Protein AF-A0A371CW23-F1 (afdb_monomer_lite)

Sequence (489 aa):
MLCSFIPVAEESTPECFELALSRSGDRPIEVTFDGTRAIVASLKVLNKHVSRISSFQIQRVPYGRAQDISRMILMVLPRLHTLDLWFEPAREAEVVMLSFPHDCLPRLRELSLCGAGLQPDPCAQGAAMKLTRLELRDSIDPGCNILEFLHFLQMCRDLEDLTLVRFRPSEDGFDVTVDRRDLETLPVVTLTPRLQRFVLEDLDAFTARLLSGLSVPLSTDFVVIKLISPHDPAEIRDVIPLSSDPISTSLPQNTPGIPSLKAVIGLRLVWRPFASVCLVADTGESAFSLGLKTGPGRTAVLYPKISKDFEILFGDAPVEYLCVEDDAGAFGFHTRDWEAMLGPCAFPDLRKLSLFTLRDTSYEYGSPKQLIQASALHSGCLELEELEIGVRFPSPAEDDVRLIEDLCALLRSRASHKMPLRRLLVELNDGPYPPLGEEERSVREALYVDALEPLVDVVECAHGMLAERPLQAKVCQLESLIQIPQVLP

Radius of gyration: 26.57 Å; chains: 1; bounding box: 69×40×75 Å

pLDDT: mean 77.73, std 14.22, range [23.86, 96.88]

Organism: NCBI:txid2498619

Foldseek 3Di:
DQDLEDEDDQPDDLVNLLVSVVSNPQAAHAYEYECHPCVLVNLVSCLVNLQRYQHDEYYAAEPVCLVSVLVSLVAQNPRHAYYYEAYDAPDLAQAAAHEHDCRRYVNHAEDADASAAYDDDPVCVPPQDQHQYDHYYSHHASVAALLNVLVNQLSPQNHAYEHAANHAHDDPPDAPPDDPVVDDQAAAHEGHLNHAEHHAHDALRRLQNSQSNYAYHLLHQYEYEHEQEPPNPRDPDDSVVSLAEALCSSHHLDNPSPCNLQQFQAWEWADDQQAKTKIWTDNPNYIYMGMYGYDPDDGDGHQYLVLVVLCSRDLNHQHQEYAYEYPPLAASAALVSLLSCQAQRRHVNHAEYAYEYQDQPPPRHDHPLSNLVSLLVHCRNLNHQEYHYEHADQDDPVVLVVVLVSLLSSLVSCVVVVRHHAEYEYEDEQHPPDGDDPVRLVVSLCVNCVSPVVRHVYYYYDYPPPVDDDPPPSVVVSVVVSGDPCPDD

Structure (mmCIF, N/CA/C/O backbone):
data_AF-A0A371CW23-F1
#
_entry.id   AF-A0A371CW23-F1
#
loop_
_atom_site.group_PDB
_atom_site.id
_atom_site.type_symbol
_atom_site.label_atom_id
_atom_site.label_alt_id
_atom_site.label_comp_id
_atom_site.label_asym_id
_atom_site.label_entity_id
_atom_site.label_seq_id
_atom_site.pdbx_PDB_ins_code
_atom_site.Cartn_x
_atom_site.Cartn_y
_atom_site.Cartn_z
_atom_site.occupancy
_atom_site.B_iso_or_equiv
_atom_site.auth_seq_id
_atom_site.auth_comp_id
_atom_site.auth_asym_id
_atom_site.auth_atom_id
_atom_site.pdbx_PDB_model_num
ATOM 1 N N . MET A 1 1 ? -36.968 -16.296 5.794 1.00 34.91 1 MET A N 1
ATOM 2 C CA . MET A 1 1 ? -35.575 -15.840 5.969 1.00 34.91 1 MET A CA 1
ATOM 3 C C . MET A 1 1 ? -35.556 -14.920 7.176 1.00 34.91 1 MET A C 1
ATOM 5 O O . MET A 1 1 ? -36.235 -13.907 7.139 1.00 34.91 1 MET A O 1
ATOM 9 N N . LEU A 1 2 ? -34.939 -15.331 8.283 1.00 42.88 2 LEU A N 1
ATOM 10 C CA . LEU A 1 2 ? -34.891 -14.546 9.525 1.00 42.88 2 LEU A CA 1
ATOM 11 C C . LEU A 1 2 ? -33.454 -14.050 9.690 1.00 42.88 2 LEU A C 1
ATOM 13 O O . LEU A 1 2 ? -32.562 -14.867 9.915 1.00 42.88 2 LEU A O 1
ATOM 17 N N . CYS A 1 3 ? -33.256 -12.750 9.479 1.00 48.84 3 CYS A N 1
ATOM 18 C CA . CYS A 1 3 ? -31.951 -12.098 9.411 1.00 48.84 3 CYS A CA 1
ATOM 19 C C . CYS A 1 3 ? -31.248 -12.093 10.778 1.00 48.84 3 CYS A C 1
ATOM 21 O O . CYS A 1 3 ? -31.827 -11.663 11.773 1.00 48.84 3 CYS A O 1
ATOM 23 N N . SER A 1 4 ? -30.001 -12.571 10.814 1.00 70.25 4 SER A N 1
ATOM 24 C CA . SER A 1 4 ? -29.029 -12.329 11.895 1.00 70.25 4 SER A CA 1
ATOM 25 C C . SER A 1 4 ? -28.392 -10.940 11.798 1.00 70.25 4 SER A C 1
ATOM 27 O O . SER A 1 4 ? -27.846 -10.457 12.783 1.00 70.25 4 SER A O 1
ATOM 29 N N . PHE A 1 5 ? -28.507 -10.306 10.631 1.00 82.06 5 PHE A N 1
ATOM 30 C CA . PHE A 1 5 ? -28.067 -8.948 10.348 1.00 82.06 5 PHE A CA 1
ATOM 31 C C . PHE A 1 5 ? -29.221 -7.959 10.534 1.00 82.06 5 PHE A C 1
ATOM 33 O O . PHE A 1 5 ? -30.292 -8.131 9.940 1.00 82.06 5 PHE A O 1
ATOM 40 N N . ILE A 1 6 ? -29.015 -6.943 11.369 1.00 79.25 6 ILE A N 1
ATOM 41 C CA . ILE A 1 6 ? -30.016 -5.928 11.701 1.00 79.25 6 ILE A CA 1
ATOM 42 C C . ILE A 1 6 ? -29.418 -4.544 11.403 1.00 79.25 6 ILE A C 1
ATOM 44 O O . ILE A 1 6 ? -28.744 -3.975 12.265 1.00 79.25 6 ILE A O 1
ATOM 48 N N . PRO A 1 7 ? -29.650 -3.991 10.197 1.00 79.69 7 PRO A N 1
ATOM 49 C CA . PRO A 1 7 ? -29.255 -2.625 9.893 1.00 79.69 7 PRO A CA 1
ATOM 50 C C . PRO A 1 7 ? -30.202 -1.650 10.597 1.00 79.69 7 PRO A C 1
ATOM 52 O O . PRO A 1 7 ? -31.426 -1.802 10.540 1.00 79.69 7 PRO A O 1
ATOM 55 N N . VAL A 1 8 ? -29.640 -0.634 11.243 1.00 77.44 8 VAL A N 1
ATOM 56 C CA . VAL A 1 8 ? -30.385 0.476 11.836 1.00 77.44 8 VAL A CA 1
ATOM 57 C C . VAL A 1 8 ? -30.138 1.704 10.969 1.00 77.44 8 VAL A C 1
ATOM 59 O O . VAL A 1 8 ? -29.091 2.339 11.056 1.00 77.44 8 VAL A O 1
ATOM 62 N N . ALA A 1 9 ? -31.104 2.005 10.101 1.00 72.88 9 ALA A N 1
ATOM 63 C CA . ALA A 1 9 ? -31.121 3.205 9.264 1.00 72.88 9 ALA A CA 1
ATOM 64 C C . ALA A 1 9 ? -31.671 4.422 10.032 1.00 72.88 9 ALA A C 1
ATOM 66 O O . ALA A 1 9 ? -32.324 4.250 11.065 1.00 72.88 9 ALA A O 1
ATOM 67 N N . GLU A 1 10 ? -31.483 5.638 9.507 1.00 68.06 10 GLU A N 1
ATOM 68 C CA . GLU A 1 10 ? -31.944 6.887 10.141 1.00 68.06 10 GLU A CA 1
ATOM 69 C C . GLU A 1 10 ? -33.445 6.912 10.477 1.00 68.06 10 GLU A C 1
ATOM 71 O O . GLU A 1 10 ? -33.830 7.458 11.511 1.00 68.06 10 GLU A O 1
ATOM 76 N N . GLU A 1 11 ? -34.283 6.294 9.640 1.00 69.56 11 GLU A N 1
ATOM 77 C CA . GLU A 1 11 ? -35.743 6.239 9.813 1.00 69.56 11 GLU A CA 1
ATOM 78 C C . GLU A 1 11 ? -36.206 5.152 10.801 1.00 69.56 11 GLU A C 1
ATOM 80 O O . GLU A 1 11 ? -37.398 5.021 11.086 1.00 69.56 11 GLU A O 1
ATOM 85 N N . SER A 1 12 ? -35.280 4.347 11.331 1.00 73.38 12 SER A N 1
ATOM 86 C CA . SER A 1 12 ? -35.618 3.222 12.205 1.00 73.38 12 SER A CA 1
ATOM 87 C C . SER A 1 12 ? -36.166 3.714 13.541 1.00 73.38 12 SER A C 1
ATOM 89 O O . SER A 1 12 ? -35.507 4.470 14.258 1.00 73.38 12 SER A O 1
ATOM 91 N N . THR A 1 13 ? -37.349 3.228 13.926 1.00 80.44 13 THR A N 1
ATOM 92 C CA . THR A 1 13 ? -37.893 3.484 15.264 1.00 80.44 13 THR A CA 1
ATOM 93 C C . THR A 1 13 ? -37.429 2.416 16.265 1.00 80.44 13 THR A C 1
ATOM 95 O O . THR A 1 13 ? -37.229 1.254 15.880 1.00 80.44 13 THR A O 1
ATOM 98 N N . PRO A 1 14 ? -37.282 2.756 17.560 1.00 81.31 14 PRO A N 1
ATOM 99 C CA . PRO A 1 14 ? -36.898 1.792 18.593 1.00 81.31 14 PRO A CA 1
ATOM 100 C C . PRO A 1 14 ? -37.843 0.587 18.683 1.00 81.31 14 PRO A C 1
ATOM 102 O O . PRO A 1 14 ? -37.392 -0.521 18.955 1.00 81.31 14 PRO A O 1
ATOM 105 N N . GLU A 1 15 ? -39.137 0.775 18.410 1.00 85.00 15 GLU A N 1
ATOM 106 C CA . GLU A 1 15 ? -40.146 -0.289 18.436 1.00 85.00 15 GLU A CA 1
ATOM 107 C C . GLU A 1 15 ? -39.940 -1.287 17.290 1.00 85.00 15 GLU A C 1
ATOM 109 O O . GLU A 1 15 ? -40.037 -2.499 17.490 1.00 85.00 15 GLU A O 1
ATOM 114 N N . CYS A 1 16 ? -39.614 -0.794 16.089 1.00 82.94 16 CYS A N 1
ATOM 115 C CA . CYS A 1 16 ? -39.290 -1.649 14.947 1.00 82.94 16 CYS A CA 1
ATOM 116 C C . CYS A 1 16 ? -38.012 -2.454 15.211 1.00 82.94 16 CYS A C 1
ATOM 118 O O . CYS A 1 16 ? -37.946 -3.644 14.893 1.00 82.94 16 CYS A O 1
ATOM 120 N N . PHE A 1 17 ? -37.023 -1.821 15.843 1.00 86.06 17 PHE A N 1
ATOM 121 C CA . PHE A 1 17 ? -35.776 -2.466 16.232 1.00 86.06 17 PHE A CA 1
ATOM 122 C C . PHE A 1 17 ? -35.986 -3.530 17.324 1.00 86.06 17 PHE A C 1
ATOM 124 O O . PHE A 1 17 ? -35.512 -4.658 17.183 1.00 86.06 17 PHE A O 1
ATOM 131 N N . GLU A 1 18 ? -36.772 -3.236 18.366 1.00 87.62 18 GLU A N 1
ATOM 132 C CA . GLU A 1 18 ? -37.125 -4.202 19.419 1.00 87.62 18 GLU A CA 1
ATOM 133 C C . GLU A 1 18 ? -37.918 -5.392 18.853 1.00 87.62 18 GLU A C 1
ATOM 135 O O . GLU A 1 18 ? -37.674 -6.545 19.226 1.00 87.62 18 GLU A O 1
ATOM 140 N N . LEU A 1 19 ? -38.810 -5.152 17.886 1.00 86.12 19 LEU A N 1
ATOM 141 C CA . LEU A 1 19 ? -39.531 -6.213 17.184 1.00 86.12 19 LEU A CA 1
ATOM 142 C C . LEU A 1 19 ? -38.586 -7.101 16.358 1.00 86.12 19 LEU A C 1
ATOM 144 O O . LEU A 1 19 ? -38.733 -8.327 16.373 1.00 86.12 19 LEU A O 1
ATOM 148 N N . ALA A 1 20 ? -37.613 -6.514 15.655 1.00 86.25 20 ALA A N 1
ATOM 149 C CA . ALA A 1 20 ? -36.606 -7.261 14.899 1.00 86.25 20 ALA A CA 1
ATOM 150 C C . ALA A 1 20 ? -35.745 -8.137 15.827 1.00 86.25 20 ALA A C 1
ATOM 152 O O . ALA A 1 20 ? -35.590 -9.340 15.590 1.00 86.25 20 ALA A O 1
ATOM 153 N N . LEU A 1 21 ? -35.278 -7.569 16.941 1.00 88.12 21 LEU A N 1
ATOM 154 C CA 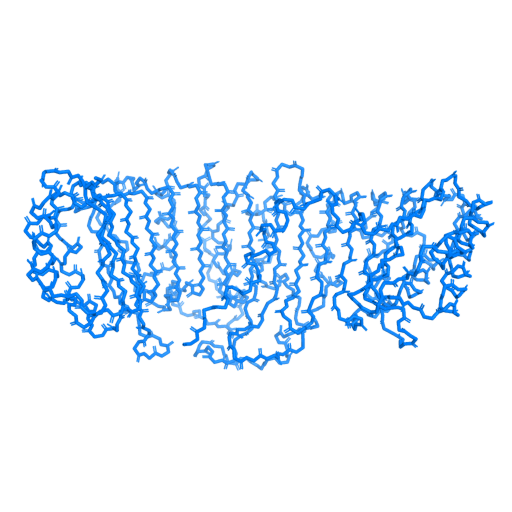. LEU A 1 21 ? -34.517 -8.284 17.966 1.00 88.12 21 LEU A CA 1
ATOM 155 C C . LEU A 1 21 ? -35.327 -9.417 18.602 1.00 88.12 21 LEU A C 1
ATOM 157 O O . LEU A 1 21 ? -34.796 -10.515 18.781 1.00 88.12 21 LEU A O 1
ATOM 161 N N . SER A 1 22 ? -36.617 -9.203 18.857 1.00 86.31 22 SER A N 1
ATOM 162 C CA . SER A 1 22 ? -37.517 -10.232 19.393 1.00 86.31 22 SER A CA 1
ATOM 163 C C . SER A 1 22 ? -37.724 -11.387 18.406 1.00 86.31 22 SER A C 1
ATOM 165 O O . SER A 1 22 ? -37.669 -12.555 18.786 1.00 86.31 22 SER A O 1
ATOM 167 N N . ARG A 1 23 ? -37.898 -11.086 17.110 1.00 86.06 23 ARG A N 1
ATOM 168 C CA . ARG A 1 23 ? -38.069 -12.102 16.052 1.00 86.06 23 ARG A CA 1
ATOM 169 C C . ARG A 1 23 ? -36.814 -12.937 15.802 1.00 86.06 23 ARG A C 1
ATOM 171 O O . ARG A 1 23 ? -36.924 -14.068 15.333 1.00 86.06 23 ARG A O 1
ATOM 178 N N . SER A 1 24 ? -35.636 -12.400 16.113 1.00 84.56 24 SER A N 1
ATOM 179 C CA . SER A 1 24 ? -34.362 -13.118 15.972 1.00 84.56 24 SER A CA 1
ATOM 180 C C . SER A 1 24 ? -34.105 -14.170 17.073 1.00 84.56 24 SER A C 1
ATOM 182 O O . SER A 1 24 ? -33.184 -14.981 16.937 1.00 84.56 24 SER A O 1
ATOM 184 N N . GLY A 1 25 ? -34.941 -14.230 18.119 1.00 84.56 25 GLY A N 1
ATOM 185 C CA . GLY A 1 25 ? -34.873 -15.257 19.170 1.00 84.56 25 GLY A CA 1
ATOM 186 C C . GLY A 1 25 ? -33.595 -15.164 20.008 1.00 84.56 25 GLY A C 1
ATOM 187 O O . GLY A 1 25 ? -33.218 -14.074 20.400 1.00 84.56 25 GLY A O 1
ATOM 188 N N . ASP A 1 26 ? -32.910 -16.286 20.259 1.00 85.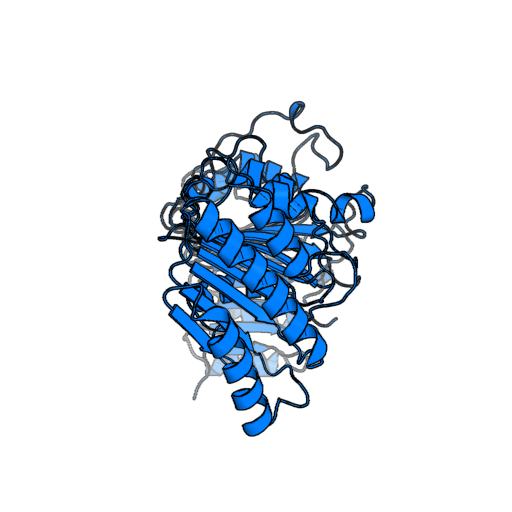81 26 ASP A N 1
ATOM 189 C CA . ASP A 1 26 ? -31.635 -16.340 21.015 1.00 85.81 26 ASP A CA 1
ATOM 190 C C . ASP A 1 26 ? -30.384 -16.391 20.119 1.00 85.81 26 ASP A C 1
ATOM 192 O O . ASP A 1 26 ? -29.261 -16.657 20.571 1.00 85.81 26 ASP A O 1
ATOM 196 N N . ARG A 1 27 ? -30.561 -16.168 18.814 1.00 87.00 27 ARG A N 1
ATOM 197 C CA . ARG A 1 27 ? -29.468 -16.257 17.841 1.00 87.00 27 ARG A CA 1
ATOM 198 C C . ARG A 1 27 ? -28.456 -15.127 18.049 1.00 87.00 27 ARG A C 1
ATOM 200 O O . ARG A 1 27 ? -28.857 -14.055 18.523 1.00 87.00 27 ARG A O 1
ATOM 207 N N . PRO A 1 28 ? -27.175 -15.349 17.695 1.00 90.50 28 PRO A N 1
ATOM 208 C CA . PRO A 1 28 ? -26.212 -14.265 17.565 1.00 90.50 28 PRO A CA 1
ATOM 209 C C . PRO A 1 28 ? -26.731 -13.179 16.618 1.00 90.50 28 PRO A C 1
ATOM 211 O O . PRO A 1 28 ? -27.413 -13.501 15.640 1.00 90.50 28 PRO A O 1
ATOM 214 N N . ILE A 1 29 ? -26.445 -11.920 16.942 1.00 93.06 29 ILE A N 1
ATOM 215 C CA . ILE A 1 29 ? -26.891 -10.757 16.168 1.00 93.06 29 ILE A CA 1
ATOM 216 C C . ILE A 1 29 ? -25.711 -9.908 15.719 1.00 93.06 29 ILE A C 1
ATOM 218 O O . ILE A 1 29 ? -24.767 -9.669 16.474 1.00 93.06 29 ILE A O 1
ATOM 222 N N . GLU A 1 30 ? -25.815 -9.426 14.493 1.00 93.12 30 GLU A N 1
ATOM 223 C CA . GLU A 1 30 ? -24.907 -8.479 13.868 1.00 93.12 30 GLU A CA 1
ATOM 224 C C . GLU A 1 30 ? -25.679 -7.181 13.677 1.00 93.12 30 GLU A C 1
ATOM 226 O O . GLU A 1 30 ? -26.758 -7.177 13.076 1.00 93.12 30 GLU A O 1
ATOM 231 N N . VAL A 1 31 ? -25.172 -6.099 14.258 1.00 90.56 31 VAL A N 1
ATOM 232 C CA . VAL A 1 31 ? -25.881 -4.821 14.285 1.00 90.56 31 VAL A CA 1
ATOM 233 C C . VAL A 1 31 ? -24.999 -3.746 13.685 1.00 90.56 31 VAL A C 1
ATOM 235 O O . VAL A 1 31 ? -23.871 -3.557 14.139 1.00 90.56 31 VAL A O 1
ATOM 238 N N . THR A 1 32 ? -25.549 -3.025 12.710 1.00 89.12 32 THR A N 1
ATOM 239 C CA . THR A 1 32 ? -24.875 -1.910 12.043 1.00 89.12 32 THR A CA 1
ATOM 240 C C . THR A 1 32 ? -25.699 -0.641 12.211 1.00 89.12 32 THR A C 1
ATOM 242 O O . THR A 1 32 ? -26.886 -0.623 11.883 1.00 89.12 32 THR A O 1
ATOM 245 N N . PHE A 1 33 ? -25.071 0.414 12.722 1.00 86.62 33 PHE A N 1
ATOM 246 C CA . PHE A 1 33 ? -25.628 1.760 12.824 1.00 86.62 33 PHE A CA 1
ATOM 247 C C . PHE A 1 33 ? -24.967 2.669 11.805 1.00 86.62 33 PHE A C 1
ATOM 249 O O . PHE A 1 33 ? -23.746 2.676 11.698 1.00 86.62 33 PHE A O 1
ATOM 256 N N . ASP A 1 34 ? -25.764 3.479 11.121 1.00 81.62 34 ASP A N 1
ATOM 257 C CA . ASP A 1 34 ? -25.255 4.403 10.116 1.00 81.62 34 ASP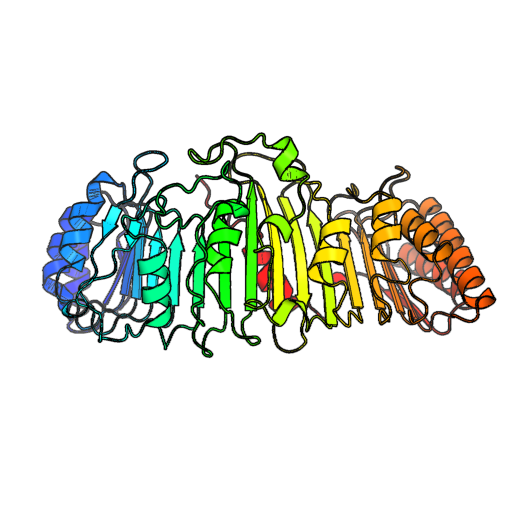 A CA 1
ATOM 258 C C . ASP A 1 34 ? -25.885 5.794 10.283 1.00 81.62 34 ASP A C 1
ATOM 260 O O . ASP A 1 34 ? -27.079 5.970 10.041 1.00 81.62 34 ASP A O 1
ATOM 264 N N . GLY A 1 35 ? -25.121 6.762 10.808 1.00 68.38 35 GLY A N 1
ATOM 265 C CA . GLY A 1 35 ? -25.539 8.170 10.949 1.00 68.38 35 GLY A CA 1
ATOM 266 C C . GLY A 1 35 ? -26.743 8.444 11.868 1.00 68.38 35 GLY A C 1
ATOM 267 O O . GLY A 1 35 ? -27.252 9.561 11.937 1.00 68.38 35 GLY A O 1
ATOM 268 N N . THR A 1 36 ? -27.259 7.439 12.585 1.00 67.00 36 THR A N 1
ATOM 269 C CA . THR A 1 36 ? -28.641 7.510 13.096 1.00 67.00 36 THR A CA 1
ATOM 270 C C . THR A 1 36 ? -28.862 8.488 14.260 1.00 67.00 36 THR A C 1
ATOM 272 O O . THR A 1 36 ? -28.232 8.409 15.318 1.00 67.00 36 THR A O 1
ATOM 275 N N . ARG A 1 37 ? -29.905 9.329 14.157 1.00 66.75 37 ARG A N 1
ATOM 276 C CA . ARG A 1 37 ? -30.437 10.115 15.296 1.00 66.75 37 ARG A CA 1
ATOM 277 C C . ARG A 1 37 ? -31.020 9.234 16.407 1.00 66.75 37 ARG A C 1
ATOM 279 O O . ARG A 1 37 ? -31.056 9.641 17.569 1.00 66.75 37 ARG A O 1
ATOM 286 N N . ALA A 1 38 ? -31.466 8.029 16.055 1.00 70.81 38 ALA A N 1
ATOM 287 C CA . ALA A 1 38 ? -32.076 7.062 16.962 1.00 70.81 38 ALA A CA 1
ATOM 288 C C . ALA A 1 38 ? -31.059 6.262 17.797 1.00 70.81 38 ALA A C 1
ATOM 290 O O . ALA A 1 38 ? -31.476 5.387 18.563 1.00 70.81 38 ALA A O 1
ATOM 291 N N . ILE A 1 39 ? -29.752 6.545 17.686 1.00 79.75 39 ILE A N 1
ATOM 292 C CA . ILE A 1 39 ? -28.701 5.727 18.300 1.00 79.75 39 ILE A CA 1
ATOM 293 C C . ILE A 1 39 ? -28.911 5.532 19.803 1.00 79.75 39 ILE A C 1
ATOM 295 O O . ILE A 1 39 ? -28.958 4.404 20.270 1.00 79.75 39 ILE A O 1
ATOM 299 N N . VAL A 1 40 ? -29.186 6.594 20.566 1.00 81.50 40 VAL A N 1
ATOM 300 C CA . VAL A 1 40 ? -29.346 6.500 22.030 1.00 81.50 40 VAL A CA 1
ATOM 301 C C . VAL A 1 40 ? -30.531 5.617 22.424 1.00 81.50 40 VAL A C 1
ATOM 303 O O . VAL A 1 40 ? -30.442 4.822 23.359 1.00 81.50 40 VAL A O 1
ATOM 306 N N . ALA A 1 41 ? -31.660 5.755 21.728 1.00 84.00 41 ALA A N 1
ATOM 307 C CA . ALA A 1 41 ? -32.848 4.958 22.014 1.00 84.00 41 ALA A CA 1
ATOM 308 C C . ALA A 1 41 ? -32.637 3.489 21.618 1.00 84.00 41 ALA A C 1
ATOM 310 O O . ALA A 1 41 ? -32.989 2.589 22.378 1.00 84.00 41 ALA A O 1
ATOM 311 N N . SER A 1 42 ? -31.986 3.253 20.481 1.00 86.69 42 SER A N 1
ATOM 312 C CA . SER A 1 42 ? -31.680 1.914 19.980 1.00 86.69 42 SER A CA 1
ATOM 313 C C . SER A 1 42 ? -30.631 1.202 20.838 1.00 86.69 42 SER A C 1
ATOM 315 O O . SER A 1 42 ? -30.802 0.026 21.143 1.00 86.69 42 SER A O 1
ATOM 317 N N . LEU A 1 43 ? -29.609 1.913 21.331 1.00 88.06 43 LEU A N 1
ATOM 318 C CA . LEU A 1 43 ? -28.618 1.384 22.276 1.00 88.06 43 LEU A CA 1
ATOM 319 C C . LEU A 1 43 ? -29.284 0.908 23.574 1.00 88.06 43 LEU A C 1
ATOM 321 O O . LEU A 1 43 ? -28.946 -0.153 24.084 1.00 88.06 43 LEU A O 1
ATOM 325 N N . LYS A 1 44 ? -30.299 1.621 24.087 1.00 88.25 44 LYS A N 1
ATOM 326 C CA . LYS A 1 44 ? -31.059 1.162 25.268 1.00 88.25 44 LYS A CA 1
ATOM 327 C C . LYS A 1 44 ? -31.780 -0.165 25.026 1.00 88.25 44 LYS A C 1
ATOM 329 O O . LYS A 1 44 ? -31.842 -0.990 25.936 1.00 88.25 44 LYS A O 1
ATOM 334 N N . VAL A 1 45 ? -32.333 -0.365 23.830 1.00 89.00 45 VAL A N 1
ATOM 335 C CA . VAL A 1 45 ? -32.952 -1.642 23.442 1.00 89.00 45 VAL A CA 1
ATOM 336 C C . VAL A 1 45 ? -31.872 -2.717 23.303 1.00 89.00 45 VAL A C 1
ATOM 338 O O . VAL A 1 45 ? -32.001 -3.798 23.876 1.00 89.00 45 VAL A O 1
ATOM 341 N N . LEU A 1 46 ? -30.773 -2.397 22.618 1.00 89.31 46 LEU A N 1
ATOM 342 C CA . LEU A 1 46 ? -29.665 -3.312 22.360 1.00 89.31 46 LEU A CA 1
ATOM 343 C C . LEU A 1 46 ? -28.965 -3.778 23.645 1.00 89.31 46 LEU A C 1
ATOM 345 O O . LEU A 1 46 ? -28.585 -4.944 23.741 1.00 89.31 46 LEU A O 1
ATOM 349 N N . ASN A 1 47 ? -28.893 -2.920 24.668 1.00 89.56 47 ASN A N 1
ATOM 350 C CA . ASN A 1 47 ? -28.341 -3.243 25.985 1.00 89.56 47 ASN A CA 1
ATOM 351 C C . ASN A 1 47 ? -29.027 -4.455 26.642 1.00 89.56 47 ASN A C 1
ATOM 353 O O . ASN A 1 47 ? -28.392 -5.196 27.391 1.00 89.56 47 ASN A O 1
ATOM 357 N N . LYS A 1 48 ? -30.307 -4.710 26.333 1.00 89.12 48 LYS A N 1
ATOM 358 C CA . LYS A 1 48 ? -31.037 -5.898 26.816 1.00 89.12 48 LYS A CA 1
ATOM 359 C C . LYS A 1 48 ? -30.578 -7.201 26.142 1.00 89.12 48 LYS A C 1
ATOM 361 O O . LYS A 1 48 ? -30.900 -8.284 26.621 1.00 89.12 48 LYS A O 1
ATOM 366 N N . HIS A 1 49 ? -29.840 -7.107 25.037 1.00 90.00 49 HIS A N 1
ATOM 367 C CA . HIS A 1 49 ? -29.441 -8.223 24.178 1.00 90.00 49 HIS A CA 1
ATOM 368 C C . HIS A 1 49 ? -27.917 -8.357 24.009 1.00 90.00 49 HIS A C 1
ATOM 370 O O . HIS A 1 49 ? -27.470 -9.124 23.158 1.00 90.00 49 HIS A O 1
ATOM 376 N N . VAL A 1 50 ? -27.110 -7.677 24.834 1.00 90.06 50 VAL A N 1
ATOM 377 C CA . VAL A 1 50 ? -25.631 -7.647 24.741 1.00 90.06 50 VAL A CA 1
ATOM 378 C C . VAL A 1 50 ? -24.972 -9.022 24.685 1.00 90.06 50 VAL A C 1
ATOM 380 O O . VAL A 1 50 ? -24.014 -9.228 23.947 1.00 90.06 50 VAL A O 1
ATOM 383 N N . SER A 1 51 ? -25.527 -10.012 25.388 1.00 91.00 51 SER A N 1
ATOM 384 C CA . SER A 1 51 ? -25.006 -11.383 25.407 1.00 91.00 51 SER A CA 1
ATOM 385 C C . SER A 1 51 ? -25.078 -12.094 24.052 1.00 91.00 51 SER A C 1
ATOM 387 O O . SER A 1 51 ? -24.440 -13.133 23.867 1.00 91.00 51 SER A O 1
ATOM 389 N N . ARG A 1 52 ? -25.859 -11.556 23.110 1.00 92.19 52 ARG A N 1
ATOM 390 C CA . ARG A 1 52 ? -26.100 -12.119 21.780 1.00 92.19 52 ARG A CA 1
ATOM 391 C C . ARG A 1 52 ? -25.290 -11.432 20.685 1.00 92.19 52 ARG A C 1
ATOM 393 O O . ARG A 1 52 ? -25.209 -11.983 19.594 1.00 92.19 52 ARG A O 1
ATOM 400 N N . ILE A 1 53 ? -24.718 -10.262 20.946 1.00 93.25 53 ILE A N 1
ATOM 401 C CA . ILE A 1 53 ? -24.055 -9.458 19.918 1.00 93.25 53 ILE A CA 1
ATOM 402 C C . ILE A 1 53 ? -22.763 -10.153 19.491 1.00 93.25 53 ILE A C 1
ATOM 404 O O . ILE A 1 53 ? -21.891 -10.400 20.322 1.00 93.25 53 ILE A O 1
ATOM 408 N N . SER A 1 54 ? -22.672 -10.500 18.208 1.00 94.00 54 SER A N 1
ATOM 409 C CA . SER A 1 54 ? -21.487 -11.101 17.590 1.00 94.00 54 SER A CA 1
ATOM 410 C C . SER A 1 54 ? -20.693 -10.124 16.736 1.00 94.00 54 SER A C 1
ATOM 412 O O . SER A 1 54 ? -19.472 -10.258 16.675 1.00 94.00 54 SER A O 1
ATOM 414 N N . SER A 1 55 ? -21.364 -9.135 16.147 1.00 94.50 55 SER A N 1
ATOM 415 C CA . SER A 1 55 ? -20.744 -8.019 15.433 1.00 94.50 55 SER A CA 1
ATOM 416 C C . SER A 1 55 ? -21.459 -6.722 15.796 1.00 94.50 55 SER A C 1
ATOM 418 O O . SER A 1 55 ? -22.694 -6.690 15.857 1.00 94.50 55 SER A O 1
ATOM 420 N N . PHE A 1 56 ? -20.686 -5.674 16.063 1.00 92.88 56 PHE A N 1
ATOM 421 C CA . PHE A 1 56 ? -21.199 -4.351 16.384 1.00 92.88 56 PHE A CA 1
ATOM 422 C C . PHE A 1 56 ? -20.459 -3.307 15.562 1.00 92.88 56 PHE A C 1
ATOM 424 O O . PHE A 1 56 ? -19.264 -3.093 15.758 1.00 92.88 56 PHE A O 1
ATOM 431 N N . GLN A 1 57 ? -21.184 -2.694 14.634 1.00 92.12 57 GLN A N 1
ATOM 432 C CA . GLN A 1 57 ? -20.638 -1.758 13.668 1.00 92.12 57 GLN A CA 1
ATOM 433 C C . GLN A 1 57 ? -21.365 -0.426 13.763 1.00 92.12 57 GLN A C 1
ATOM 435 O O . GLN A 1 57 ? -22.594 -0.371 13.845 1.00 92.12 57 GLN A O 1
ATOM 440 N N . ILE A 1 58 ? -20.604 0.654 13.746 1.00 88.25 58 ILE A N 1
ATOM 441 C CA . ILE A 1 58 ? -21.118 2.009 13.808 1.00 88.25 58 ILE A CA 1
ATOM 442 C C . ILE A 1 58 ? -20.354 2.862 12.810 1.00 88.25 58 ILE A C 1
ATOM 444 O O . ILE A 1 58 ? -19.130 2.930 12.862 1.00 88.25 58 ILE A O 1
ATOM 448 N N . GLN A 1 59 ? -21.094 3.557 11.954 1.00 87.06 59 GLN A N 1
ATOM 449 C CA . GLN A 1 59 ? -20.559 4.472 10.962 1.00 87.06 59 GLN A CA 1
ATOM 450 C C . GLN A 1 59 ? -21.164 5.866 11.110 1.00 87.06 59 GLN A C 1
ATOM 452 O O . GLN A 1 59 ? -22.339 6.013 11.463 1.00 87.06 59 GLN A O 1
ATOM 457 N N . ARG A 1 60 ? -20.343 6.885 10.823 1.00 80.19 60 ARG A N 1
ATOM 458 C CA . ARG A 1 60 ? -20.745 8.299 10.737 1.00 80.19 60 ARG A CA 1
ATOM 459 C C . ARG A 1 60 ? -21.448 8.808 11.997 1.00 80.19 60 ARG A C 1
ATOM 461 O O . ARG A 1 60 ? -22.461 9.498 11.928 1.00 80.19 60 ARG A O 1
ATOM 468 N N . VAL A 1 61 ? -20.960 8.417 13.176 1.00 80.44 61 VAL A N 1
ATOM 469 C CA . VAL A 1 61 ? -21.558 8.888 14.430 1.00 80.44 61 VAL A CA 1
ATOM 470 C C . VAL A 1 61 ? -20.908 10.184 14.894 1.00 80.44 61 VAL A C 1
ATOM 472 O O . VAL A 1 61 ? -19.698 10.198 15.112 1.00 80.44 61 VAL A O 1
ATOM 475 N N . PRO A 1 62 ? -21.695 11.245 15.155 1.00 80.12 62 PRO A N 1
ATOM 476 C CA . PRO A 1 62 ? -21.158 12.490 15.680 1.00 80.12 62 PRO A CA 1
ATOM 477 C C . PRO A 1 62 ? -20.409 12.275 16.996 1.00 80.12 62 PRO A C 1
ATOM 479 O O . PRO A 1 62 ? -20.926 11.613 17.903 1.00 80.12 62 PRO A O 1
ATOM 482 N N . TYR A 1 63 ? -19.253 12.925 17.148 1.00 78.69 63 TYR A N 1
ATOM 483 C CA . TYR A 1 63 ? -18.420 12.878 18.357 1.00 78.69 63 TYR A CA 1
ATOM 484 C C . TYR A 1 63 ? -19.212 13.025 19.670 1.00 78.69 63 TYR A C 1
ATOM 486 O O . TYR A 1 63 ? -18.997 12.291 20.631 1.00 78.69 63 TYR A O 1
ATOM 494 N N . GLY A 1 64 ? -20.213 13.913 19.714 1.00 79.75 64 GLY A N 1
ATOM 495 C CA . GLY A 1 64 ? -21.047 14.133 20.905 1.00 79.75 64 GLY A CA 1
ATOM 496 C C . GLY A 1 64 ? -21.855 12.913 21.383 1.00 79.75 64 GLY A C 1
ATOM 497 O O . GLY A 1 64 ? -22.413 12.948 22.479 1.00 79.75 64 GLY A O 1
ATOM 498 N N . ARG A 1 65 ? -21.940 11.838 20.589 1.00 81.94 65 ARG A N 1
ATOM 499 C CA . ARG A 1 65 ? -22.605 10.566 20.936 1.00 81.94 65 ARG A CA 1
ATOM 500 C C . ARG A 1 65 ? -21.640 9.462 21.349 1.00 81.94 65 ARG A C 1
ATOM 502 O O . ARG A 1 65 ? -22.081 8.392 21.763 1.00 81.94 65 ARG A O 1
ATOM 509 N N . ALA A 1 66 ? -20.342 9.724 21.290 1.00 81.88 66 ALA A N 1
ATOM 510 C CA . ALA A 1 66 ? -19.305 8.764 21.611 1.00 81.88 66 ALA A CA 1
ATOM 511 C C . ALA A 1 66 ? -19.459 8.133 23.000 1.00 81.88 66 ALA A C 1
ATOM 513 O O . ALA A 1 66 ? -19.409 6.914 23.132 1.00 81.88 66 ALA A O 1
ATOM 514 N N . GLN A 1 67 ? -19.752 8.941 24.024 1.00 81.81 67 GLN A N 1
ATOM 515 C CA . GLN A 1 67 ? -19.909 8.455 25.399 1.00 81.81 67 GLN A CA 1
ATOM 516 C C . GLN A 1 67 ? -21.045 7.435 25.561 1.00 81.81 67 GLN A C 1
ATOM 518 O O . GLN A 1 67 ? -20.952 6.539 26.401 1.00 81.81 67 GLN A O 1
ATOM 523 N N . ASP A 1 68 ? -22.123 7.561 24.781 1.00 83.62 68 ASP A N 1
ATOM 524 C CA . ASP A 1 68 ? -23.236 6.610 24.824 1.00 83.62 68 ASP A CA 1
ATOM 525 C C . ASP A 1 68 ? -22.790 5.228 24.317 1.00 83.62 68 ASP A C 1
ATOM 527 O O . ASP A 1 68 ? -23.179 4.204 24.882 1.00 83.62 68 ASP A O 1
ATOM 531 N N . ILE A 1 69 ? -21.916 5.209 23.308 1.00 85.75 69 ILE A N 1
ATOM 532 C CA . ILE A 1 69 ? -21.316 4.000 22.732 1.00 85.75 69 ILE A CA 1
ATOM 533 C C . ILE A 1 69 ? -20.256 3.417 23.671 1.00 85.75 69 ILE A C 1
ATOM 535 O O . ILE A 1 69 ? -20.284 2.217 23.948 1.00 85.75 69 ILE A O 1
ATOM 539 N N . SER A 1 70 ? -19.377 4.253 24.236 1.00 82.44 70 SER A N 1
ATOM 540 C CA . SER A 1 70 ? -18.348 3.817 25.191 1.00 82.44 70 SER A CA 1
ATOM 541 C C . SER A 1 70 ? -18.959 3.049 26.364 1.00 82.44 70 SER A C 1
ATOM 543 O O . SER A 1 70 ? -18.458 1.996 26.748 1.00 82.44 70 SER A O 1
ATOM 545 N N . ARG A 1 71 ? -20.095 3.518 26.903 1.00 83.81 71 ARG A N 1
ATOM 546 C CA . ARG A 1 71 ? -20.804 2.831 27.997 1.00 83.81 71 ARG A CA 1
ATOM 547 C C . ARG A 1 71 ? -21.263 1.424 27.628 1.00 83.81 71 ARG A C 1
ATOM 549 O O . ARG A 1 71 ? -21.242 0.551 28.489 1.00 83.81 71 ARG A O 1
ATOM 556 N N . MET A 1 72 ? -21.695 1.209 26.387 1.00 85.44 72 MET A N 1
ATOM 557 C CA . MET A 1 72 ? -22.122 -0.111 25.927 1.00 85.44 72 MET A CA 1
ATOM 558 C C . MET A 1 72 ? -20.929 -1.063 25.784 1.00 85.44 72 MET A C 1
ATOM 560 O O . MET A 1 72 ? -21.030 -2.218 26.181 1.00 85.44 72 MET A O 1
ATOM 564 N N . ILE A 1 73 ? -19.794 -0.586 25.267 1.00 83.94 73 ILE A N 1
ATOM 565 C CA . ILE A 1 73 ? -18.582 -1.405 25.068 1.00 83.94 73 ILE A CA 1
ATOM 566 C C . ILE A 1 73 ? -17.962 -1.836 26.403 1.00 83.94 73 ILE A C 1
ATOM 568 O O . ILE A 1 73 ? -17.384 -2.914 26.502 1.00 83.94 73 ILE A O 1
ATOM 572 N N . LEU A 1 74 ? -18.132 -1.025 27.450 1.00 82.62 74 LEU A N 1
ATOM 573 C CA . LEU A 1 74 ? -17.735 -1.384 28.812 1.00 82.62 74 LEU A CA 1
ATOM 574 C C . LEU A 1 74 ? -18.630 -2.471 29.437 1.00 82.62 74 LEU A C 1
ATOM 576 O O . LEU A 1 74 ? -18.293 -2.992 30.500 1.00 82.62 74 LEU A O 1
ATOM 580 N N . MET A 1 75 ? -19.752 -2.840 28.809 1.00 84.81 75 MET A N 1
ATOM 581 C CA . MET A 1 75 ? -20.529 -4.012 29.216 1.00 84.81 75 MET A CA 1
ATOM 582 C C . MET A 1 75 ? -19.822 -5.300 28.777 1.00 84.81 75 MET A C 1
ATOM 584 O O . MET A 1 75 ? -19.131 -5.340 27.763 1.00 84.81 75 MET A O 1
ATOM 588 N N . VAL A 1 76 ? -20.046 -6.395 29.508 1.00 86.31 76 VAL A N 1
ATOM 589 C CA . VAL A 1 76 ? -19.538 -7.709 29.095 1.00 86.31 76 VAL A CA 1
ATOM 590 C C . VAL A 1 76 ? -20.295 -8.171 27.847 1.00 86.31 76 VAL A C 1
ATOM 592 O O . VAL A 1 76 ? -21.494 -8.459 27.904 1.00 86.31 76 VAL A O 1
ATOM 595 N N . LEU A 1 77 ? -19.580 -8.264 26.727 1.00 89.38 77 LEU A N 1
ATOM 596 C CA . LEU A 1 77 ? -20.067 -8.671 25.409 1.00 89.38 77 LEU A CA 1
ATOM 597 C C . LEU A 1 77 ? -19.436 -10.032 25.048 1.00 89.38 77 LEU A C 1
ATOM 599 O O . LEU A 1 77 ? -18.513 -10.124 24.237 1.00 89.38 77 LEU A O 1
ATOM 603 N N . PRO A 1 78 ? -19.918 -11.138 25.648 1.00 89.31 78 PRO A N 1
ATOM 604 C CA . PRO A 1 78 ? -19.222 -12.428 25.661 1.00 89.31 78 PRO A CA 1
ATOM 605 C C . PRO A 1 78 ? -19.160 -13.132 24.299 1.00 89.31 78 PRO A C 1
ATOM 607 O O . PRO A 1 78 ? -18.453 -14.131 24.158 1.00 89.31 78 PRO A O 1
ATOM 610 N N . ARG A 1 79 ? -19.944 -12.673 23.317 1.00 91.81 79 ARG A N 1
ATOM 611 C CA . ARG A 1 79 ? -20.023 -13.244 21.967 1.00 91.81 79 ARG A CA 1
ATOM 612 C C . ARG A 1 79 ? -19.473 -12.318 20.885 1.00 91.81 79 ARG A C 1
ATOM 614 O O . ARG A 1 79 ? -19.500 -12.735 19.733 1.00 91.81 79 ARG A O 1
ATOM 621 N N . LEU A 1 80 ? -18.988 -11.123 21.227 1.00 92.69 80 LEU A N 1
ATOM 622 C CA . LEU A 1 80 ? -18.525 -10.151 20.242 1.00 92.69 80 LEU A CA 1
ATOM 623 C C . LEU A 1 80 ? -17.195 -10.604 19.634 1.00 92.69 80 LEU A C 1
ATOM 625 O O . LEU A 1 80 ? -16.230 -10.821 20.365 1.00 92.69 80 LEU A O 1
ATOM 629 N N . HIS A 1 81 ? -17.165 -10.745 18.310 1.00 93.25 81 HIS A N 1
ATOM 630 C CA . HIS A 1 81 ? -15.962 -11.077 17.541 1.00 93.25 81 HIS A CA 1
ATOM 631 C C . HIS A 1 81 ? -15.462 -9.873 16.740 1.00 93.25 81 HIS A C 1
ATOM 633 O O . HIS A 1 81 ? -14.250 -9.702 16.632 1.00 93.25 81 HIS A O 1
ATOM 639 N N . THR A 1 82 ? -16.378 -9.030 16.258 1.00 94.44 82 THR A N 1
ATOM 640 C CA . THR A 1 82 ? -16.065 -7.857 15.433 1.00 94.44 82 THR A CA 1
ATOM 641 C C . THR A 1 82 ? -16.616 -6.593 16.079 1.00 94.44 82 THR A C 1
ATOM 643 O O . THR A 1 82 ? -17.804 -6.526 16.412 1.00 94.44 82 THR A O 1
ATOM 646 N N . LEU A 1 83 ? -15.751 -5.595 16.245 1.00 93.25 83 LEU A N 1
ATOM 647 C CA . LEU A 1 83 ? -16.096 -4.260 16.715 1.00 93.25 83 LEU A CA 1
ATOM 648 C C . LEU A 1 83 ? -15.570 -3.224 15.723 1.00 93.25 83 LEU A C 1
ATOM 650 O O . LEU A 1 83 ? -14.364 -3.141 15.508 1.00 93.25 83 LEU A O 1
ATOM 654 N N . ASP A 1 84 ? -16.476 -2.442 15.147 1.00 92.88 84 ASP A N 1
ATOM 655 C CA . ASP A 1 84 ? -16.163 -1.432 14.138 1.00 92.88 84 ASP A CA 1
ATOM 656 C C . ASP A 1 84 ? -16.810 -0.095 14.518 1.00 92.88 84 ASP A C 1
ATOM 658 O O . ASP A 1 84 ? -18.035 -0.005 14.602 1.00 92.88 84 ASP A O 1
ATOM 662 N N . LEU A 1 85 ? -16.013 0.929 14.820 1.00 90.94 85 LEU A N 1
ATOM 663 C CA . LEU A 1 85 ? -16.498 2.198 15.369 1.00 90.94 85 LEU A CA 1
ATOM 664 C C . LEU A 1 85 ? -15.890 3.383 14.627 1.00 90.94 85 LEU A C 1
ATOM 666 O O . LEU A 1 85 ? -14.709 3.680 14.793 1.00 90.94 85 LEU A O 1
ATOM 670 N N . TRP A 1 86 ? -16.710 4.075 13.839 1.00 89.25 86 TRP A N 1
ATOM 671 C CA . TRP A 1 86 ? -16.292 5.227 13.045 1.00 89.25 86 TRP A CA 1
ATOM 672 C C . TRP A 1 86 ? -17.028 6.475 13.509 1.00 89.25 86 TRP A C 1
ATOM 674 O O . TRP A 1 86 ? -18.223 6.665 13.244 1.00 89.25 86 TRP A O 1
ATOM 684 N N . PHE A 1 87 ? -16.289 7.319 14.219 1.00 85.50 87 PHE A N 1
ATOM 685 C CA . PHE A 1 87 ? -16.770 8.599 14.706 1.00 85.50 87 PHE A CA 1
ATOM 686 C C . PHE A 1 87 ? -16.448 9.704 13.708 1.00 85.50 87 PHE A C 1
ATOM 688 O O . PHE A 1 87 ? -15.369 9.745 13.122 1.00 85.50 87 PHE A O 1
ATOM 695 N N . GLU A 1 88 ? -17.385 10.629 13.544 1.00 79.12 88 GLU A N 1
ATOM 696 C CA . GLU A 1 88 ? -17.110 11.880 12.854 1.00 79.12 88 GLU A CA 1
ATOM 697 C C . GLU A 1 88 ? -16.210 12.758 13.737 1.00 79.12 88 GLU A C 1
ATOM 699 O O . GLU A 1 88 ? -16.447 12.857 14.950 1.00 79.12 88 GLU A O 1
ATOM 704 N N . PRO A 1 89 ? -15.208 13.433 13.156 1.00 66.06 89 PRO A N 1
ATOM 705 C CA . PRO A 1 89 ? -14.322 14.311 13.906 1.00 66.06 89 PRO A CA 1
ATOM 706 C C . PRO A 1 89 ? -15.102 15.499 14.498 1.00 66.06 89 PRO A C 1
ATOM 708 O O . PRO A 1 89 ? -15.829 16.192 13.788 1.00 66.06 89 PRO A O 1
ATOM 711 N N . ALA A 1 90 ? -14.946 15.770 15.801 1.00 58.44 90 ALA A N 1
ATOM 712 C CA . ALA A 1 90 ? -15.535 16.956 16.444 1.00 58.44 90 ALA A CA 1
ATOM 713 C C . ALA A 1 90 ? -14.874 18.260 15.967 1.00 58.44 90 ALA A C 1
ATOM 715 O O . ALA A 1 90 ? -15.562 19.265 15.763 1.00 58.44 90 ALA A O 1
ATOM 716 N N . ARG A 1 91 ? -13.536 18.225 15.842 1.00 60.50 91 ARG A N 1
ATOM 717 C CA . ARG A 1 91 ? -12.567 19.253 15.406 1.00 60.50 91 ARG A CA 1
ATOM 718 C C . ARG A 1 91 ? -11.274 18.534 14.981 1.00 60.50 91 ARG A C 1
ATOM 720 O O . ARG A 1 91 ? -11.120 17.369 15.329 1.00 60.50 91 ARG A O 1
ATOM 727 N N . GLU A 1 92 ? -10.347 19.206 14.292 1.00 56.56 92 GLU A N 1
ATOM 728 C CA . GLU A 1 92 ? -9.156 18.615 13.626 1.00 56.56 92 GLU A CA 1
ATOM 729 C C . GLU A 1 92 ? -8.201 17.759 14.503 1.00 56.56 92 GLU A C 1
ATOM 731 O O . GLU A 1 92 ? -7.270 17.177 13.960 1.00 56.56 92 GLU A O 1
ATOM 736 N N . ALA A 1 93 ? -8.418 17.611 15.818 1.00 56.62 93 ALA A N 1
ATOM 737 C CA . ALA A 1 93 ? -7.553 16.807 16.693 1.00 56.62 93 ALA A CA 1
ATOM 738 C C . ALA A 1 93 ? -8.253 16.108 17.884 1.00 56.62 93 ALA A C 1
ATOM 740 O O . ALA A 1 93 ? -7.575 15.521 18.719 1.00 56.62 93 ALA A O 1
ATOM 741 N N . GLU A 1 94 ? -9.584 16.169 18.022 1.00 65.44 94 GLU A N 1
ATOM 742 C CA . GLU A 1 94 ? -10.262 15.543 19.174 1.00 65.44 94 GLU A CA 1
ATOM 743 C C . GLU A 1 94 ? -10.669 14.098 18.860 1.00 65.44 94 GLU A C 1
ATOM 745 O O . GLU A 1 94 ? -11.580 13.855 18.067 1.00 65.44 94 GLU A O 1
ATOM 750 N N . VAL A 1 95 ? -10.023 13.139 19.527 1.00 74.44 95 VAL A N 1
ATOM 751 C CA . VAL A 1 95 ? -10.348 11.709 19.443 1.00 74.44 95 VAL A CA 1
ATOM 752 C C . VAL A 1 95 ? -11.243 11.259 20.592 1.00 74.44 95 VAL A C 1
ATOM 754 O O . VAL A 1 95 ? -11.215 11.789 21.707 1.00 74.44 95 VAL A O 1
ATOM 757 N N . VAL A 1 96 ? -12.074 10.257 20.321 1.00 77.06 96 VAL A N 1
ATOM 758 C CA . VAL A 1 96 ? -12.879 9.595 21.349 1.00 77.06 96 VAL A CA 1
ATOM 759 C C . VAL A 1 96 ? -12.012 8.594 22.095 1.00 77.06 96 VAL A C 1
ATOM 761 O O . VAL A 1 96 ? -11.625 7.574 21.536 1.00 77.06 96 VAL A O 1
ATOM 764 N N . MET A 1 97 ? -11.764 8.824 23.378 1.00 78.56 97 MET A N 1
ATOM 765 C CA . MET A 1 97 ? -11.041 7.854 24.198 1.00 78.56 97 MET A CA 1
ATOM 766 C C . MET A 1 97 ? -11.916 6.641 24.519 1.00 78.56 97 MET A C 1
ATOM 768 O O . MET A 1 97 ? -12.943 6.766 25.194 1.00 78.56 97 MET A O 1
ATOM 772 N N . LEU A 1 98 ? -11.500 5.462 24.048 1.00 75.38 98 LEU A N 1
ATOM 773 C CA . LEU A 1 98 ? -12.140 4.189 24.361 1.00 75.38 98 LEU A CA 1
ATOM 774 C C . LEU A 1 98 ? -11.187 3.299 25.159 1.00 75.38 98 LEU A C 1
ATOM 776 O O . LEU A 1 98 ? -10.078 2.985 24.727 1.00 75.38 98 LEU A O 1
ATOM 780 N N . SER A 1 99 ? -11.651 2.861 26.327 1.00 72.06 99 SER A N 1
ATOM 781 C CA . SER A 1 99 ? -10.974 1.839 27.121 1.00 72.06 99 SER A CA 1
ATOM 782 C C . SER A 1 99 ? -11.568 0.471 26.795 1.00 72.06 99 SER A C 1
ATOM 784 O O . SER A 1 99 ? -12.792 0.315 26.770 1.00 72.06 99 SER A O 1
ATOM 786 N N . PHE A 1 100 ? -10.708 -0.529 26.595 1.00 72.69 100 PHE A N 1
ATOM 787 C CA . PHE A 1 100 ? -11.112 -1.899 26.263 1.00 72.69 100 PHE A CA 1
ATOM 788 C C . PHE A 1 100 ? -10.624 -2.890 27.326 1.00 72.69 100 PHE A C 1
ATOM 790 O O . PHE A 1 100 ? -9.607 -3.558 27.121 1.00 72.69 100 PHE A O 1
ATOM 797 N N . PRO A 1 101 ? -11.337 -3.024 28.461 1.00 70.81 101 PRO A N 1
ATOM 798 C CA . PRO A 1 101 ? -10.999 -4.029 29.457 1.00 70.81 101 PRO A CA 1
ATOM 799 C C . PRO A 1 101 ? -11.070 -5.424 28.832 1.00 70.81 101 PRO A C 1
ATOM 801 O O . PRO A 1 101 ? -12.067 -5.780 28.195 1.00 70.81 101 PRO A O 1
ATOM 804 N N . HIS A 1 102 ? -10.031 -6.235 29.028 1.00 67.69 102 HIS A N 1
ATOM 805 C CA . HIS A 1 102 ? -9.959 -7.579 28.442 1.00 67.69 102 HIS A CA 1
ATOM 806 C C . HIS A 1 102 ? -11.119 -8.494 28.841 1.00 67.69 102 HIS A C 1
ATOM 808 O O . HIS A 1 102 ? -11.576 -9.298 28.027 1.00 67.69 102 HIS A O 1
ATOM 814 N N . ASP A 1 103 ? -11.642 -8.331 30.054 1.00 76.50 103 ASP A N 1
ATOM 815 C CA . ASP A 1 103 ? -12.750 -9.141 30.562 1.00 76.50 103 ASP A CA 1
ATOM 816 C C . ASP A 1 103 ? -14.090 -8.819 29.882 1.00 76.50 103 ASP A C 1
ATOM 818 O O . ASP A 1 103 ? -14.996 -9.658 29.860 1.00 76.50 103 ASP A O 1
ATOM 822 N N . CYS A 1 104 ? -14.231 -7.626 29.295 1.00 80.38 104 CYS A N 1
ATOM 823 C CA . CYS A 1 104 ? -15.477 -7.211 28.655 1.00 80.38 104 CYS A CA 1
ATOM 824 C C . CYS A 1 104 ? -15.633 -7.807 27.253 1.00 80.38 104 CYS A C 1
ATOM 826 O O . CYS A 1 104 ? -16.754 -8.133 26.857 1.00 80.38 104 CYS A O 1
ATOM 828 N N . LEU A 1 105 ? -14.529 -7.999 26.521 1.00 86.50 105 LEU A N 1
ATOM 829 C CA . LEU A 1 105 ? -14.526 -8.413 25.112 1.00 86.50 105 LEU A CA 1
ATOM 830 C C . LEU A 1 105 ? -13.707 -9.704 24.872 1.00 86.50 105 LEU A C 1
ATOM 832 O O . LEU A 1 105 ? -12.813 -9.730 24.023 1.00 86.50 105 LEU A O 1
ATOM 836 N N . PRO A 1 106 ? -14.001 -10.819 25.570 1.00 85.00 106 PRO A N 1
ATOM 837 C CA . PRO A 1 106 ? -13.117 -11.991 25.632 1.00 85.00 106 PRO A CA 1
ATOM 838 C C . PRO A 1 106 ? -12.979 -12.774 24.314 1.00 85.00 106 PRO A C 1
ATOM 840 O O . PRO A 1 106 ? -12.135 -13.668 24.206 1.00 85.00 106 PRO A O 1
ATOM 843 N N . ARG A 1 107 ? -13.841 -12.507 23.325 1.00 89.62 107 ARG A N 1
ATOM 844 C CA . ARG A 1 107 ? -13.853 -13.179 22.014 1.00 89.62 107 ARG A CA 1
ATOM 845 C C . ARG A 1 107 ? -13.507 -12.259 20.848 1.00 89.62 107 ARG A C 1
ATOM 847 O O . ARG A 1 107 ? -13.579 -12.719 19.710 1.00 89.62 107 ARG A O 1
ATOM 854 N N . LEU A 1 108 ? -13.121 -11.014 21.124 1.00 90.81 108 LEU A N 1
ATOM 855 C CA . LEU A 1 108 ? -12.815 -10.041 20.087 1.00 90.81 108 LEU A CA 1
ATOM 856 C C . LEU A 1 108 ? -11.646 -10.529 19.222 1.00 90.81 108 LEU A C 1
ATOM 858 O O . LEU A 1 108 ? -10.607 -10.952 19.735 1.00 90.81 108 LEU A O 1
ATOM 862 N N . ARG A 1 109 ? -11.854 -10.490 17.907 1.00 92.81 109 ARG A N 1
ATOM 863 C CA . ARG A 1 109 ? -10.894 -10.876 16.868 1.00 92.81 109 ARG A CA 1
ATOM 864 C C . ARG A 1 109 ? -10.597 -9.715 15.930 1.00 92.81 109 ARG A C 1
ATOM 866 O O . ARG A 1 109 ? -9.457 -9.552 15.516 1.00 92.81 109 ARG A O 1
ATOM 873 N N . GLU A 1 110 ? -11.596 -8.897 15.642 1.00 95.00 110 GLU A N 1
ATOM 874 C CA . GLU A 1 110 ? -11.486 -7.795 14.696 1.00 95.00 110 GLU A CA 1
ATOM 875 C C . GLU A 1 110 ? -11.855 -6.493 15.398 1.00 95.00 110 GLU A C 1
ATOM 877 O O . GLU A 1 110 ? -12.957 -6.362 15.940 1.00 95.00 110 GLU A O 1
ATOM 882 N N . LEU A 1 111 ? -10.923 -5.543 15.397 1.00 93.00 111 LEU A N 1
ATOM 883 C CA . LEU A 1 111 ? -11.111 -4.211 15.956 1.00 93.00 111 LEU A CA 1
ATOM 884 C C . LEU A 1 111 ? -10.793 -3.168 14.889 1.00 93.00 111 LEU A C 1
ATOM 886 O O . LEU A 1 111 ? -9.661 -3.105 14.416 1.00 93.00 111 LEU A O 1
ATOM 890 N N . SER A 1 112 ? -11.782 -2.350 14.540 1.00 92.56 112 SER A N 1
ATOM 891 C CA . SER A 1 112 ? -11.622 -1.202 13.654 1.00 92.56 112 SER A CA 1
ATOM 892 C C . SER A 1 112 ? -12.123 0.060 14.344 1.00 92.56 112 SER A C 1
ATOM 894 O O . SER A 1 112 ? -13.253 0.107 14.832 1.00 92.56 112 SER A O 1
ATOM 896 N N . LEU A 1 113 ? -11.257 1.063 14.446 1.00 89.62 113 LEU A N 1
ATOM 897 C CA . LEU A 1 113 ? -11.523 2.328 15.120 1.00 89.62 113 LEU A CA 1
ATOM 898 C C . LEU A 1 113 ? -11.152 3.479 14.191 1.00 89.62 113 LEU A C 1
ATOM 900 O O . LEU A 1 113 ? -10.014 3.559 13.738 1.00 89.62 113 LEU A O 1
ATOM 904 N N . CYS A 1 114 ? -12.089 4.392 13.953 1.00 87.88 114 CYS A N 1
ATOM 905 C CA . CYS A 1 114 ? -11.855 5.640 13.240 1.00 87.88 114 CYS A CA 1
ATOM 906 C C . CYS A 1 114 ? -12.286 6.832 14.106 1.00 87.88 114 CYS A C 1
ATOM 908 O O . CYS A 1 114 ? -13.402 6.842 14.636 1.00 87.88 114 CYS A O 1
ATOM 910 N N . GLY A 1 115 ? -11.393 7.809 14.297 1.00 82.06 115 GLY A N 1
ATOM 911 C CA . GLY A 1 115 ? -11.650 8.970 15.161 1.00 82.06 115 GLY A CA 1
ATOM 912 C C . GLY A 1 115 ? -11.700 8.632 16.659 1.00 82.06 115 GLY A C 1
ATOM 913 O O . GLY A 1 115 ? -12.255 9.388 17.460 1.00 82.06 115 GLY A O 1
ATOM 914 N N . ALA A 1 116 ? -11.147 7.482 17.055 1.00 82.62 116 ALA A N 1
ATOM 915 C CA . ALA A 1 116 ? -11.114 7.012 18.437 1.00 82.62 116 ALA A CA 1
ATOM 916 C C . ALA A 1 116 ? -9.703 6.602 18.870 1.00 82.62 116 ALA A C 1
ATOM 918 O O . ALA A 1 116 ? -8.965 5.964 18.120 1.00 82.62 116 ALA A O 1
ATOM 919 N N . GLY A 1 117 ? -9.344 6.957 20.101 1.00 77.25 117 GLY A N 1
ATOM 920 C CA . GLY A 1 117 ? -8.114 6.537 20.749 1.00 77.25 117 GLY A CA 1
ATOM 921 C C . GLY A 1 117 ? -8.221 5.111 21.278 1.00 77.25 117 GLY A C 1
ATOM 922 O O . GLY A 1 117 ? -9.240 4.719 21.855 1.00 77.25 117 GLY A O 1
ATOM 923 N N . LEU A 1 118 ? -7.150 4.345 21.087 1.00 75.81 118 LEU A N 1
ATOM 924 C CA . LEU A 1 118 ? -6.955 3.047 21.715 1.00 75.81 118 LEU A CA 1
ATOM 925 C C . LEU A 1 118 ? -6.152 3.273 22.994 1.00 75.81 118 LEU A C 1
ATOM 927 O O . LEU A 1 118 ? -4.975 3.595 22.900 1.00 75.81 118 LEU A O 1
ATOM 931 N N . GLN A 1 119 ? -6.760 3.081 24.164 1.00 73.44 119 GLN A N 1
ATOM 932 C CA . GLN A 1 119 ? -6.029 3.087 25.431 1.00 73.44 119 GLN A CA 1
ATOM 933 C C . GLN A 1 119 ? -5.721 1.637 25.841 1.00 73.44 119 GLN A C 1
ATOM 935 O O . GLN A 1 119 ? -6.649 0.923 26.247 1.00 73.44 119 GLN A O 1
ATOM 940 N N . PRO A 1 120 ? -4.464 1.163 25.722 1.00 64.25 120 PRO A N 1
ATOM 941 C CA . PRO A 1 120 ? -4.093 -0.169 26.181 1.00 64.25 120 PRO A CA 1
ATOM 942 C C . PRO A 1 120 ? -4.328 -0.265 27.689 1.00 64.25 120 PRO A C 1
ATOM 944 O O . PRO A 1 120 ? -3.969 0.644 28.434 1.00 64.25 120 PRO A O 1
ATOM 947 N N . ASP A 1 121 ? -4.939 -1.355 28.153 1.00 63.56 121 ASP A N 1
ATOM 948 C CA . ASP A 1 121 ? -5.130 -1.571 29.587 1.00 63.56 121 ASP A CA 1
ATOM 949 C C . ASP A 1 121 ? -3.761 -1.863 30.241 1.00 63.56 121 ASP A C 1
ATOM 951 O O . ASP A 1 121 ? -3.140 -2.878 29.924 1.00 63.56 121 ASP A O 1
ATOM 955 N N . PRO A 1 122 ? -3.253 -1.022 31.159 1.00 50.62 122 PRO A N 1
ATOM 956 C CA . PRO A 1 122 ? -1.967 -1.259 31.813 1.00 50.62 122 PRO A CA 1
ATOM 957 C C . PRO A 1 122 ? -1.959 -2.533 32.676 1.00 50.62 122 PRO A C 1
ATOM 959 O O . PRO A 1 122 ? -0.890 -3.068 32.968 1.00 50.62 122 PRO A O 1
ATOM 962 N N . CYS A 1 123 ? -3.127 -3.063 33.062 1.00 46.59 123 CYS A N 1
ATOM 963 C CA . CYS A 1 123 ? -3.261 -4.324 33.795 1.00 46.59 123 CYS A CA 1
ATOM 964 C C . CYS A 1 123 ? -3.284 -5.565 32.882 1.00 46.59 123 CYS A C 1
ATOM 966 O O . CYS A 1 123 ? -3.192 -6.691 33.373 1.00 46.59 123 CYS A O 1
ATOM 968 N N . ALA A 1 124 ? -3.330 -5.384 31.559 1.00 53.59 124 ALA A N 1
ATOM 969 C CA . ALA A 1 124 ? -3.318 -6.449 30.558 1.00 53.59 124 ALA A CA 1
ATOM 970 C C . ALA A 1 124 ? -1.982 -7.189 30.395 1.00 53.59 124 ALA A C 1
ATOM 972 O O . ALA A 1 124 ? -1.888 -8.074 29.544 1.00 53.59 124 ALA A O 1
ATOM 973 N N . GLN A 1 125 ? -0.952 -6.863 31.185 1.00 47.09 125 GLN A N 1
ATOM 974 C CA . GLN A 1 125 ? 0.446 -7.307 31.030 1.00 47.09 125 GLN A CA 1
ATOM 975 C C . GLN A 1 125 ? 0.697 -8.840 31.028 1.00 47.09 125 GLN A C 1
ATOM 977 O O . GLN A 1 125 ? 1.843 -9.278 31.013 1.00 47.09 125 GLN A O 1
ATOM 982 N N . GLY A 1 126 ? -0.335 -9.686 30.978 1.00 46.62 126 GLY A N 1
ATOM 983 C CA . GLY A 1 126 ? -0.212 -11.128 30.740 1.00 46.62 126 GLY A CA 1
ATOM 984 C C . GLY A 1 126 ? -1.305 -11.763 29.870 1.00 46.62 126 GLY A C 1
ATOM 985 O O . GLY A 1 126 ? -1.215 -12.957 29.583 1.00 46.62 126 GLY A O 1
ATOM 986 N N . ALA A 1 127 ? -2.325 -11.020 29.434 1.00 54.94 127 ALA A N 1
ATOM 987 C CA . ALA A 1 127 ? -3.406 -11.565 28.619 1.00 54.94 127 ALA A CA 1
ATOM 988 C C . ALA A 1 127 ? -3.162 -11.222 27.147 1.00 54.94 127 ALA A C 1
ATOM 990 O O . ALA A 1 127 ? -3.222 -10.069 26.734 1.00 54.94 127 ALA A O 1
ATOM 991 N N . ALA A 1 128 ? -2.859 -12.238 26.340 1.00 60.75 128 ALA A N 1
ATOM 992 C CA . ALA A 1 128 ? -2.735 -12.055 24.901 1.00 60.75 128 ALA A CA 1
ATOM 993 C C . ALA A 1 128 ? -4.111 -11.704 24.317 1.00 60.75 128 ALA A C 1
ATOM 995 O O . ALA A 1 128 ? -5.029 -12.533 24.347 1.00 60.75 128 ALA A O 1
ATOM 996 N N . MET A 1 129 ? -4.248 -10.491 23.773 1.00 72.38 129 MET A N 1
ATOM 997 C CA . MET A 1 129 ? -5.376 -10.180 22.907 1.00 72.38 129 MET A CA 1
ATOM 998 C C . MET A 1 129 ? -5.343 -11.113 21.700 1.00 72.38 129 MET A C 1
ATOM 1000 O O . MET A 1 129 ? -4.317 -11.322 21.056 1.00 72.38 129 MET A O 1
ATOM 1004 N N . LYS A 1 130 ? -6.507 -11.678 21.404 1.00 85.50 130 LYS A N 1
ATOM 1005 C CA . LYS A 1 130 ? -6.719 -12.674 20.355 1.00 85.50 130 LYS A CA 1
ATOM 1006 C C . LYS A 1 130 ? -7.058 -12.043 19.004 1.00 85.50 130 LYS A C 1
ATOM 1008 O O . LYS A 1 130 ? -7.682 -12.699 18.170 1.00 85.50 130 LYS A O 1
ATOM 1013 N N . LEU A 1 131 ? -6.674 -10.782 18.815 1.00 91.38 131 LEU A N 1
ATOM 1014 C CA . LEU A 1 131 ? -6.960 -10.019 17.610 1.00 91.38 131 LEU A CA 1
ATOM 1015 C C . LEU A 1 131 ? -6.263 -10.652 16.406 1.00 91.38 131 LEU A C 1
ATOM 1017 O O . LEU A 1 131 ? -5.064 -10.906 16.452 1.00 91.38 131 LEU A O 1
ATOM 1021 N N . THR A 1 132 ? -7.040 -10.889 15.356 1.00 95.69 132 THR A N 1
ATOM 1022 C CA . THR A 1 132 ? -6.587 -11.267 14.016 1.00 95.69 132 THR A CA 1
ATOM 1023 C C . THR A 1 132 ? -6.548 -10.053 13.094 1.00 95.69 132 THR A C 1
ATOM 1025 O O . THR A 1 132 ? -5.704 -10.000 12.209 1.00 95.69 132 THR A O 1
ATOM 1028 N N . ARG A 1 133 ? -7.386 -9.034 13.333 1.00 95.81 133 ARG A N 1
ATOM 1029 C CA . ARG A 1 133 ? -7.373 -7.775 12.581 1.00 95.81 133 ARG A CA 1
ATOM 1030 C C . ARG A 1 133 ? -7.422 -6.567 13.505 1.00 95.81 133 ARG A C 1
ATOM 1032 O O . ARG A 1 133 ? -8.273 -6.496 14.395 1.00 95.81 133 ARG A O 1
ATOM 1039 N N . LEU A 1 134 ? -6.544 -5.606 13.240 1.00 94.56 134 LEU A N 1
ATOM 1040 C CA . LEU A 1 134 ? -6.516 -4.304 13.890 1.00 94.56 134 LEU A CA 1
ATOM 1041 C C . LEU A 1 134 ? -6.449 -3.198 12.837 1.00 94.56 134 LEU A C 1
ATOM 1043 O O . LEU A 1 134 ? -5.517 -3.141 12.038 1.00 94.56 134 LEU A O 1
ATOM 1047 N N . GLU A 1 135 ? -7.421 -2.299 12.874 1.00 93.75 135 GLU A N 1
ATOM 1048 C CA . GLU A 1 135 ? -7.493 -1.130 12.011 1.00 93.75 135 GLU A CA 1
ATOM 1049 C C . GLU A 1 135 ? -7.698 0.122 12.862 1.00 93.75 135 GLU A C 1
ATOM 1051 O O . GLU A 1 135 ? -8.674 0.233 13.599 1.00 93.75 135 GLU A O 1
ATOM 1056 N N . LEU A 1 136 ? -6.750 1.053 12.794 1.00 91.19 136 LEU A N 1
ATOM 1057 C CA . LEU A 1 136 ? -6.790 2.315 13.524 1.00 91.19 136 LEU A CA 1
ATOM 1058 C C . LEU A 1 136 ? -6.650 3.454 12.521 1.00 91.19 136 LEU A C 1
ATOM 1060 O O . LEU A 1 136 ? -5.661 3.527 11.787 1.00 91.19 136 LEU A O 1
ATOM 1064 N N . ARG A 1 137 ? -7.657 4.323 12.473 1.00 88.69 137 ARG A N 1
ATOM 1065 C CA . ARG A 1 137 ? -7.740 5.439 11.537 1.00 88.69 137 ARG A CA 1
ATOM 1066 C C . ARG A 1 137 ? -7.997 6.749 12.258 1.00 88.69 137 ARG A C 1
ATOM 1068 O O . ARG A 1 137 ? -8.854 6.825 13.131 1.00 88.69 137 ARG A O 1
ATOM 1075 N N . ASP A 1 138 ? -7.332 7.802 11.811 1.00 83.56 138 ASP A N 1
ATOM 1076 C CA . ASP A 1 138 ? -7.636 9.183 12.192 1.00 83.56 138 ASP A CA 1
ATOM 1077 C C . ASP A 1 138 ? -7.628 9.394 13.712 1.00 83.56 138 ASP A C 1
ATOM 1079 O O . ASP A 1 138 ? -8.461 10.112 14.266 1.00 83.56 138 ASP A O 1
ATOM 1083 N N . SER A 1 139 ? -6.683 8.739 14.389 1.00 80.62 139 SER A N 1
ATOM 1084 C CA . SER A 1 139 ? -6.494 8.851 15.833 1.00 80.62 139 SER A CA 1
ATOM 1085 C C . SER A 1 139 ? -5.214 9.630 16.117 1.00 80.62 139 SER A C 1
ATOM 1087 O O . SER A 1 139 ? -4.134 9.056 16.286 1.00 80.62 139 SER A O 1
ATOM 1089 N N . ILE A 1 140 ? -5.344 10.954 16.135 1.00 76.50 140 ILE A N 1
ATOM 1090 C CA . ILE A 1 140 ? -4.265 11.881 16.484 1.00 76.50 140 ILE A CA 1
ATOM 1091 C C . ILE A 1 140 ? -4.281 12.065 18.004 1.00 76.50 140 ILE A C 1
ATOM 1093 O O . ILE A 1 140 ? -5.318 12.422 18.552 1.00 76.50 140 ILE A O 1
ATOM 1097 N N . ASP A 1 141 ? -3.157 11.795 18.670 1.00 68.81 141 ASP A N 1
ATOM 1098 C CA . ASP A 1 141 ? -3.039 11.798 20.137 1.00 68.81 141 ASP A CA 1
ATOM 1099 C C . ASP A 1 141 ? -4.083 10.896 20.840 1.00 68.81 141 ASP A C 1
ATOM 1101 O O . ASP A 1 141 ? -4.946 11.356 21.591 1.00 68.81 141 ASP A O 1
ATOM 1105 N N . PRO A 1 142 ? -4.042 9.570 20.606 1.00 64.31 142 PRO A N 1
ATOM 1106 C CA . PRO A 1 142 ? -5.019 8.607 21.109 1.00 64.31 142 PRO A CA 1
ATOM 1107 C C . PRO A 1 142 ? -4.948 8.373 22.625 1.00 64.31 142 PRO A C 1
ATOM 1109 O O . PRO A 1 142 ? -5.469 7.357 23.078 1.00 64.31 142 PRO A O 1
ATOM 1112 N N . GLY A 1 143 ? -4.269 9.230 23.401 1.00 71.38 143 GLY A N 1
ATOM 1113 C CA . GLY A 1 143 ? -4.003 9.026 24.830 1.00 71.38 143 GLY A CA 1
ATOM 1114 C C . GLY A 1 143 ? -3.188 7.761 25.136 1.00 71.38 143 GLY A C 1
ATOM 1115 O O . GLY A 1 143 ? -3.235 7.256 26.255 1.00 71.38 143 GLY A O 1
ATOM 1116 N N . CYS A 1 144 ? -2.474 7.247 24.132 1.00 79.81 144 CYS A N 1
ATOM 1117 C CA . CYS A 1 144 ? -1.550 6.122 24.200 1.00 79.81 144 CYS A CA 1
ATOM 1118 C C . CYS A 1 144 ? -0.205 6.603 23.682 1.00 79.81 144 CYS A C 1
ATOM 1120 O O . CYS A 1 144 ? -0.134 7.117 22.559 1.00 79.81 144 CYS A O 1
ATOM 1122 N N . ASN A 1 145 ? 0.849 6.405 24.470 1.00 86.94 145 ASN A N 1
ATOM 1123 C CA . ASN A 1 145 ? 2.185 6.753 24.007 1.00 86.94 145 ASN A CA 1
ATOM 1124 C C . ASN A 1 145 ? 2.746 5.682 23.056 1.00 86.94 145 ASN A C 1
ATOM 1126 O O . ASN A 1 145 ? 2.249 4.552 22.979 1.00 86.94 145 ASN A O 1
ATOM 1130 N N . ILE A 1 146 ? 3.790 6.036 22.308 1.00 89.69 146 ILE A N 1
ATOM 1131 C CA . ILE A 1 146 ? 4.386 5.151 21.302 1.00 89.69 146 ILE A CA 1
ATOM 1132 C C . ILE A 1 146 ? 4.934 3.850 21.903 1.00 89.69 146 ILE A C 1
ATOM 1134 O O . ILE A 1 146 ? 4.786 2.789 21.299 1.00 89.69 146 ILE A O 1
ATOM 1138 N N . LEU A 1 147 ? 5.502 3.887 23.111 1.00 89.69 147 LEU A N 1
ATOM 1139 C CA . LEU A 1 147 ? 6.062 2.704 23.771 1.00 89.69 147 LEU A CA 1
ATOM 1140 C C . LEU A 1 147 ? 4.969 1.721 24.206 1.00 89.69 147 LEU A C 1
ATOM 1142 O O . LEU A 1 147 ? 5.103 0.512 24.008 1.00 89.69 147 LEU A O 1
ATOM 1146 N N . GLU A 1 148 ? 3.872 2.235 24.758 1.00 87.12 148 GLU A N 1
ATOM 1147 C CA . GLU A 1 148 ? 2.682 1.459 25.113 1.00 87.12 148 GLU A CA 1
ATOM 1148 C C . GLU A 1 148 ? 2.077 0.790 23.882 1.00 87.12 148 GLU A C 1
ATOM 1150 O O . GLU A 1 148 ? 1.722 -0.391 23.930 1.00 87.12 148 GLU A O 1
ATOM 1155 N N . PHE A 1 149 ? 2.014 1.515 22.764 1.00 89.69 149 PHE A N 1
ATOM 1156 C CA . PHE A 1 149 ? 1.499 0.979 21.512 1.00 89.69 149 PHE A CA 1
ATOM 1157 C C . PHE A 1 149 ? 2.390 -0.134 20.944 1.00 89.69 149 PHE A C 1
ATOM 1159 O O . PHE A 1 149 ? 1.889 -1.197 20.572 1.00 89.69 149 PHE A O 1
ATOM 1166 N N . LEU A 1 150 ? 3.713 0.058 20.930 1.00 91.00 150 LEU A N 1
ATOM 1167 C CA . LEU A 1 150 ? 4.662 -0.975 20.499 1.00 91.00 150 LEU A CA 1
ATOM 1168 C C . LEU A 1 150 ? 4.545 -2.238 21.363 1.00 91.00 150 LEU A C 1
ATOM 1170 O O . LEU A 1 150 ? 4.474 -3.352 20.837 1.00 91.00 150 LEU A O 1
ATOM 1174 N N . HIS A 1 151 ? 4.452 -2.077 22.685 1.00 87.50 151 HIS A N 1
ATOM 1175 C CA . HIS A 1 151 ? 4.229 -3.195 23.599 1.00 87.50 151 HIS A CA 1
ATOM 1176 C C . HIS A 1 151 ? 2.884 -3.891 23.333 1.00 87.50 151 HIS A C 1
ATOM 1178 O O . HIS A 1 151 ? 2.802 -5.119 23.320 1.00 87.50 151 HIS A O 1
ATOM 1184 N N . PHE A 1 152 ? 1.820 -3.132 23.071 1.00 87.56 152 PHE A N 1
ATOM 1185 C CA . PHE A 1 152 ? 0.518 -3.683 22.706 1.00 87.56 152 PHE A CA 1
ATOM 1186 C C . PHE A 1 152 ? 0.577 -4.532 21.422 1.00 87.56 152 PHE A C 1
ATOM 1188 O O . PHE A 1 152 ? 0.051 -5.650 21.402 1.00 87.56 152 PHE A O 1
ATOM 1195 N N . LEU A 1 153 ? 1.274 -4.068 20.379 1.00 90.56 153 LEU A N 1
ATOM 1196 C CA . LEU A 1 153 ? 1.471 -4.845 19.149 1.00 90.56 153 LEU A CA 1
ATOM 1197 C C . LEU A 1 153 ? 2.226 -6.156 19.410 1.00 90.56 153 LEU A C 1
ATOM 1199 O O . LEU A 1 153 ? 1.857 -7.194 18.859 1.00 90.56 153 LEU A O 1
ATOM 1203 N N . GLN A 1 154 ? 3.214 -6.148 20.311 1.00 88.25 154 GLN A N 1
ATOM 1204 C CA . GLN A 1 154 ? 3.937 -7.357 20.725 1.00 88.25 154 GLN A CA 1
ATOM 1205 C C . GLN A 1 154 ? 3.016 -8.423 21.348 1.00 88.25 154 GLN A C 1
ATOM 1207 O O . GLN A 1 154 ? 3.264 -9.630 21.239 1.00 88.25 154 GLN A O 1
ATOM 1212 N N . MET A 1 155 ? 1.944 -7.988 22.014 1.00 85.88 155 MET A N 1
ATOM 1213 C CA . MET A 1 155 ? 0.975 -8.870 22.669 1.00 85.88 155 MET A CA 1
ATOM 1214 C C . MET A 1 155 ? -0.054 -9.463 21.695 1.00 85.88 155 MET A C 1
ATOM 1216 O O . MET A 1 155 ? -0.644 -10.506 21.993 1.00 85.88 155 MET A O 1
ATOM 1220 N N . CYS A 1 156 ? -0.234 -8.861 20.517 1.00 89.44 156 CYS A N 1
ATOM 1221 C CA . CYS A 1 156 ? -1.169 -9.301 19.480 1.00 89.44 156 CYS A CA 1
ATOM 1222 C C . CYS A 1 156 ? -0.579 -10.440 18.626 1.00 89.44 156 CYS A C 1
ATOM 1224 O O . CYS A 1 156 ? -0.283 -10.290 17.443 1.00 89.44 156 CYS A O 1
ATOM 1226 N N . ARG A 1 157 ? -0.392 -11.617 19.233 1.00 90.50 157 ARG A N 1
ATOM 1227 C CA . ARG A 1 157 ? 0.299 -12.759 18.594 1.00 90.50 157 ARG A CA 1
ATOM 1228 C C . ARG A 1 157 ? -0.485 -13.431 17.465 1.00 90.50 157 ARG A C 1
ATOM 1230 O O . ARG A 1 157 ? 0.120 -14.096 16.628 1.00 90.50 157 ARG A O 1
ATOM 1237 N N . ASP A 1 158 ? -1.805 -13.282 17.456 1.00 93.19 158 ASP A N 1
ATOM 1238 C CA . ASP A 1 158 ? -2.690 -13.861 16.440 1.00 93.19 158 ASP A CA 1
ATOM 1239 C C . ASP A 1 158 ? -2.962 -12.898 15.268 1.00 93.19 158 ASP A C 1
ATOM 1241 O O . ASP A 1 158 ? -3.756 -13.243 14.400 1.00 93.19 158 ASP A O 1
ATOM 1245 N N . LEU A 1 159 ? -2.328 -11.718 15.237 1.00 95.12 159 LEU A N 1
ATOM 1246 C CA . LEU A 1 159 ? -2.611 -10.678 14.248 1.00 95.12 159 LEU A CA 1
ATOM 1247 C C . LEU A 1 159 ? -2.204 -11.114 12.831 1.00 95.12 159 LEU A C 1
ATOM 1249 O O . LEU A 1 159 ? -1.075 -11.539 12.601 1.00 95.12 159 LEU A O 1
ATOM 1253 N N . GLU A 1 160 ? -3.132 -10.988 11.890 1.00 96.88 160 GLU A N 1
ATOM 1254 C CA . GLU A 1 160 ? -2.979 -11.316 10.468 1.00 96.88 160 GLU A CA 1
ATOM 1255 C C . GLU A 1 160 ? -3.032 -10.040 9.612 1.00 96.88 160 GLU A C 1
ATOM 1257 O O . GLU A 1 160 ? -2.254 -9.912 8.667 1.00 96.88 160 GLU A O 1
ATOM 1262 N N . ASP A 1 161 ? -3.854 -9.061 10.008 1.00 96.25 161 ASP A N 1
ATOM 1263 C CA . ASP A 1 161 ? -4.013 -7.769 9.335 1.00 96.25 161 ASP A CA 1
ATOM 1264 C C . ASP A 1 161 ? -3.799 -6.591 10.299 1.00 96.25 161 ASP A C 1
ATOM 1266 O O . ASP A 1 161 ? -4.514 -6.444 11.296 1.00 96.25 161 ASP A O 1
ATOM 1270 N N . LEU A 1 162 ? -2.863 -5.700 9.961 1.00 96.50 162 LEU A N 1
ATOM 1271 C CA . LEU A 1 162 ? -2.635 -4.430 10.655 1.00 96.50 162 LEU A CA 1
ATOM 1272 C C . LEU A 1 162 ? -2.803 -3.261 9.684 1.00 96.50 162 LEU A C 1
ATOM 1274 O O . LEU A 1 162 ? -2.132 -3.201 8.659 1.00 96.50 162 LEU A O 1
ATOM 1278 N N . THR A 1 163 ? -3.682 -2.313 9.997 1.00 94.75 163 THR A N 1
ATOM 1279 C CA . THR A 1 163 ? -3.866 -1.083 9.212 1.00 94.75 163 THR A CA 1
ATOM 1280 C C . THR A 1 163 ? -3.828 0.130 10.127 1.00 94.75 163 THR A C 1
ATOM 1282 O O . THR A 1 163 ? -4.646 0.250 11.032 1.00 94.75 163 THR A O 1
ATOM 1285 N N . LEU A 1 164 ? -2.887 1.033 9.879 1.00 93.81 164 LEU A N 1
ATOM 1286 C CA . LEU A 1 164 ? -2.683 2.261 10.638 1.00 93.81 164 LEU A CA 1
ATOM 1287 C C . LEU A 1 164 ? -2.726 3.438 9.665 1.00 93.81 164 LEU A C 1
ATOM 1289 O O . LEU A 1 164 ? -1.853 3.560 8.810 1.00 93.81 164 LEU A O 1
ATOM 1293 N N . VAL A 1 165 ? -3.745 4.287 9.770 1.00 89.25 165 VAL A N 1
ATOM 1294 C CA . VAL A 1 165 ? -3.919 5.449 8.887 1.00 89.25 165 VAL A CA 1
ATOM 1295 C C . VAL A 1 165 ? -4.090 6.700 9.725 1.00 89.25 165 VAL A C 1
ATOM 1297 O O . VAL A 1 165 ? -5.056 6.804 10.469 1.00 89.25 165 VAL A O 1
ATOM 1300 N N . ARG A 1 166 ? -3.162 7.654 9.631 1.00 86.69 166 ARG A N 1
ATOM 1301 C CA . ARG A 1 166 ? -3.131 8.853 10.486 1.00 86.69 166 ARG A CA 1
ATOM 1302 C C . ARG A 1 166 ? -3.285 8.499 11.973 1.00 86.69 166 ARG A C 1
ATOM 1304 O O . ARG A 1 166 ? -3.993 9.173 12.720 1.00 86.69 166 ARG A O 1
ATOM 1311 N N . PHE A 1 167 ? -2.671 7.385 12.379 1.00 88.19 167 PHE A N 1
ATOM 1312 C CA . PHE A 1 167 ? -2.637 6.917 13.759 1.00 88.19 167 PHE A CA 1
ATOM 1313 C C . PHE A 1 167 ? -1.321 7.364 14.391 1.00 88.19 167 PHE A C 1
ATOM 1315 O O . PHE A 1 167 ? -0.256 6.860 14.030 1.00 88.19 167 PHE A O 1
ATOM 1322 N N . ARG A 1 168 ? -1.396 8.309 15.330 1.00 87.69 168 ARG A N 1
ATOM 1323 C CA . ARG A 1 168 ? -0.220 8.987 15.891 1.00 87.69 168 ARG A CA 1
ATOM 1324 C C . ARG A 1 168 ? -0.185 8.819 17.401 1.00 87.69 168 ARG A C 1
ATOM 1326 O O . ARG A 1 168 ? -0.752 9.664 18.095 1.00 87.69 168 ARG A O 1
ATOM 1333 N N . PRO A 1 169 ? 0.426 7.738 17.917 1.00 87.94 169 PRO A N 1
ATOM 1334 C CA . PRO A 1 169 ? 0.619 7.601 19.351 1.00 87.94 169 PRO A CA 1
ATOM 1335 C C . PRO A 1 169 ? 1.484 8.757 19.864 1.00 87.94 169 PRO A C 1
ATOM 1337 O O . PRO A 1 169 ? 2.355 9.251 19.146 1.00 87.94 169 PRO A O 1
ATOM 1340 N N . SER A 1 170 ? 1.228 9.202 21.090 1.00 86.31 170 SER A N 1
ATOM 1341 C CA . SER A 1 170 ? 1.927 10.351 21.655 1.00 86.31 170 SER A CA 1
ATOM 1342 C C . SER A 1 170 ? 3.391 10.029 21.962 1.00 86.31 170 SER A C 1
ATOM 1344 O O . SER A 1 170 ? 3.755 8.909 22.333 1.00 86.31 170 SER A O 1
ATOM 1346 N N . GLU A 1 171 ? 4.252 11.025 21.797 1.00 87.69 171 GLU A N 1
AT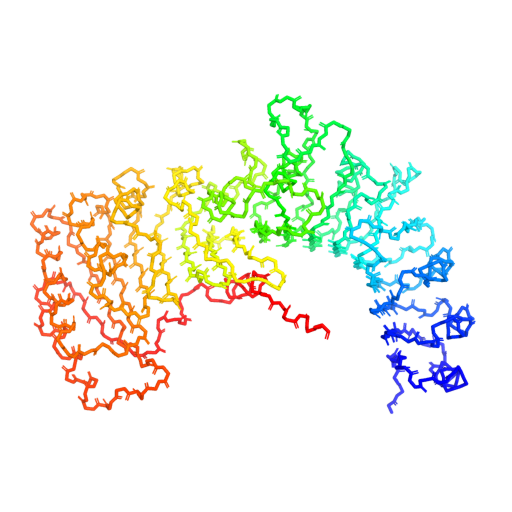OM 1347 C CA . GLU A 1 171 ? 5.664 10.941 22.141 1.00 87.69 171 GLU A CA 1
ATOM 1348 C C . GLU A 1 171 ? 6.140 12.314 22.619 1.00 87.69 171 GLU A C 1
ATOM 1350 O O . GLU A 1 171 ? 6.030 13.311 21.902 1.00 87.69 171 GLU A O 1
ATOM 1355 N N . ASP A 1 172 ? 6.656 12.366 23.845 1.00 82.94 172 ASP A N 1
ATOM 1356 C CA . ASP A 1 172 ? 7.141 13.609 24.431 1.00 82.94 172 ASP A CA 1
ATOM 1357 C C . ASP A 1 172 ? 8.350 14.138 23.648 1.00 82.94 172 ASP A C 1
ATOM 1359 O O . ASP A 1 172 ? 9.348 13.445 23.461 1.00 82.94 172 ASP A O 1
ATOM 1363 N N . GLY A 1 173 ? 8.272 15.398 23.212 1.00 79.12 173 GLY A N 1
ATOM 1364 C CA . GLY A 1 173 ? 9.367 16.070 22.508 1.00 79.12 173 GLY A CA 1
ATOM 1365 C C . GLY A 1 173 ? 9.504 15.717 21.025 1.00 79.12 173 GLY A C 1
ATOM 1366 O O . GLY A 1 173 ? 10.461 16.170 20.402 1.00 79.12 173 GLY A O 1
ATOM 1367 N N . PHE A 1 174 ? 8.565 14.962 20.450 1.00 83.69 174 PHE A N 1
ATOM 1368 C CA . PHE A 1 174 ? 8.533 14.678 19.018 1.00 83.69 174 PHE A CA 1
ATOM 1369 C C . PHE A 1 174 ? 7.497 15.539 18.285 1.00 83.69 174 PHE A C 1
ATOM 1371 O O . PHE A 1 174 ? 6.326 15.583 18.656 1.00 83.69 174 PHE A O 1
ATOM 1378 N N . ASP A 1 175 ? 7.924 16.171 17.191 1.00 77.00 175 ASP A N 1
ATOM 1379 C CA . ASP A 1 175 ? 7.053 16.742 16.164 1.00 77.00 175 ASP A CA 1
ATOM 1380 C C . ASP A 1 175 ? 7.698 16.591 14.770 1.00 77.00 175 ASP A C 1
ATOM 1382 O O . ASP A 1 175 ? 8.808 16.070 14.632 1.00 77.00 175 ASP A O 1
ATOM 1386 N N . VAL A 1 176 ? 7.010 17.040 13.712 1.00 75.50 176 VAL A N 1
ATOM 1387 C CA . VAL A 1 176 ? 7.491 16.920 12.318 1.00 75.50 176 VAL A CA 1
ATOM 1388 C C . VAL A 1 176 ? 8.732 17.768 11.991 1.00 75.50 176 VAL A C 1
ATOM 1390 O O . VAL A 1 176 ? 9.312 17.608 10.917 1.00 75.50 176 VAL A O 1
ATOM 1393 N N . THR A 1 177 ? 9.123 18.687 12.873 1.00 77.31 177 THR A N 1
ATOM 1394 C CA . THR A 1 177 ? 10.244 19.624 12.702 1.00 77.31 177 THR A CA 1
ATOM 1395 C C . THR A 1 177 ? 11.510 19.190 13.441 1.00 77.31 177 THR A C 1
ATOM 1397 O O . THR A 1 177 ? 12.598 19.661 13.102 1.00 77.31 177 THR A O 1
ATOM 1400 N N . VAL A 1 178 ? 11.392 18.280 14.412 1.00 77.19 178 VAL A N 1
ATOM 1401 C CA . VAL A 1 178 ? 12.524 17.748 15.182 1.00 77.19 178 VAL A CA 1
ATOM 1402 C C . VAL A 1 178 ? 13.413 16.860 14.304 1.00 77.19 178 VAL A C 1
ATOM 1404 O O . VAL A 1 178 ? 12.934 15.989 13.571 1.00 77.19 178 VAL A O 1
ATOM 1407 N N . ASP A 1 179 ? 14.735 17.052 14.388 1.00 73.94 179 ASP A N 1
ATOM 1408 C CA . ASP A 1 179 ? 15.691 16.155 13.733 1.00 73.94 179 ASP A CA 1
ATOM 1409 C C . ASP A 1 179 ? 15.630 14.777 14.404 1.00 73.94 179 ASP A C 1
ATOM 1411 O O . ASP A 1 179 ? 15.813 14.633 15.611 1.00 73.94 179 ASP A O 1
ATOM 1415 N N . ARG A 1 180 ? 15.407 13.729 13.606 1.00 70.25 180 ARG A N 1
ATOM 1416 C CA . ARG A 1 180 ? 15.285 12.345 14.092 1.00 70.25 180 ARG A CA 1
ATOM 1417 C C . ARG A 1 180 ? 16.515 11.866 14.869 1.00 70.25 180 ARG A C 1
ATOM 1419 O O . ARG A 1 180 ? 16.400 10.913 15.633 1.00 70.25 180 ARG A O 1
ATOM 1426 N N . ARG A 1 181 ? 17.683 12.482 14.655 1.00 72.19 181 ARG A N 1
ATOM 1427 C CA . ARG A 1 181 ? 18.931 12.161 15.371 1.00 72.19 181 ARG A CA 1
ATOM 1428 C C . ARG A 1 181 ? 18.928 12.623 16.827 1.00 72.19 181 ARG A C 1
ATOM 1430 O O . ARG A 1 181 ? 19.710 12.093 17.610 1.00 72.19 181 ARG A O 1
ATOM 1437 N N . ASP A 1 182 ? 18.056 13.566 17.168 1.00 79.75 182 ASP A N 1
ATOM 1438 C CA . ASP A 1 182 ? 17.935 14.122 18.515 1.00 79.75 182 ASP A CA 1
ATOM 1439 C C . ASP A 1 182 ? 16.923 13.342 19.378 1.00 79.75 182 ASP A C 1
ATOM 1441 O O . ASP A 1 182 ? 16.811 13.589 20.577 1.00 79.75 182 ASP A O 1
ATOM 1445 N N . LEU A 1 183 ? 16.204 12.380 18.785 1.00 82.56 183 LEU A N 1
ATOM 1446 C CA . LEU A 1 183 ? 15.217 11.544 19.467 1.00 82.56 183 LEU A CA 1
ATOM 1447 C C . LEU A 1 183 ? 15.855 10.301 20.092 1.00 82.56 183 LEU A C 1
ATOM 1449 O O . LEU A 1 183 ? 16.766 9.685 19.532 1.00 82.56 183 LEU A O 1
ATOM 1453 N N . GLU A 1 184 ? 15.306 9.863 21.225 1.00 84.31 184 GLU A N 1
ATOM 1454 C CA . GLU A 1 184 ? 15.694 8.591 21.835 1.00 84.31 184 GLU A CA 1
ATOM 1455 C C . GLU A 1 184 ? 15.380 7.410 20.901 1.00 84.31 184 GLU A C 1
ATOM 1457 O O . GLU A 1 184 ? 14.409 7.412 20.141 1.00 84.31 184 GLU A O 1
ATOM 1462 N N . THR A 1 185 ? 16.205 6.365 20.931 1.00 87.12 185 THR A N 1
ATOM 1463 C CA . THR A 1 185 ? 15.967 5.168 20.111 1.00 87.12 185 THR A CA 1
ATOM 1464 C C . THR A 1 185 ? 14.807 4.355 20.686 1.00 87.12 185 THR A C 1
ATOM 1466 O O . THR A 1 185 ? 14.818 4.029 21.872 1.00 87.12 185 THR A O 1
ATOM 1469 N N . LEU A 1 186 ? 13.829 3.989 19.851 1.00 90.38 186 LEU A N 1
ATOM 1470 C CA . LEU A 1 186 ? 12.727 3.124 20.279 1.00 90.38 186 LEU A CA 1
ATOM 1471 C C . LEU A 1 186 ? 13.204 1.679 20.481 1.00 90.38 186 LEU A C 1
ATOM 1473 O O . LEU A 1 186 ? 14.066 1.201 19.735 1.00 90.38 186 LEU A O 1
ATOM 1477 N N . PRO A 1 187 ? 12.622 0.941 21.443 1.00 90.56 187 PRO A N 1
ATOM 1478 C CA . PRO A 1 187 ? 12.797 -0.500 21.501 1.00 90.56 187 PRO A CA 1
ATOM 1479 C C . PRO A 1 187 ? 12.205 -1.139 20.241 1.00 90.56 187 PRO A C 1
ATOM 1481 O O . PRO A 1 187 ? 11.079 -0.837 19.848 1.00 90.56 187 PRO A O 1
ATOM 1484 N N . VAL A 1 188 ? 12.959 -2.046 19.621 1.00 91.50 188 VAL A N 1
ATOM 1485 C CA . VAL A 1 188 ? 12.489 -2.767 18.434 1.00 91.50 188 VAL A CA 1
ATOM 1486 C C . VAL A 1 188 ? 11.591 -3.925 18.860 1.00 91.50 188 VAL A C 1
ATOM 1488 O O . VAL A 1 188 ? 12.028 -4.839 19.562 1.00 91.50 188 VAL A O 1
ATOM 1491 N N . VAL A 1 189 ? 10.345 -3.902 18.395 1.00 91.75 189 VAL A N 1
ATOM 1492 C CA . VAL A 1 189 ? 9.351 -4.957 18.584 1.00 91.75 189 VAL A CA 1
ATOM 1493 C C . VAL A 1 189 ? 9.174 -5.734 17.285 1.00 91.75 189 VAL A C 1
ATOM 1495 O O . VAL A 1 189 ? 8.826 -5.180 16.243 1.00 91.75 189 VAL A O 1
ATOM 1498 N N . THR A 1 190 ? 9.382 -7.047 17.346 1.00 92.69 190 THR A N 1
ATOM 1499 C CA . THR A 1 190 ? 9.072 -7.947 16.232 1.00 92.69 190 THR A CA 1
ATOM 1500 C C . THR A 1 190 ? 7.573 -8.209 16.174 1.00 92.69 190 THR A C 1
ATOM 1502 O O . THR A 1 190 ? 6.987 -8.707 17.139 1.00 92.69 190 THR A O 1
ATOM 1505 N N . LEU A 1 191 ? 6.961 -7.887 15.035 1.00 93.81 191 LEU A N 1
ATOM 1506 C CA . LEU A 1 191 ? 5.564 -8.207 14.763 1.00 93.81 191 LEU A CA 1
ATOM 1507 C C . LEU A 1 191 ? 5.381 -9.725 14.620 1.00 93.81 191 LEU A C 1
ATOM 1509 O O . LEU A 1 191 ? 6.321 -10.468 14.333 1.00 93.81 191 LEU A O 1
ATOM 1513 N N . THR A 1 192 ? 4.158 -10.204 14.844 1.00 93.19 192 THR A N 1
ATOM 1514 C CA . THR A 1 192 ? 3.866 -11.642 14.781 1.00 93.19 192 THR A CA 1
ATOM 1515 C C . THR A 1 192 ? 4.167 -12.223 13.392 1.00 93.19 192 THR A C 1
ATOM 1517 O O . THR A 1 192 ? 3.801 -11.615 12.391 1.00 93.19 192 THR A O 1
ATOM 1520 N N . PRO A 1 193 ? 4.764 -13.428 13.289 1.00 93.06 193 PRO A N 1
ATOM 1521 C CA . PRO A 1 193 ? 5.011 -14.084 12.001 1.00 93.06 193 PRO A CA 1
ATOM 1522 C C . PRO A 1 193 ? 3.728 -14.503 11.267 1.00 93.06 193 PRO A C 1
ATOM 1524 O O . PRO A 1 193 ? 3.799 -14.957 10.132 1.00 93.06 193 PRO A O 1
ATOM 1527 N N . ARG A 1 194 ? 2.559 -14.400 11.917 1.00 94.81 194 ARG A N 1
ATOM 1528 C CA . ARG A 1 194 ? 1.253 -14.609 11.277 1.00 94.81 194 ARG A CA 1
ATOM 1529 C C . ARG A 1 194 ? 0.768 -13.405 10.482 1.00 94.81 194 ARG A C 1
ATOM 1531 O O . ARG A 1 194 ? -0.208 -13.553 9.754 1.00 94.81 194 ARG A O 1
ATOM 1538 N N . LEU A 1 195 ? 1.420 -12.253 10.631 1.00 95.62 195 LEU A N 1
ATOM 1539 C CA . LEU A 1 195 ? 1.034 -11.035 9.943 1.00 95.62 195 LEU A CA 1
ATOM 1540 C C . LEU A 1 195 ? 1.176 -11.256 8.436 1.00 95.62 195 LEU A C 1
ATOM 1542 O O . LEU A 1 195 ? 2.269 -11.498 7.929 1.00 95.62 195 LEU A O 1
ATOM 1546 N N . GLN A 1 196 ? 0.047 -11.215 7.742 1.00 93.31 196 GLN A N 1
ATOM 1547 C CA . GLN A 1 196 ? -0.026 -11.359 6.293 1.00 93.31 196 GLN A CA 1
ATOM 1548 C C . GLN A 1 196 ? 0.008 -9.993 5.630 1.00 93.31 196 GLN A C 1
ATOM 1550 O O . GLN A 1 196 ? 0.561 -9.861 4.544 1.00 93.31 196 GLN A O 1
ATOM 1555 N N . ARG A 1 197 ? -0.550 -8.974 6.291 1.00 93.31 197 ARG A N 1
ATOM 1556 C CA . ARG A 1 197 ? -0.669 -7.638 5.726 1.00 93.31 197 ARG A CA 1
ATOM 1557 C C . ARG A 1 197 ? -0.438 -6.549 6.760 1.00 93.31 197 ARG A C 1
ATOM 1559 O O . ARG A 1 197 ? -1.024 -6.556 7.843 1.00 93.31 197 ARG A O 1
ATOM 1566 N N . PHE A 1 198 ? 0.362 -5.561 6.376 1.00 95.06 198 PHE A N 1
ATOM 1567 C CA . PHE A 1 198 ? 0.603 -4.361 7.165 1.00 95.06 198 PHE A CA 1
ATOM 1568 C C . PHE A 1 198 ? 0.476 -3.119 6.286 1.00 95.06 198 PHE A C 1
ATOM 1570 O O . PHE A 1 198 ? 1.210 -2.966 5.318 1.00 95.06 198 PHE A O 1
ATOM 1577 N N . VAL A 1 199 ? -0.456 -2.228 6.613 1.00 93.56 199 VAL A N 1
ATOM 1578 C CA . VAL A 1 199 ? -0.642 -0.940 5.939 1.00 93.56 199 VAL A CA 1
ATOM 1579 C C . VAL A 1 199 ? -0.352 0.180 6.924 1.00 93.56 199 VAL A C 1
ATOM 1581 O O . VAL A 1 199 ? -0.930 0.213 8.011 1.00 93.56 199 VAL A O 1
ATOM 1584 N N . LEU A 1 200 ? 0.510 1.107 6.526 1.00 94.12 200 LEU A N 1
ATOM 1585 C CA . LEU A 1 200 ? 0.840 2.309 7.272 1.00 94.12 200 LEU A CA 1
ATOM 1586 C C . LEU A 1 200 ? 0.695 3.526 6.359 1.00 94.12 200 LEU A C 1
ATOM 1588 O O . LEU A 1 200 ? 1.330 3.606 5.313 1.00 94.12 200 LEU A O 1
ATOM 1592 N N . GLU A 1 201 ? -0.139 4.477 6.744 1.00 90.81 201 GLU A N 1
ATOM 1593 C CA . GLU A 1 201 ? -0.394 5.689 5.976 1.00 90.81 201 GLU A CA 1
ATOM 1594 C C . GLU A 1 201 ? -0.368 6.899 6.898 1.00 90.81 201 GLU A C 1
ATOM 1596 O O . GLU A 1 201 ? -1.255 7.059 7.731 1.00 90.81 201 GLU A O 1
ATOM 1601 N N . ASP A 1 202 ? 0.622 7.770 6.745 1.00 89.12 202 ASP A N 1
ATOM 1602 C CA . ASP A 1 202 ? 0.697 9.022 7.494 1.00 89.12 202 ASP A CA 1
ATOM 1603 C C . ASP A 1 202 ? 1.703 9.988 6.839 1.00 89.12 202 ASP A C 1
ATOM 1605 O O . ASP A 1 202 ? 2.229 9.738 5.751 1.00 89.12 202 ASP A O 1
ATOM 1609 N N . LEU A 1 203 ? 1.997 11.102 7.504 1.00 87.38 203 LEU A N 1
ATOM 1610 C CA . LEU A 1 203 ? 3.147 11.942 7.201 1.00 87.38 203 LEU A CA 1
ATOM 1611 C C . LEU A 1 203 ? 4.439 11.136 7.406 1.00 87.38 203 LEU A C 1
ATOM 1613 O O . LEU A 1 203 ? 4.532 10.226 8.240 1.00 87.38 203 LEU A O 1
ATOM 1617 N N . ASP A 1 204 ? 5.468 11.495 6.650 1.00 88.19 204 ASP A N 1
ATOM 1618 C CA . ASP A 1 204 ? 6.725 10.752 6.588 1.00 88.19 204 ASP A CA 1
ATOM 1619 C C . ASP A 1 204 ? 7.467 10.671 7.933 1.00 88.19 204 ASP A C 1
ATOM 1621 O O . ASP A 1 204 ? 8.016 9.622 8.269 1.00 88.19 204 ASP A O 1
ATOM 1625 N N . ALA A 1 205 ? 7.461 11.746 8.726 1.00 87.25 205 ALA A N 1
ATOM 1626 C CA . ALA A 1 205 ? 8.068 11.788 10.057 1.00 87.25 205 ALA A CA 1
ATOM 1627 C C . ALA A 1 205 ? 7.446 10.768 11.023 1.00 87.25 205 ALA A C 1
ATOM 1629 O O . ALA A 1 205 ? 8.181 9.973 11.609 1.00 87.25 205 ALA A O 1
ATOM 1630 N N . PHE A 1 206 ? 6.114 10.746 11.142 1.00 89.44 206 PHE A N 1
ATOM 1631 C CA . PHE A 1 206 ? 5.396 9.805 12.010 1.00 89.44 206 PHE A CA 1
ATOM 1632 C C . PHE A 1 206 ? 5.566 8.360 11.537 1.00 89.44 206 PHE A C 1
ATOM 1634 O O . PHE A 1 206 ? 5.874 7.475 12.335 1.00 89.44 206 PHE A O 1
ATOM 1641 N N . THR A 1 207 ? 5.450 8.139 10.225 1.00 91.81 207 THR A N 1
ATOM 1642 C CA . THR A 1 207 ? 5.628 6.822 9.601 1.00 91.81 207 THR A CA 1
ATOM 1643 C C . THR A 1 207 ? 7.010 6.249 9.914 1.00 91.81 207 THR A C 1
ATOM 1645 O O . THR A 1 207 ? 7.128 5.150 10.458 1.00 91.81 207 THR A O 1
ATOM 1648 N N . ALA A 1 208 ? 8.070 7.013 9.642 1.00 91.50 208 ALA A N 1
ATOM 1649 C CA . ALA A 1 208 ? 9.436 6.563 9.873 1.00 91.50 208 ALA A CA 1
ATOM 1650 C C . ALA A 1 208 ? 9.739 6.363 11.361 1.00 91.50 208 ALA A C 1
ATOM 1652 O O . ALA A 1 208 ? 10.468 5.434 11.717 1.00 91.50 208 ALA A O 1
ATOM 1653 N N . ARG A 1 209 ? 9.187 7.223 12.230 1.00 91.69 209 ARG A N 1
ATOM 1654 C CA . ARG A 1 209 ? 9.353 7.101 13.680 1.00 91.69 209 ARG A CA 1
ATOM 1655 C C . ARG A 1 209 ? 8.747 5.797 14.183 1.00 91.69 209 ARG A C 1
ATOM 1657 O O . ARG A 1 209 ? 9.463 5.029 14.821 1.00 91.69 209 ARG A O 1
ATOM 1664 N N . LEU A 1 210 ? 7.502 5.489 13.823 1.00 92.62 210 LEU A N 1
ATOM 1665 C CA . LEU A 1 210 ? 6.855 4.236 14.214 1.00 92.62 210 LEU A CA 1
ATOM 1666 C C . LEU A 1 210 ? 7.603 3.012 13.669 1.00 92.62 210 LEU A C 1
ATOM 1668 O O . LEU A 1 210 ? 7.885 2.077 14.417 1.00 92.62 210 LEU A O 1
ATOM 1672 N N . LEU A 1 211 ? 7.990 3.038 12.390 1.00 93.88 211 LEU A N 1
ATOM 1673 C CA . LEU A 1 211 ? 8.739 1.943 11.769 1.00 93.88 211 LEU A CA 1
ATOM 1674 C C . LEU A 1 211 ? 10.123 1.725 12.391 1.00 93.88 211 LEU A C 1
ATOM 1676 O O . LEU A 1 211 ? 10.621 0.604 12.351 1.00 93.88 211 LEU A O 1
ATOM 1680 N N . SER A 1 212 ? 10.735 2.742 13.010 1.00 92.50 212 SER A N 1
ATOM 1681 C CA . SER A 1 212 ? 12.014 2.567 13.712 1.00 92.50 212 SER A CA 1
ATOM 1682 C C . SER A 1 212 ? 11.918 1.639 14.934 1.00 92.50 212 SER A C 1
ATOM 1684 O O . SER A 1 212 ? 12.919 1.043 15.326 1.00 92.50 212 SER A O 1
ATOM 1686 N N . GLY A 1 213 ? 10.717 1.482 15.504 1.00 92.88 213 GLY A N 1
ATOM 1687 C CA . GLY A 1 213 ? 10.427 0.573 16.614 1.00 92.88 213 GLY A CA 1
ATOM 1688 C C . GLY A 1 213 ? 9.864 -0.785 16.188 1.00 92.88 213 GLY A C 1
ATOM 1689 O O . GLY A 1 213 ? 9.492 -1.575 17.051 1.00 92.88 213 GLY A O 1
ATOM 1690 N N . LEU A 1 214 ? 9.770 -1.080 14.887 1.00 94.75 214 LEU A N 1
ATOM 1691 C CA . LEU A 1 214 ? 9.118 -2.287 14.375 1.00 94.75 214 LEU A CA 1
ATOM 1692 C C . LEU A 1 214 ? 10.069 -3.160 13.553 1.00 94.75 214 LEU A C 1
ATOM 1694 O O . LEU A 1 214 ? 10.896 -2.681 12.781 1.00 94.75 214 LEU A O 1
ATOM 1698 N N . SER A 1 215 ? 9.904 -4.474 13.690 1.00 94.50 215 SER A N 1
ATOM 1699 C CA . SER A 1 215 ? 10.482 -5.470 12.792 1.00 94.50 215 SER A CA 1
ATOM 1700 C C . SER A 1 215 ? 9.359 -6.265 12.124 1.00 94.50 215 SER A C 1
ATOM 1702 O O . SER A 1 215 ? 8.575 -6.941 12.794 1.00 94.50 215 SER A O 1
ATOM 1704 N N . VAL A 1 216 ? 9.274 -6.138 10.800 1.00 92.94 216 VAL A N 1
ATOM 1705 C CA . VAL A 1 216 ? 8.242 -6.709 9.931 1.00 92.94 216 VAL A CA 1
ATOM 1706 C C . VAL A 1 216 ? 8.717 -8.070 9.394 1.00 92.94 216 VAL A C 1
ATOM 1708 O O . VAL A 1 216 ? 9.821 -8.154 8.848 1.00 92.94 216 VAL A O 1
ATOM 1711 N N . PRO A 1 217 ? 7.925 -9.150 9.526 1.00 91.69 217 PRO A N 1
ATOM 1712 C CA . PRO A 1 217 ? 8.249 -10.445 8.932 1.00 91.69 217 PRO A CA 1
ATOM 1713 C C . PRO A 1 217 ? 8.346 -10.373 7.403 1.00 91.69 217 PRO A C 1
ATOM 1715 O O . PRO A 1 217 ? 7.526 -9.715 6.766 1.00 91.69 217 PRO A O 1
ATOM 1718 N N . LEU A 1 218 ? 9.288 -11.118 6.811 1.00 87.44 218 LEU A N 1
ATOM 1719 C CA . LEU A 1 218 ? 9.517 -11.154 5.357 1.00 87.44 218 LEU A CA 1
ATOM 1720 C C . LEU A 1 218 ? 8.274 -11.585 4.558 1.00 87.44 218 LEU A C 1
ATOM 1722 O O . LEU A 1 218 ? 8.052 -11.096 3.458 1.00 87.44 218 LEU A O 1
ATOM 1726 N N . SER A 1 219 ? 7.440 -12.453 5.133 1.00 88.19 219 SER A N 1
ATOM 1727 C CA . SER A 1 219 ? 6.209 -12.964 4.520 1.00 88.19 219 SER A CA 1
ATOM 1728 C C . SER A 1 219 ? 5.042 -11.969 4.499 1.00 88.19 219 SER A C 1
ATOM 1730 O O . SER A 1 219 ? 3.962 -12.326 4.036 1.00 88.19 219 SER A O 1
ATOM 1732 N N . THR A 1 220 ? 5.217 -10.761 5.043 1.00 91.00 220 THR A N 1
ATOM 1733 C CA . THR A 1 220 ? 4.145 -9.762 5.162 1.00 91.00 220 THR A CA 1
ATOM 1734 C C . THR A 1 220 ? 4.047 -8.926 3.890 1.00 91.00 220 THR A C 1
ATOM 1736 O O . THR A 1 220 ? 5.035 -8.312 3.490 1.00 91.00 220 THR A O 1
ATOM 1739 N N . ASP A 1 221 ? 2.848 -8.812 3.317 1.00 89.75 221 ASP A N 1
ATOM 1740 C CA . ASP A 1 221 ? 2.544 -7.804 2.303 1.00 89.75 221 ASP A CA 1
ATOM 1741 C C . ASP A 1 221 ? 2.491 -6.421 2.993 1.00 89.75 221 ASP A C 1
ATOM 1743 O O . ASP A 1 221 ? 1.583 -6.126 3.780 1.00 89.75 221 ASP A O 1
ATOM 1747 N N . PHE A 1 222 ? 3.506 -5.585 2.759 1.00 90.88 222 PHE A N 1
ATOM 1748 C CA . PHE A 1 222 ? 3.750 -4.356 3.524 1.00 90.88 222 PHE A CA 1
ATOM 1749 C C . PHE A 1 222 ? 3.578 -3.101 2.664 1.00 90.88 222 PHE A C 1
ATOM 1751 O O . PHE A 1 222 ? 4.261 -2.924 1.660 1.00 90.88 222 PHE A O 1
ATOM 1758 N N . VAL A 1 223 ? 2.687 -2.200 3.075 1.00 91.12 223 VAL A N 1
ATOM 1759 C CA . VAL A 1 223 ? 2.347 -0.968 2.358 1.00 91.12 223 VAL A CA 1
ATOM 1760 C C . VAL A 1 223 ? 2.628 0.238 3.236 1.00 91.12 223 VAL A C 1
ATOM 1762 O O . VAL A 1 223 ? 2.103 0.341 4.341 1.00 91.12 223 VAL A O 1
ATOM 1765 N N . VAL A 1 224 ? 3.399 1.182 2.712 1.00 92.12 224 VAL A N 1
ATOM 1766 C CA . VAL A 1 224 ? 3.660 2.479 3.329 1.00 92.12 224 VAL A CA 1
ATOM 1767 C C . VAL A 1 224 ? 3.191 3.575 2.390 1.00 92.12 224 VAL A C 1
ATOM 1769 O O . VAL A 1 224 ? 3.590 3.610 1.231 1.00 92.12 224 VAL A O 1
ATOM 1772 N N . ILE A 1 225 ? 2.368 4.493 2.877 1.00 89.81 225 ILE A N 1
ATOM 1773 C CA . ILE A 1 225 ? 1.825 5.593 2.086 1.00 89.81 225 ILE A CA 1
ATOM 1774 C C . ILE A 1 225 ? 2.175 6.911 2.765 1.00 89.81 225 ILE A C 1
ATOM 1776 O O . ILE A 1 225 ? 1.658 7.233 3.832 1.00 89.81 225 ILE A O 1
ATOM 1780 N N . LYS A 1 226 ? 3.015 7.702 2.101 1.00 89.88 226 LYS A N 1
ATOM 1781 C CA . LYS A 1 226 ? 3.286 9.089 2.455 1.00 89.88 226 LYS A CA 1
ATOM 1782 C C . LYS A 1 226 ? 2.082 9.944 2.086 1.00 89.88 226 LYS A C 1
ATOM 1784 O O . LYS A 1 226 ? 1.748 10.102 0.907 1.00 89.88 226 LYS A O 1
ATOM 1789 N N . LEU A 1 227 ? 1.441 10.510 3.096 1.00 85.44 227 LEU A N 1
ATOM 1790 C CA . LEU A 1 227 ? 0.350 11.453 2.923 1.00 85.44 227 LEU A CA 1
ATOM 1791 C C . LEU A 1 227 ? 0.901 12.877 2.803 1.00 85.44 227 LEU A C 1
ATOM 1793 O O . LEU A 1 227 ? 1.696 13.319 3.626 1.00 85.44 227 LEU A O 1
ATOM 1797 N N . ILE A 1 228 ? 0.437 13.622 1.802 1.00 79.50 228 ILE A N 1
ATOM 1798 C CA . ILE A 1 228 ? 0.634 15.072 1.715 1.00 79.50 228 ILE A CA 1
ATOM 1799 C C . ILE A 1 228 ? -0.689 15.739 2.088 1.00 79.50 228 ILE A C 1
ATOM 1801 O O . ILE A 1 228 ? -1.629 15.759 1.287 1.00 79.50 228 ILE A O 1
ATOM 1805 N N . SER A 1 229 ? -0.768 16.281 3.306 1.00 72.00 229 SER A N 1
ATOM 1806 C CA . SER A 1 229 ? -1.971 16.935 3.831 1.00 72.00 229 SER A CA 1
ATOM 1807 C C . SER A 1 229 ? -1.653 18.331 4.393 1.00 72.00 229 SER A C 1
ATOM 1809 O O . SER A 1 229 ? -1.155 18.429 5.508 1.00 72.00 229 SER A O 1
ATOM 1811 N N . PRO A 1 230 ? -1.963 19.429 3.671 1.00 59.12 230 PRO A N 1
ATOM 1812 C CA . PRO A 1 230 ? -1.731 20.800 4.154 1.00 59.12 230 PRO A CA 1
ATOM 1813 C C . PRO A 1 230 ? -2.671 21.263 5.270 1.00 59.12 230 PRO A C 1
ATOM 1815 O O . PRO A 1 230 ? -2.506 22.362 5.788 1.00 59.12 230 PRO A O 1
ATOM 1818 N N . HIS A 1 231 ? -3.714 20.487 5.554 1.00 58.81 231 HIS A N 1
ATOM 1819 C CA . HIS A 1 231 ? -4.707 20.781 6.590 1.00 58.81 231 HIS A CA 1
ATOM 1820 C C . HIS A 1 231 ? -4.507 19.907 7.822 1.00 58.81 231 HIS A C 1
ATOM 1822 O O . HIS A 1 231 ? -5.382 19.816 8.674 1.00 58.81 231 HIS A O 1
ATOM 1828 N N . ASP A 1 232 ? -3.373 19.218 7.890 1.00 66.62 232 ASP A N 1
ATOM 1829 C CA . ASP A 1 232 ? -3.030 18.493 9.086 1.00 66.62 232 ASP A CA 1
ATOM 1830 C C . ASP A 1 232 ? -2.530 19.481 10.149 1.00 66.62 232 ASP A C 1
ATOM 1832 O O . ASP A 1 232 ? -1.552 20.187 9.893 1.00 66.62 232 ASP A O 1
ATOM 1836 N N . PRO A 1 233 ? -3.159 19.555 11.333 1.00 64.50 233 PRO A N 1
ATOM 1837 C CA . PRO A 1 233 ? -2.738 20.487 12.375 1.00 64.50 233 PRO A CA 1
ATOM 1838 C C . PRO A 1 233 ? -1.312 20.212 12.881 1.00 64.50 233 PRO A C 1
ATOM 1840 O O . PRO A 1 233 ? -0.704 21.099 13.477 1.00 64.50 233 PRO A O 1
ATOM 1843 N N . ALA A 1 234 ? -0.771 19.011 12.640 1.00 64.19 234 ALA A N 1
ATOM 1844 C CA . ALA A 1 234 ? 0.604 18.647 12.972 1.00 64.19 234 ALA A CA 1
ATOM 1845 C C . ALA A 1 234 ? 1.615 18.931 11.841 1.00 64.19 234 ALA A C 1
ATOM 1847 O O . ALA A 1 234 ? 2.812 18.757 12.055 1.00 64.19 234 ALA A O 1
ATOM 1848 N N . GLU A 1 235 ? 1.176 19.347 10.647 1.00 68.75 235 GLU A N 1
ATOM 1849 C CA . GLU A 1 235 ? 2.040 19.575 9.480 1.00 68.75 235 GLU A CA 1
ATOM 1850 C C . GLU A 1 235 ? 2.263 21.077 9.254 1.00 68.75 235 GLU A C 1
ATOM 1852 O O . GLU A 1 235 ? 1.404 21.791 8.743 1.00 68.75 235 GLU A O 1
ATOM 1857 N N . ILE A 1 236 ? 3.445 21.567 9.640 1.00 63.56 236 ILE A N 1
ATOM 1858 C CA . ILE A 1 236 ? 3.832 22.985 9.499 1.00 63.56 236 ILE A CA 1
ATOM 1859 C C . ILE A 1 236 ? 4.573 23.229 8.164 1.00 63.56 236 ILE A C 1
ATOM 1861 O O . ILE A 1 236 ? 4.876 24.370 7.815 1.00 63.56 236 ILE A O 1
ATOM 1865 N N . ARG A 1 237 ? 4.893 22.176 7.392 1.00 66.31 237 ARG A N 1
ATOM 1866 C CA . ARG A 1 237 ? 5.717 22.284 6.176 1.00 66.31 237 ARG A CA 1
ATOM 1867 C C . ARG A 1 237 ? 4.881 22.624 4.936 1.00 66.31 237 ARG A C 1
ATOM 1869 O O . ARG A 1 237 ? 3.732 22.215 4.785 1.00 66.31 237 ARG A O 1
ATOM 1876 N N . ASP A 1 238 ? 5.502 23.341 4.000 1.00 62.69 238 ASP A N 1
ATOM 1877 C CA . ASP A 1 238 ? 4.890 23.680 2.714 1.00 62.69 238 ASP A CA 1
ATOM 1878 C C . ASP A 1 238 ? 4.636 22.427 1.848 1.00 62.69 238 ASP A C 1
ATOM 1880 O O . ASP A 1 238 ? 5.467 21.524 1.749 1.00 62.69 238 ASP A O 1
ATOM 1884 N N . VAL A 1 239 ? 3.510 22.412 1.123 1.00 62.28 239 VAL A N 1
ATOM 1885 C CA . VAL A 1 239 ? 3.103 21.302 0.229 1.00 62.28 239 VAL A CA 1
ATOM 1886 C C . VAL A 1 239 ? 4.115 21.038 -0.886 1.00 62.28 239 VAL A C 1
ATOM 1888 O O . VAL A 1 239 ? 4.321 19.893 -1.285 1.00 62.28 239 VAL A O 1
ATOM 1891 N N . ILE A 1 240 ? 4.731 22.100 -1.413 1.00 66.25 240 ILE A N 1
ATOM 1892 C CA . ILE A 1 240 ? 5.623 22.020 -2.575 1.00 66.25 240 ILE A CA 1
ATOM 1893 C C . ILE A 1 240 ? 6.871 21.175 -2.247 1.00 66.25 240 ILE A C 1
ATOM 1895 O O . ILE A 1 240 ? 7.085 20.186 -2.951 1.00 66.25 240 ILE A O 1
ATOM 1899 N N . PRO A 1 241 ? 7.643 21.459 -1.174 1.00 66.38 241 PRO A N 1
ATOM 1900 C CA . PRO A 1 241 ? 8.713 20.574 -0.712 1.00 66.38 241 PRO A CA 1
ATOM 1901 C C . PRO A 1 241 ? 8.269 19.117 -0.549 1.00 66.38 241 PRO A C 1
ATOM 1903 O O . PRO A 1 241 ? 8.880 18.231 -1.145 1.00 66.38 241 PRO A O 1
ATOM 1906 N N . LEU A 1 242 ? 7.148 18.881 0.144 1.00 71.00 242 LEU A N 1
ATOM 1907 C CA . LEU A 1 242 ? 6.653 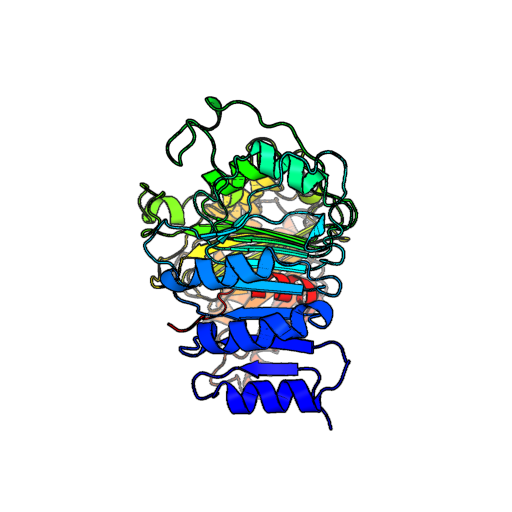17.536 0.462 1.00 71.00 242 LEU A CA 1
ATOM 1908 C C . LEU A 1 242 ? 6.329 16.701 -0.782 1.00 71.00 242 LEU A C 1
ATOM 1910 O O . LEU A 1 242 ? 6.585 15.497 -0.797 1.00 71.00 242 LEU A O 1
ATOM 1914 N N . SER A 1 243 ? 5.800 17.344 -1.827 1.00 73.75 243 SER A N 1
ATOM 1915 C CA . SER A 1 243 ? 5.503 16.709 -3.120 1.00 73.75 243 SER A CA 1
ATOM 1916 C C . SER A 1 243 ? 6.738 16.343 -3.942 1.00 73.75 243 SER A C 1
ATOM 1918 O O . SER A 1 243 ? 6.629 15.534 -4.862 1.00 73.75 243 SER A O 1
ATOM 1920 N N . SER A 1 244 ? 7.892 16.931 -3.609 1.00 77.75 244 SER A N 1
ATOM 1921 C CA . SER A 1 244 ? 9.171 16.728 -4.298 1.00 77.75 244 SER A CA 1
ATOM 1922 C C . SER A 1 244 ? 10.160 15.850 -3.529 1.00 77.75 244 SER A C 1
ATOM 1924 O O . SER A 1 244 ? 11.177 15.412 -4.074 1.00 77.75 244 SER A O 1
ATOM 1926 N N . ASP A 1 245 ? 9.894 15.610 -2.248 1.00 82.75 245 ASP A N 1
ATOM 1927 C CA . ASP A 1 245 ? 10.754 14.794 -1.407 1.00 82.75 245 ASP A CA 1
ATOM 1928 C C . ASP A 1 245 ? 10.657 13.309 -1.789 1.00 82.75 245 ASP A C 1
ATOM 1930 O O . ASP A 1 245 ? 9.581 12.850 -2.185 1.00 82.75 245 ASP A O 1
ATOM 1934 N N . PRO A 1 246 ? 11.756 12.544 -1.649 1.00 85.44 246 PRO A N 1
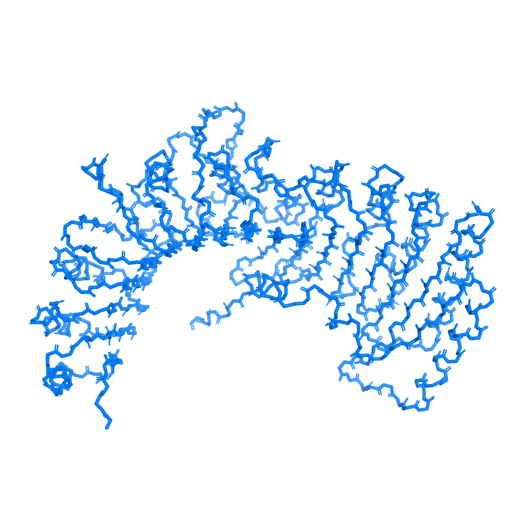ATOM 1935 C CA . PRO A 1 246 ? 11.744 11.101 -1.879 1.00 85.44 246 PRO A CA 1
ATOM 1936 C C . PRO A 1 246 ? 10.659 10.399 -1.042 1.00 85.44 246 PRO A C 1
ATOM 1938 O O . PRO A 1 246 ? 10.354 10.820 0.080 1.00 85.44 246 PRO A O 1
ATOM 1941 N N . ILE A 1 247 ? 10.074 9.320 -1.561 1.00 86.38 247 ILE A N 1
ATOM 1942 C CA . ILE A 1 247 ? 9.069 8.526 -0.834 1.00 86.38 247 ILE A CA 1
ATOM 1943 C C . ILE A 1 247 ? 9.729 7.789 0.346 1.00 86.38 247 ILE A C 1
ATOM 1945 O O . ILE A 1 247 ? 9.117 7.629 1.409 1.00 86.38 247 ILE A O 1
ATOM 1949 N N . SER A 1 248 ? 11.012 7.438 0.200 1.00 87.44 248 SER A N 1
ATOM 1950 C CA . SER A 1 248 ? 11.865 6.810 1.216 1.00 87.44 248 SER A CA 1
ATOM 1951 C C . SER A 1 248 ? 12.028 7.637 2.489 1.00 87.44 248 SER A C 1
ATOM 1953 O O . SER A 1 248 ? 12.399 7.070 3.514 1.00 87.44 248 SER A O 1
ATOM 1955 N N . THR A 1 249 ? 11.688 8.936 2.505 1.00 88.31 249 THR A N 1
ATOM 1956 C CA . THR A 1 249 ? 11.703 9.720 3.757 1.00 88.31 249 THR A CA 1
ATOM 1957 C C . THR A 1 249 ? 10.733 9.166 4.802 1.00 88.31 249 THR A C 1
ATOM 1959 O O . THR A 1 249 ? 10.926 9.392 6.000 1.00 88.31 249 THR A O 1
ATOM 1962 N N . SER A 1 250 ? 9.729 8.400 4.367 1.00 89.19 250 SER A N 1
ATOM 1963 C CA . SER A 1 250 ? 8.757 7.707 5.224 1.00 89.19 250 SER A CA 1
ATOM 1964 C C . SER A 1 250 ? 9.323 6.457 5.897 1.00 89.19 250 SER A C 1
ATOM 1966 O O . SER A 1 250 ? 8.662 5.858 6.739 1.00 89.19 250 SER A O 1
ATOM 1968 N N . LEU A 1 251 ? 10.544 6.056 5.541 1.00 90.12 251 LEU A N 1
ATOM 1969 C CA . LEU A 1 251 ? 11.246 4.930 6.136 1.00 90.12 251 LEU A CA 1
ATOM 1970 C C . LEU A 1 251 ? 12.285 5.420 7.161 1.00 90.12 251 LEU A C 1
ATOM 1972 O O . LEU A 1 251 ? 12.783 6.552 7.075 1.00 90.12 251 LEU A O 1
ATOM 1976 N N . PRO A 1 252 ? 12.610 4.595 8.171 1.00 86.88 252 PRO A N 1
ATOM 1977 C CA . PRO A 1 252 ? 13.693 4.897 9.098 1.00 86.88 252 PRO A CA 1
ATOM 1978 C C . PRO A 1 252 ? 15.045 4.895 8.365 1.00 86.88 252 PRO A C 1
ATOM 1980 O O . PRO A 1 252 ? 15.235 4.149 7.410 1.00 86.88 252 PRO A O 1
ATOM 1983 N N . GLN A 1 253 ? 16.007 5.702 8.836 1.00 78.88 253 GLN A N 1
ATOM 1984 C CA . GLN A 1 253 ? 17.352 5.790 8.230 1.00 78.88 253 GLN A CA 1
ATOM 1985 C C . GLN A 1 253 ? 18.067 4.431 8.188 1.00 78.88 253 GLN A C 1
ATOM 1987 O O . GLN A 1 253 ? 18.795 4.139 7.246 1.00 78.88 253 GLN A O 1
ATOM 1992 N N . ASN A 1 254 ? 17.829 3.602 9.206 1.00 73.69 254 ASN A N 1
ATOM 1993 C CA . ASN A 1 254 ? 18.227 2.204 9.228 1.00 73.69 254 ASN A CA 1
ATOM 1994 C C . ASN A 1 254 ? 16.979 1.351 9.013 1.00 73.69 254 ASN A C 1
ATOM 1996 O O . ASN A 1 254 ? 16.047 1.414 9.813 1.00 73.69 254 ASN A O 1
ATOM 2000 N N . THR A 1 255 ? 16.992 0.500 7.990 1.00 75.12 255 THR A N 1
ATOM 2001 C CA . THR A 1 255 ? 15.869 -0.379 7.636 1.00 75.12 255 THR A CA 1
ATOM 2002 C C . THR A 1 255 ? 16.049 -1.868 7.998 1.00 75.12 255 THR A C 1
ATOM 2004 O O . THR A 1 255 ? 15.381 -2.699 7.385 1.00 75.12 255 THR A O 1
ATOM 2007 N N . PRO A 1 256 ? 16.876 -2.298 8.987 1.00 70.62 256 PRO A N 1
ATOM 2008 C CA . PRO A 1 256 ? 17.048 -3.730 9.264 1.00 70.62 256 PRO A CA 1
ATOM 2009 C C . PRO A 1 256 ? 15.749 -4.399 9.742 1.00 70.62 256 PRO A C 1
ATOM 2011 O O . PRO A 1 256 ? 15.605 -5.610 9.617 1.00 70.62 256 PRO A O 1
ATOM 2014 N N . GLY A 1 257 ? 14.796 -3.615 10.260 1.00 79.69 257 GLY A N 1
ATOM 2015 C CA . GLY A 1 257 ? 13.455 -4.078 10.610 1.00 79.69 257 GLY A CA 1
ATOM 2016 C C . GLY A 1 257 ? 12.556 -4.389 9.408 1.00 79.69 257 GLY A C 1
ATOM 2017 O O . GLY A 1 257 ? 11.482 -4.940 9.612 1.00 79.69 257 GLY A O 1
ATOM 2018 N N . ILE A 1 258 ? 12.967 -4.075 8.176 1.00 85.62 258 ILE A N 1
ATOM 2019 C CA . ILE A 1 258 ? 12.186 -4.289 6.948 1.00 85.62 258 ILE A CA 1
ATOM 2020 C C . ILE A 1 258 ? 13.030 -5.147 5.987 1.00 85.62 258 ILE A C 1
ATOM 2022 O O . ILE A 1 258 ? 13.612 -4.636 5.028 1.00 85.62 258 ILE A O 1
ATOM 2026 N N . PRO A 1 259 ? 13.159 -6.460 6.251 1.00 81.69 259 PRO A N 1
ATOM 2027 C CA . PRO A 1 259 ? 14.043 -7.340 5.486 1.00 81.69 259 PRO A CA 1
ATOM 2028 C C . PRO A 1 259 ? 13.629 -7.487 4.014 1.00 81.69 259 PRO A C 1
ATOM 2030 O O . PRO A 1 259 ? 14.486 -7.763 3.177 1.00 81.69 259 PRO A O 1
ATOM 2033 N N . SER A 1 260 ? 12.352 -7.258 3.687 1.00 82.38 260 SER A N 1
ATOM 2034 C CA . SER A 1 260 ? 11.823 -7.339 2.319 1.00 82.38 260 SER A CA 1
ATOM 2035 C C . SER A 1 260 ? 12.489 -6.365 1.347 1.00 82.38 260 SER A C 1
ATOM 2037 O O . SER A 1 260 ? 12.618 -6.702 0.176 1.00 82.38 260 SER A O 1
ATOM 2039 N N . LEU A 1 261 ? 13.007 -5.221 1.814 1.00 83.00 261 LEU A N 1
ATOM 2040 C CA . LEU A 1 261 ? 13.723 -4.254 0.967 1.00 83.00 261 LEU A CA 1
ATOM 2041 C C . LEU A 1 261 ? 14.968 -4.845 0.289 1.00 83.00 261 LEU A C 1
ATOM 2043 O O . LEU A 1 261 ? 15.324 -4.435 -0.809 1.00 83.00 261 LEU A O 1
ATOM 2047 N N . LYS A 1 262 ? 15.618 -5.825 0.926 1.00 83.06 262 LYS A N 1
ATOM 2048 C CA . LYS A 1 262 ? 16.838 -6.463 0.404 1.00 83.06 262 LYS A CA 1
ATOM 2049 C C . LYS A 1 262 ? 16.564 -7.701 -0.449 1.00 83.06 262 LYS A C 1
ATOM 2051 O O . LYS A 1 262 ? 17.484 -8.227 -1.060 1.00 83.06 262 LYS A O 1
ATOM 2056 N N . ALA A 1 263 ? 15.325 -8.188 -0.451 1.00 86.00 263 ALA A N 1
ATOM 2057 C CA . ALA A 1 263 ? 14.917 -9.406 -1.147 1.00 86.00 263 ALA A CA 1
ATOM 2058 C C . ALA A 1 263 ? 14.183 -9.113 -2.465 1.00 86.00 263 ALA A C 1
ATOM 2060 O O . ALA A 1 263 ? 13.571 -10.009 -3.037 1.00 86.00 263 ALA A O 1
ATOM 2061 N N . VAL A 1 264 ? 14.189 -7.858 -2.917 1.00 88.62 264 VAL A N 1
ATOM 2062 C CA . VAL A 1 264 ? 13.418 -7.423 -4.081 1.00 88.62 264 VAL A CA 1
ATOM 2063 C C . VAL A 1 264 ? 14.022 -7.983 -5.362 1.00 88.62 264 VAL A C 1
ATOM 2065 O O . VAL A 1 264 ? 15.177 -7.710 -5.675 1.00 88.62 264 VAL A O 1
ATOM 2068 N N . ILE A 1 265 ? 13.205 -8.727 -6.104 1.00 88.94 265 ILE A N 1
ATOM 2069 C CA . ILE A 1 265 ? 13.533 -9.291 -7.418 1.00 88.94 265 ILE A CA 1
ATOM 2070 C C . ILE A 1 265 ? 12.922 -8.482 -8.556 1.00 88.94 265 ILE A C 1
ATOM 2072 O O . ILE A 1 265 ? 13.386 -8.559 -9.691 1.00 88.94 265 ILE A O 1
ATOM 2076 N N . GLY A 1 266 ? 11.915 -7.657 -8.272 1.00 88.56 266 GLY A N 1
ATOM 2077 C CA . GLY A 1 266 ? 11.505 -6.679 -9.255 1.00 88.56 266 GLY A CA 1
ATOM 2078 C C . GLY A 1 266 ? 10.578 -5.591 -8.770 1.00 88.56 266 GLY A C 1
ATOM 2079 O O . GLY A 1 266 ? 10.058 -5.607 -7.655 1.00 88.56 266 GLY A O 1
ATOM 2080 N N . LEU A 1 267 ? 10.468 -4.581 -9.621 1.00 87.50 267 LEU A N 1
ATOM 2081 C CA . LEU A 1 267 ? 9.955 -3.266 -9.278 1.00 87.50 267 LEU A CA 1
ATOM 2082 C C . LEU A 1 267 ? 8.920 -2.824 -10.306 1.00 87.50 267 LEU A C 1
ATOM 2084 O O . LEU A 1 267 ? 9.124 -2.967 -11.508 1.00 87.50 267 LEU A O 1
ATOM 2088 N N . ARG A 1 268 ? 7.821 -2.239 -9.840 1.00 86.19 268 ARG A N 1
ATOM 2089 C CA . ARG A 1 268 ? 6.812 -1.566 -10.656 1.00 86.19 268 ARG A CA 1
ATOM 2090 C C . ARG A 1 268 ? 6.588 -0.166 -10.114 1.00 86.19 268 ARG A C 1
ATOM 2092 O O . ARG A 1 268 ? 6.143 0.003 -8.985 1.00 86.19 268 ARG A O 1
ATOM 2099 N N . LEU A 1 269 ? 6.880 0.839 -10.919 1.00 84.31 269 LEU A N 1
ATOM 2100 C CA . LEU A 1 269 ? 6.573 2.228 -10.629 1.00 84.31 269 LEU A CA 1
ATOM 2101 C C . LEU A 1 269 ? 5.304 2.620 -11.385 1.00 84.31 269 LEU A C 1
ATOM 2103 O O . LEU A 1 269 ? 5.286 2.572 -12.608 1.00 84.31 269 LEU A O 1
ATOM 2107 N N . VAL A 1 270 ? 4.270 3.045 -10.669 1.00 80.38 270 VAL A N 1
ATOM 2108 C CA . VAL A 1 270 ? 3.038 3.600 -11.232 1.00 80.38 270 VAL A CA 1
ATOM 2109 C C . VAL A 1 270 ? 2.954 5.078 -10.886 1.00 80.38 270 VAL A C 1
ATOM 2111 O O . VAL A 1 270 ? 2.853 5.470 -9.721 1.00 80.38 270 VAL A O 1
ATOM 2114 N N . TRP A 1 271 ? 2.987 5.911 -11.915 1.00 78.25 271 TRP A N 1
ATOM 2115 C CA . TRP A 1 271 ? 3.039 7.355 -11.807 1.00 78.25 271 TRP A CA 1
ATOM 2116 C C . TRP A 1 271 ? 1.717 7.982 -12.248 1.00 78.25 271 TRP A C 1
ATOM 2118 O O . TRP A 1 271 ? 1.352 7.980 -13.424 1.00 78.25 271 TRP A O 1
ATOM 2128 N N . ARG A 1 272 ? 0.984 8.548 -11.283 1.00 76.31 272 ARG A N 1
ATOM 2129 C CA . ARG A 1 272 ? -0.239 9.324 -11.518 1.00 76.31 272 ARG A CA 1
ATOM 2130 C C . ARG A 1 272 ? -0.085 10.683 -10.837 1.00 76.31 272 ARG A C 1
ATOM 2132 O O . ARG A 1 272 ? -0.498 10.837 -9.688 1.00 76.31 272 ARG A O 1
ATOM 2139 N N . PRO A 1 273 ? 0.485 11.697 -11.505 1.00 70.25 273 PRO A N 1
ATOM 2140 C CA . PRO A 1 273 ? 0.945 12.927 -10.861 1.00 70.25 273 PRO A CA 1
ATOM 2141 C C . PRO A 1 273 ? -0.183 13.727 -10.201 1.00 70.25 273 PRO A C 1
ATOM 2143 O O . PRO A 1 273 ? 0.074 14.498 -9.286 1.00 70.25 273 PRO A O 1
ATOM 2146 N N . PHE A 1 274 ? -1.432 13.533 -10.628 1.00 70.44 274 PHE A N 1
ATOM 2147 C CA . PHE A 1 274 ? -2.609 14.193 -10.052 1.00 70.44 274 PHE A CA 1
ATOM 2148 C C . PHE A 1 274 ? -3.360 13.347 -9.011 1.00 70.44 274 PHE A C 1
ATOM 2150 O O . PHE A 1 274 ? -4.380 13.800 -8.498 1.00 70.44 274 PHE A O 1
ATOM 2157 N N . ALA A 1 275 ? -2.901 12.124 -8.727 1.00 71.56 275 ALA A N 1
ATOM 2158 C CA . ALA A 1 275 ? -3.572 11.197 -7.816 1.00 71.56 275 ALA A CA 1
ATOM 2159 C C . ALA A 1 275 ? -2.598 10.549 -6.822 1.00 71.56 275 ALA A C 1
ATOM 2161 O O . ALA A 1 275 ? -2.740 10.716 -5.612 1.00 71.56 275 ALA A O 1
ATOM 2162 N N . SER A 1 276 ? -1.610 9.809 -7.325 1.00 78.31 276 SER A N 1
ATOM 2163 C CA . SER A 1 276 ? -0.664 9.048 -6.514 1.00 78.31 276 SER A CA 1
ATOM 2164 C C . SER A 1 276 ? 0.580 8.656 -7.306 1.00 78.31 276 SER A C 1
ATOM 2166 O O . SER A 1 276 ? 0.482 8.294 -8.477 1.00 78.31 276 SER A O 1
ATOM 2168 N N . VAL A 1 277 ? 1.731 8.601 -6.647 1.00 80.19 277 VAL A N 1
ATOM 2169 C CA . VAL A 1 277 ? 2.921 7.913 -7.169 1.00 80.19 277 VAL A CA 1
ATOM 2170 C C . VAL A 1 277 ? 3.160 6.680 -6.315 1.00 80.19 277 VAL A C 1
ATOM 2172 O O . VAL A 1 277 ? 3.154 6.781 -5.093 1.00 80.19 277 VAL A O 1
ATOM 2175 N N . CYS A 1 278 ? 3.329 5.516 -6.930 1.00 84.38 278 CYS A N 1
ATOM 2176 C CA . CYS A 1 278 ? 3.467 4.251 -6.225 1.00 84.38 278 CYS A CA 1
ATOM 2177 C C . CYS A 1 278 ? 4.643 3.447 -6.768 1.00 84.38 278 CYS A C 1
ATOM 2179 O O . CYS A 1 278 ? 4.766 3.260 -7.969 1.00 84.38 278 CYS A O 1
ATOM 2181 N N . LEU A 1 279 ? 5.478 2.951 -5.870 1.00 87.06 279 LEU A N 1
ATOM 2182 C CA . LEU A 1 279 ? 6.564 2.027 -6.127 1.00 87.06 279 LEU A CA 1
ATOM 2183 C C . LEU A 1 279 ? 6.221 0.701 -5.455 1.00 87.06 279 LEU A C 1
ATOM 2185 O O . LEU A 1 279 ? 6.098 0.633 -4.235 1.00 87.06 279 LEU A O 1
ATOM 2189 N N . VAL A 1 280 ? 6.061 -0.342 -6.251 1.00 85.94 280 VAL A N 1
ATOM 2190 C CA . VAL A 1 280 ? 5.725 -1.685 -5.798 1.00 85.94 280 VAL A CA 1
ATOM 2191 C C . VAL A 1 280 ? 6.918 -2.583 -6.045 1.00 85.94 280 VAL A C 1
ATOM 2193 O O . VAL A 1 280 ? 7.424 -2.662 -7.156 1.00 85.94 280 VAL A O 1
ATOM 2196 N N . ALA A 1 281 ? 7.374 -3.241 -4.997 1.00 87.19 281 ALA A N 1
ATOM 2197 C CA . ALA A 1 281 ? 8.475 -4.173 -5.008 1.00 87.19 281 ALA A CA 1
ATOM 2198 C C . ALA A 1 281 ? 7.956 -5.583 -4.741 1.00 87.19 281 ALA A C 1
ATOM 2200 O O . ALA A 1 281 ? 7.180 -5.807 -3.814 1.00 87.19 281 ALA A O 1
ATOM 2201 N N . ASP A 1 282 ? 8.401 -6.532 -5.544 1.00 86.00 282 ASP A N 1
ATOM 2202 C CA . ASP A 1 282 ? 8.116 -7.950 -5.387 1.00 86.00 282 ASP A CA 1
ATOM 2203 C C . ASP A 1 282 ? 9.370 -8.669 -4.903 1.00 86.00 282 ASP A C 1
ATOM 2205 O O . ASP A 1 282 ? 10.471 -8.441 -5.409 1.00 86.00 282 ASP A O 1
ATOM 2209 N N . THR A 1 283 ? 9.194 -9.550 -3.928 1.00 84.19 283 THR A N 1
ATOM 2210 C CA . THR A 1 283 ? 10.258 -10.398 -3.378 1.00 84.19 283 THR A CA 1
ATOM 2211 C C . THR A 1 283 ? 10.127 -11.858 -3.821 1.00 84.19 283 THR A C 1
ATOM 2213 O O . THR A 1 283 ? 10.916 -12.704 -3.411 1.00 84.19 283 THR A O 1
ATOM 2216 N N . GLY A 1 284 ? 9.106 -12.184 -4.622 1.00 79.81 284 GLY A N 1
ATOM 2217 C CA . GLY A 1 284 ? 8.734 -13.542 -5.018 1.00 79.81 284 GLY A CA 1
ATOM 2218 C C . GLY A 1 284 ? 7.833 -14.257 -4.003 1.00 79.81 284 GLY A C 1
ATOM 2219 O O . GLY A 1 284 ? 7.015 -15.089 -4.395 1.00 79.81 284 GLY A O 1
ATOM 2220 N N . GLU A 1 285 ? 7.931 -13.920 -2.713 1.00 77.94 285 GLU A N 1
ATOM 2221 C CA . GLU A 1 285 ? 7.078 -14.473 -1.646 1.00 77.94 285 GLU A CA 1
ATOM 2222 C C . GLU A 1 285 ? 6.023 -13.469 -1.157 1.00 77.94 285 GLU A C 1
ATOM 2224 O O . GLU A 1 285 ? 4.863 -13.825 -0.920 1.00 77.94 285 GLU A O 1
ATOM 2229 N N . SER A 1 286 ? 6.415 -12.203 -1.033 1.00 81.62 286 SER A N 1
ATOM 2230 C CA . SER A 1 286 ? 5.581 -11.089 -0.579 1.00 81.62 286 SER A CA 1
ATOM 2231 C C . SER A 1 286 ? 5.809 -9.844 -1.429 1.00 81.62 286 SER A C 1
ATOM 2233 O O . SER A 1 286 ? 6.781 -9.747 -2.185 1.00 81.62 286 SER A O 1
ATOM 2235 N N . ALA A 1 287 ? 4.912 -8.874 -1.285 1.00 83.56 287 ALA A N 1
ATOM 2236 C CA . ALA A 1 287 ? 5.041 -7.580 -1.929 1.00 83.56 287 ALA A CA 1
ATOM 2237 C C . ALA A 1 287 ? 5.229 -6.456 -0.905 1.00 83.56 287 ALA A C 1
ATOM 2239 O O . ALA A 1 287 ? 4.594 -6.408 0.149 1.00 83.56 287 ALA A O 1
ATOM 2240 N N . PHE A 1 288 ? 6.089 -5.509 -1.251 1.00 86.75 288 PHE A N 1
ATOM 2241 C CA . PHE A 1 288 ? 6.277 -4.259 -0.537 1.00 86.75 288 PHE A CA 1
ATOM 2242 C C . PHE A 1 288 ? 5.811 -3.101 -1.419 1.00 86.75 288 PHE A C 1
ATOM 2244 O O . PHE A 1 288 ? 5.999 -3.121 -2.629 1.00 86.75 288 PHE A O 1
ATOM 2251 N N . SER A 1 289 ? 5.163 -2.087 -0.861 1.00 87.38 289 SER A N 1
ATOM 2252 C CA . SER A 1 289 ? 4.702 -0.933 -1.633 1.00 87.38 289 SER A CA 1
ATOM 2253 C C . SER A 1 289 ? 4.956 0.365 -0.891 1.00 87.38 289 SER A C 1
ATOM 2255 O O . SER A 1 289 ? 4.616 0.500 0.281 1.00 87.38 289 SER A O 1
ATOM 2257 N N . LEU A 1 290 ? 5.513 1.336 -1.602 1.00 87.81 290 LEU A N 1
ATOM 2258 C CA . LEU A 1 290 ? 5.698 2.709 -1.163 1.00 87.81 290 LEU A CA 1
ATOM 2259 C C . LEU A 1 290 ? 4.835 3.618 -2.025 1.00 87.81 290 LEU A C 1
ATOM 2261 O O . LEU A 1 290 ? 4.967 3.642 -3.244 1.00 87.81 290 LEU A O 1
ATOM 2265 N N . GLY A 1 291 ? 3.942 4.369 -1.402 1.00 87.38 291 GLY A N 1
ATOM 2266 C CA . GLY A 1 291 ? 3.051 5.306 -2.065 1.00 87.38 291 GLY A CA 1
ATOM 2267 C C . GLY A 1 291 ? 3.300 6.736 -1.617 1.00 87.38 291 GLY A C 1
ATOM 2268 O O . GLY A 1 291 ? 3.681 6.991 -0.480 1.00 87.38 291 GLY A O 1
ATOM 2269 N N . LEU A 1 292 ? 3.010 7.676 -2.501 1.00 85.56 292 LEU A N 1
ATOM 2270 C CA . LEU A 1 292 ? 2.819 9.088 -2.221 1.00 85.56 292 LEU A CA 1
ATOM 2271 C C . LEU A 1 292 ? 1.425 9.466 -2.697 1.00 85.56 292 LEU A C 1
ATOM 2273 O O . LEU A 1 292 ? 1.086 9.198 -3.851 1.00 85.56 292 LEU A O 1
ATOM 2277 N N . LYS A 1 293 ? 0.629 10.110 -1.845 1.00 82.50 293 LYS A N 1
ATOM 2278 C CA . LYS A 1 293 ? -0.698 10.595 -2.235 1.00 82.50 293 LYS A CA 1
ATOM 2279 C C . LYS A 1 293 ? -1.043 11.933 -1.604 1.00 82.50 293 LYS A C 1
ATOM 2281 O O . LYS A 1 293 ? -0.570 12.272 -0.519 1.00 82.50 293 LYS A O 1
ATOM 2286 N N . THR A 1 294 ? -1.917 12.678 -2.269 1.00 74.25 294 THR A N 1
ATOM 2287 C CA . THR A 1 294 ? -2.517 13.891 -1.709 1.00 74.25 294 THR A CA 1
ATOM 2288 C C . THR A 1 294 ? -3.734 13.540 -0.861 1.00 74.25 294 THR A C 1
ATOM 2290 O O . THR A 1 294 ? -4.513 12.656 -1.217 1.00 74.25 294 THR A O 1
ATOM 2293 N N . GLY A 1 295 ? -3.914 14.243 0.258 1.00 65.06 295 GLY A N 1
ATOM 2294 C CA . GLY A 1 295 ? -5.122 14.120 1.070 1.00 65.06 295 GLY A CA 1
ATOM 2295 C C . GLY A 1 295 ? -6.399 14.576 0.339 1.00 65.06 295 GLY A C 1
ATOM 2296 O O . GLY A 1 295 ? -6.328 15.189 -0.733 1.00 65.06 295 GLY A O 1
ATOM 2297 N N . PRO A 1 296 ? -7.583 14.306 0.915 1.00 59.00 296 PRO A N 1
ATOM 2298 C CA . PRO A 1 296 ? -8.865 14.710 0.342 1.00 59.00 296 PRO A CA 1
ATOM 2299 C C . PRO A 1 296 ? -8.939 16.228 0.101 1.00 59.00 296 PRO A C 1
ATOM 2301 O O . PRO A 1 296 ? -8.514 17.020 0.940 1.00 59.00 296 PRO A O 1
ATOM 2304 N N . GLY A 1 297 ? -9.519 16.645 -1.030 1.00 54.97 297 GLY A N 1
ATOM 2305 C CA . GLY A 1 297 ? -9.862 18.050 -1.291 1.00 54.97 297 GLY A CA 1
ATOM 2306 C C . GLY A 1 297 ? -8.809 18.905 -2.009 1.00 54.97 297 GLY A C 1
ATOM 2307 O O . GLY A 1 297 ? -9.077 20.083 -2.249 1.00 54.97 297 GLY A O 1
ATOM 2308 N N . ARG A 1 298 ? -7.648 18.360 -2.411 1.00 60.50 298 ARG A N 1
ATOM 2309 C CA . ARG A 1 298 ? -6.695 19.061 -3.297 1.00 60.50 298 ARG A CA 1
ATOM 2310 C C . ARG A 1 298 ? -6.017 18.139 -4.307 1.00 60.50 298 ARG A C 1
ATOM 2312 O O . ARG A 1 298 ? -5.622 17.031 -3.975 1.00 60.50 298 ARG A O 1
ATOM 2319 N N . THR A 1 299 ? -5.782 18.674 -5.503 1.00 61.25 299 THR A N 1
ATOM 2320 C CA . THR A 1 299 ? -4.861 18.135 -6.511 1.00 61.25 299 THR A CA 1
ATOM 2321 C C . THR A 1 299 ? -3.549 18.917 -6.443 1.00 61.25 299 THR A C 1
ATOM 2323 O O . THR A 1 299 ? -3.458 20.023 -6.979 1.00 61.25 299 THR A O 1
ATOM 2326 N N . ALA A 1 300 ? -2.545 18.385 -5.746 1.00 67.12 300 ALA A N 1
ATOM 2327 C CA . ALA A 1 300 ? -1.161 18.816 -5.943 1.00 67.12 300 ALA A CA 1
ATOM 2328 C C . ALA A 1 300 ? -0.542 17.944 -7.035 1.00 67.12 300 ALA A C 1
ATOM 2330 O O . ALA A 1 300 ? -0.890 16.771 -7.151 1.00 67.12 300 ALA A O 1
ATOM 2331 N N . VAL A 1 301 ? 0.360 18.516 -7.830 1.00 74.19 301 VAL A N 1
ATOM 2332 C CA . VAL A 1 301 ? 1.105 17.723 -8.805 1.00 74.19 301 VAL A CA 1
ATOM 2333 C C . VAL A 1 301 ? 2.283 17.074 -8.086 1.00 74.19 301 VAL A C 1
ATOM 2335 O O . VAL A 1 301 ? 3.107 17.771 -7.495 1.00 74.19 301 VAL A O 1
ATOM 2338 N N . LEU A 1 302 ? 2.315 15.747 -8.083 1.00 76.69 302 LEU A N 1
ATOM 2339 C CA . LEU A 1 302 ? 3.312 14.940 -7.394 1.00 76.69 302 LEU A CA 1
ATOM 2340 C C . LEU A 1 302 ? 4.547 14.761 -8.278 1.00 76.69 302 LEU A C 1
ATOM 2342 O O . LEU A 1 302 ? 4.430 14.273 -9.399 1.00 76.69 302 LEU A O 1
ATOM 2346 N N . TYR A 1 303 ? 5.718 15.126 -7.749 1.00 78.69 303 TYR A N 1
ATOM 2347 C CA . TYR A 1 303 ? 7.012 14.992 -8.423 1.00 78.69 303 TYR A CA 1
ATOM 2348 C C . TYR A 1 303 ? 8.109 14.489 -7.464 1.00 78.69 303 TYR A C 1
ATOM 2350 O O . TYR A 1 303 ? 9.133 15.161 -7.303 1.00 78.69 303 TYR A O 1
ATOM 2358 N N . PRO A 1 304 ? 7.919 13.341 -6.782 1.00 79.50 304 PRO A N 1
ATOM 2359 C CA . PRO A 1 304 ? 8.928 12.814 -5.871 1.00 79.50 304 PRO A CA 1
ATOM 2360 C C . PRO A 1 304 ? 10.246 12.525 -6.598 1.00 79.50 304 PRO A C 1
ATOM 2362 O O . PRO A 1 304 ? 10.257 12.080 -7.746 1.00 79.50 304 PRO A O 1
ATOM 2365 N N . LYS A 1 305 ? 11.371 12.730 -5.903 1.00 80.94 305 LYS A N 1
ATOM 2366 C CA . LYS A 1 305 ? 12.726 12.385 -6.377 1.00 80.94 305 LYS A CA 1
ATOM 2367 C C . LYS A 1 305 ? 12.963 10.872 -6.350 1.00 80.94 305 LYS A C 1
ATOM 2369 O O . LYS A 1 305 ? 13.779 10.381 -5.571 1.00 80.94 305 LYS A O 1
ATOM 2374 N N . ILE A 1 306 ? 12.265 10.151 -7.221 1.00 78.75 306 ILE A N 1
ATOM 2375 C CA . ILE A 1 306 ? 12.277 8.685 -7.286 1.00 78.75 306 ILE A CA 1
ATOM 2376 C C . ILE A 1 306 ? 13.671 8.114 -7.573 1.00 78.75 306 ILE A C 1
ATOM 2378 O O . ILE A 1 306 ? 14.018 7.064 -7.042 1.00 78.75 306 ILE A O 1
ATOM 2382 N N . SER A 1 307 ? 14.511 8.811 -8.342 1.00 76.81 307 SER A N 1
ATOM 2383 C CA . SER A 1 307 ? 15.897 8.386 -8.590 1.00 76.81 307 SER A CA 1
ATOM 2384 C C . SER A 1 307 ? 16.690 8.157 -7.296 1.00 76.81 307 SER A C 1
ATOM 2386 O O . SER A 1 307 ? 17.452 7.199 -7.202 1.00 76.81 307 SER A O 1
ATOM 2388 N N . LYS A 1 308 ? 16.448 8.969 -6.257 1.00 80.69 308 LYS A N 1
ATOM 2389 C CA . LYS A 1 308 ? 17.044 8.771 -4.927 1.00 80.69 308 LYS A CA 1
ATOM 2390 C C . LYS A 1 308 ? 16.441 7.583 -4.182 1.00 80.69 308 LYS A C 1
ATOM 2392 O O . LYS A 1 308 ? 17.149 6.927 -3.428 1.00 80.69 308 LYS A O 1
ATOM 2397 N N . ASP A 1 309 ? 15.147 7.325 -4.369 1.00 82.12 309 ASP A N 1
ATOM 2398 C CA . ASP A 1 309 ? 14.464 6.193 -3.738 1.00 82.12 309 ASP A CA 1
ATOM 2399 C C . ASP A 1 309 ? 15.032 4.864 -4.241 1.00 82.12 309 ASP A C 1
ATOM 2401 O O . ASP A 1 309 ? 15.296 3.979 -3.436 1.00 82.12 309 ASP A O 1
ATOM 2405 N N . PHE A 1 310 ? 15.292 4.738 -5.544 1.00 79.44 310 PHE A N 1
ATOM 2406 C CA . PHE A 1 310 ? 15.881 3.522 -6.109 1.00 79.44 310 PHE A CA 1
ATOM 2407 C C . PHE A 1 310 ? 17.262 3.206 -5.518 1.00 79.44 310 PHE A C 1
ATOM 2409 O O . PHE A 1 310 ? 17.486 2.083 -5.070 1.00 79.44 310 PHE A O 1
ATOM 2416 N N . GLU A 1 311 ? 18.155 4.198 -5.453 1.00 76.12 311 GLU A N 1
ATOM 2417 C CA . GLU A 1 311 ? 19.500 4.026 -4.888 1.00 76.12 311 GLU A CA 1
ATOM 2418 C C . GLU A 1 311 ? 19.450 3.666 -3.393 1.00 76.12 311 GLU A C 1
ATOM 2420 O O . GLU A 1 311 ? 20.085 2.706 -2.961 1.00 76.12 311 GLU A O 1
ATOM 2425 N N . ILE A 1 312 ? 18.664 4.407 -2.601 1.00 77.44 312 ILE A N 1
ATOM 2426 C CA . ILE A 1 312 ? 18.601 4.237 -1.139 1.00 77.44 312 ILE A CA 1
ATOM 2427 C C . ILE A 1 312 ? 17.951 2.905 -0.748 1.00 77.44 312 ILE A C 1
ATOM 2429 O O . ILE A 1 312 ? 18.337 2.305 0.256 1.00 77.44 312 ILE A O 1
ATOM 2433 N N . LEU A 1 313 ? 16.936 2.464 -1.493 1.00 80.69 313 LEU A N 1
ATOM 2434 C CA . LEU A 1 313 ? 16.105 1.328 -1.096 1.00 80.69 313 LEU A CA 1
ATOM 2435 C C . LEU A 1 313 ? 16.551 0.007 -1.702 1.00 80.69 313 LEU A C 1
ATOM 2437 O O . LEU A 1 313 ? 16.432 -1.019 -1.035 1.00 80.69 313 LEU A O 1
ATOM 2441 N N . PHE A 1 314 ? 17.042 0.032 -2.941 1.00 79.94 314 PHE A N 1
ATOM 2442 C CA . PHE A 1 314 ? 17.258 -1.179 -3.731 1.00 79.94 314 PHE A CA 1
ATOM 2443 C C . PHE A 1 314 ? 18.667 -1.291 -4.310 1.00 79.94 314 PHE A C 1
ATOM 2445 O O . PHE A 1 314 ? 18.911 -2.226 -5.062 1.00 79.94 314 PHE A O 1
ATOM 2452 N N . GLY A 1 315 ? 19.604 -0.404 -3.951 1.00 74.25 315 GLY A N 1
ATOM 2453 C CA . GLY A 1 315 ? 20.977 -0.456 -4.471 1.00 74.25 315 GLY A CA 1
ATOM 2454 C C . GLY A 1 315 ? 21.716 -1.777 -4.200 1.00 74.25 315 GLY A C 1
ATOM 2455 O O . GLY A 1 315 ? 22.617 -2.134 -4.950 1.00 74.25 315 GLY A O 1
ATOM 2456 N N . ASP A 1 316 ? 21.309 -2.525 -3.169 1.00 77.50 316 ASP A N 1
ATOM 2457 C CA . ASP A 1 316 ? 21.858 -3.849 -2.834 1.00 77.50 316 ASP A CA 1
ATOM 2458 C C . ASP A 1 316 ? 20.927 -5.020 -3.227 1.00 77.50 316 ASP A C 1
ATOM 2460 O O . ASP A 1 316 ? 21.218 -6.172 -2.898 1.00 77.50 316 ASP A O 1
ATOM 2464 N N . ALA A 1 317 ? 19.774 -4.752 -3.853 1.00 84.50 317 ALA A N 1
ATOM 2465 C CA . ALA A 1 317 ? 18.773 -5.772 -4.170 1.00 84.50 317 ALA A CA 1
ATOM 2466 C C . ALA A 1 317 ? 19.000 -6.377 -5.574 1.00 84.50 317 ALA A C 1
ATOM 2468 O O . ALA A 1 317 ? 19.344 -5.643 -6.504 1.00 84.50 317 ALA A O 1
ATOM 2469 N N . PRO A 1 318 ? 18.774 -7.692 -5.765 1.00 86.62 318 PRO A N 1
ATOM 2470 C CA . PRO A 1 318 ? 18.959 -8.374 -7.048 1.00 86.62 318 PRO A CA 1
ATOM 2471 C C . PRO A 1 318 ? 17.756 -8.140 -7.977 1.00 86.62 318 PRO A C 1
ATOM 2473 O O . PRO A 1 318 ? 17.001 -9.057 -8.295 1.00 86.62 318 PRO A O 1
ATOM 2476 N N . VAL A 1 319 ? 17.533 -6.888 -8.373 1.00 87.94 319 VAL A N 1
ATOM 2477 C CA . VAL A 1 319 ? 16.387 -6.500 -9.205 1.00 87.94 319 VAL A CA 1
ATOM 2478 C C . VAL A 1 319 ? 16.574 -7.034 -10.628 1.00 87.94 319 VAL A C 1
ATOM 2480 O O . VAL A 1 319 ? 17.376 -6.509 -11.398 1.00 87.94 319 VAL A O 1
ATOM 2483 N N . GLU A 1 320 ? 15.795 -8.051 -10.991 1.00 89.31 320 GLU A N 1
ATOM 2484 C CA . GLU A 1 320 ? 15.818 -8.692 -12.310 1.00 89.31 320 GLU A CA 1
ATOM 2485 C C . GLU A 1 320 ? 14.833 -8.054 -13.297 1.00 89.31 320 GLU A C 1
ATOM 2487 O O . GLU A 1 320 ? 15.040 -8.120 -14.513 1.00 89.31 320 GLU A O 1
ATOM 2492 N N . TYR A 1 321 ? 13.765 -7.424 -12.801 1.00 88.31 321 TYR A N 1
ATOM 2493 C CA . TYR A 1 321 ? 12.770 -6.775 -13.650 1.00 88.31 321 TYR A CA 1
ATOM 2494 C C . TYR A 1 321 ? 12.320 -5.406 -13.126 1.00 88.31 321 TYR A C 1
ATOM 2496 O O . TYR A 1 321 ? 12.115 -5.205 -11.928 1.00 88.31 321 TYR A O 1
ATOM 2504 N N . LEU A 1 322 ? 12.118 -4.462 -14.048 1.00 86.38 322 LEU A N 1
ATOM 2505 C CA . LEU A 1 322 ? 11.629 -3.113 -13.766 1.00 86.38 322 LEU A CA 1
ATOM 2506 C C . LEU A 1 322 ? 10.492 -2.761 -14.726 1.00 86.38 322 LEU A C 1
ATOM 2508 O O . LEU A 1 322 ? 10.659 -2.811 -15.938 1.00 86.38 322 LEU A O 1
ATOM 2512 N N . CYS A 1 323 ? 9.349 -2.364 -14.184 1.00 85.31 323 CYS A N 1
ATOM 2513 C CA . CYS A 1 323 ? 8.198 -1.871 -14.923 1.00 85.31 323 CYS A CA 1
ATOM 2514 C C . CYS A 1 323 ? 7.925 -0.415 -14.539 1.00 85.31 323 CYS A C 1
ATOM 2516 O O . CYS A 1 323 ? 7.870 -0.087 -13.356 1.00 85.31 323 CYS A O 1
ATOM 2518 N N . VAL A 1 324 ? 7.716 0.463 -15.515 1.00 81.69 324 VAL A N 1
ATOM 2519 C CA . VAL A 1 324 ? 7.359 1.867 -15.282 1.00 81.69 324 VAL A CA 1
ATOM 2520 C C . VAL A 1 324 ? 6.096 2.203 -16.060 1.00 81.69 324 VAL A C 1
ATOM 2522 O O . VAL A 1 324 ? 6.050 2.032 -17.272 1.00 81.69 324 VAL A O 1
ATOM 2525 N N . GLU A 1 325 ? 5.076 2.692 -15.363 1.00 78.56 325 GLU A N 1
ATOM 2526 C CA . GLU A 1 325 ? 3.789 3.095 -15.925 1.00 78.56 325 GLU A CA 1
ATOM 2527 C C . GLU A 1 325 ? 3.509 4.566 -15.628 1.00 78.56 325 GLU A C 1
ATOM 2529 O O . GLU A 1 325 ? 3.526 4.975 -14.469 1.00 78.56 325 GLU A O 1
ATOM 2534 N N . ASP A 1 326 ? 3.206 5.352 -16.659 1.00 73.38 326 ASP A N 1
ATOM 2535 C CA . ASP A 1 326 ? 2.772 6.747 -16.542 1.00 73.38 326 ASP A CA 1
ATOM 2536 C C . ASP A 1 326 ? 1.396 6.955 -17.182 1.00 73.38 326 ASP A C 1
ATOM 2538 O O . ASP A 1 326 ? 1.222 6.829 -18.399 1.00 73.38 326 ASP A O 1
ATOM 2542 N N . ASP A 1 327 ? 0.437 7.338 -16.337 1.00 64.75 327 ASP A N 1
ATOM 2543 C CA . ASP A 1 327 ? -0.960 7.594 -16.693 1.00 64.75 327 ASP A CA 1
ATOM 2544 C C . ASP A 1 327 ? -1.266 9.081 -16.943 1.00 64.75 327 ASP A C 1
ATOM 2546 O O . ASP A 1 327 ? -2.436 9.462 -16.990 1.00 64.75 327 ASP A O 1
ATOM 2550 N N . ALA A 1 328 ? -0.267 9.956 -17.090 1.00 56.78 328 ALA A N 1
ATOM 2551 C CA . ALA A 1 328 ? -0.510 11.369 -17.408 1.00 56.78 328 ALA A CA 1
ATOM 2552 C C . ALA A 1 328 ? 0.151 11.864 -18.699 1.00 56.78 328 ALA A C 1
ATOM 2554 O O . ALA A 1 328 ? -0.231 12.934 -19.180 1.00 56.78 328 ALA A O 1
ATOM 2555 N N . GLY A 1 329 ? 1.106 11.122 -19.276 1.00 52.34 329 GLY A N 1
ATOM 2556 C CA . GLY A 1 329 ? 1.908 11.633 -20.398 1.00 52.34 329 GLY A CA 1
ATOM 2557 C C . GLY A 1 329 ? 2.699 12.882 -19.994 1.00 52.34 329 GLY A C 1
ATOM 2558 O O . GLY A 1 329 ? 2.920 13.785 -20.797 1.00 52.34 329 GLY A O 1
ATOM 2559 N N . ALA A 1 330 ? 3.028 12.961 -18.708 1.00 49.50 330 ALA A N 1
ATOM 2560 C CA . ALA A 1 330 ? 3.705 14.062 -18.050 1.00 49.50 330 ALA A CA 1
ATOM 2561 C C . ALA A 1 330 ? 4.621 13.427 -17.010 1.00 49.50 330 ALA A C 1
ATOM 2563 O O . ALA A 1 330 ? 4.403 13.516 -15.797 1.00 49.50 330 ALA A O 1
ATOM 2564 N N . PHE A 1 331 ? 5.624 12.713 -17.508 1.00 54.19 331 PHE A N 1
ATOM 2565 C CA . PHE A 1 331 ? 6.658 12.172 -16.659 1.00 54.19 331 PHE A CA 1
ATOM 2566 C C . PHE A 1 331 ? 7.336 13.316 -15.908 1.00 54.19 331 PHE A C 1
ATOM 2568 O O . PHE A 1 331 ? 7.852 14.267 -16.492 1.00 54.19 331 PHE A O 1
ATOM 2575 N N . GLY A 1 332 ? 7.390 13.168 -14.588 1.00 53.16 332 GLY A N 1
ATOM 2576 C CA . GLY A 1 332 ? 8.316 13.914 -13.746 1.00 53.16 332 GLY A CA 1
ATOM 2577 C C . GLY A 1 332 ? 9.775 13.488 -13.906 1.00 53.16 332 GLY A C 1
ATOM 2578 O O . GLY A 1 332 ? 10.629 14.043 -13.226 1.00 53.16 332 GLY A O 1
ATOM 2579 N N . PHE A 1 333 ? 10.051 12.488 -14.750 1.00 59.62 333 PHE A N 1
ATOM 2580 C CA . PHE A 1 333 ? 11.382 11.938 -14.973 1.00 59.62 333 PHE A CA 1
ATOM 2581 C C . PHE A 1 333 ? 12.128 12.768 -16.005 1.00 59.62 333 PHE A C 1
ATOM 2583 O O . PHE A 1 333 ? 11.767 12.814 -17.183 1.00 59.62 333 PHE A O 1
ATOM 2590 N N . HIS A 1 334 ? 13.210 13.396 -15.566 1.00 64.50 334 HIS A N 1
ATOM 2591 C CA . HIS A 1 334 ? 14.202 13.937 -16.475 1.00 64.50 334 HIS A CA 1
ATOM 2592 C C . HIS A 1 334 ? 15.089 12.802 -17.002 1.00 64.50 334 HIS A C 1
ATOM 2594 O O . HIS A 1 334 ? 15.233 11.767 -16.353 1.00 64.50 334 HIS A O 1
ATOM 2600 N N . THR A 1 335 ? 15.778 13.011 -18.131 1.00 68.75 335 THR A N 1
ATOM 2601 C CA . THR A 1 335 ? 16.803 12.070 -18.628 1.00 68.75 335 THR A CA 1
ATOM 2602 C C . THR A 1 335 ? 17.775 11.649 -17.522 1.00 68.75 335 THR A C 1
ATOM 2604 O O . THR A 1 335 ? 18.108 10.480 -17.417 1.00 68.75 335 THR A O 1
ATOM 2607 N N . ARG A 1 336 ? 18.144 12.572 -16.623 1.00 71.00 336 ARG A N 1
ATOM 2608 C CA . ARG A 1 336 ? 19.024 12.290 -15.476 1.00 71.00 336 ARG A CA 1
ATOM 2609 C C . ARG A 1 336 ? 18.455 11.288 -14.475 1.00 71.00 336 ARG A C 1
ATOM 2611 O O . ARG A 1 336 ? 19.226 10.565 -13.857 1.00 71.00 336 ARG A O 1
ATOM 2618 N N . ASP A 1 337 ? 17.139 11.259 -14.282 1.00 72.94 337 ASP A N 1
ATOM 2619 C CA . ASP A 1 337 ? 16.514 10.278 -13.394 1.00 72.94 337 ASP A CA 1
ATOM 2620 C C . ASP A 1 337 ? 16.601 8.880 -14.010 1.00 72.94 337 ASP A C 1
ATOM 2622 O O . ASP A 1 337 ? 16.907 7.919 -13.309 1.00 72.94 337 ASP A O 1
ATOM 2626 N N . TRP A 1 338 ? 16.443 8.783 -15.333 1.00 73.38 338 TRP A N 1
ATOM 2627 C CA . TRP A 1 338 ? 16.660 7.543 -16.076 1.00 73.38 338 TRP A CA 1
ATOM 2628 C C . TRP A 1 338 ? 18.121 7.104 -16.091 1.00 73.38 338 TRP A C 1
ATOM 2630 O O . TRP A 1 338 ? 18.399 5.928 -15.885 1.00 73.38 338 TRP A O 1
ATOM 2640 N N . GLU A 1 339 ? 19.057 8.032 -16.284 1.00 74.62 339 GLU A N 1
ATOM 2641 C CA . GLU A 1 339 ? 20.495 7.755 -16.188 1.00 74.62 339 GLU A CA 1
ATOM 2642 C C . GLU A 1 339 ? 20.873 7.244 -14.791 1.00 74.62 339 GLU A C 1
ATOM 2644 O O . GLU A 1 339 ? 21.671 6.317 -14.668 1.00 74.62 339 GLU A O 1
ATOM 2649 N N . ALA A 1 340 ? 20.275 7.809 -13.736 1.00 75.06 340 ALA A N 1
ATOM 2650 C CA . ALA A 1 340 ? 20.484 7.351 -12.367 1.00 75.06 340 ALA A CA 1
ATOM 2651 C C . ALA A 1 340 ? 19.882 5.957 -12.122 1.00 75.06 340 ALA A C 1
ATOM 2653 O O . ALA A 1 340 ? 20.531 5.116 -11.508 1.00 75.06 340 ALA A O 1
ATOM 2654 N N . MET A 1 341 ? 18.671 5.694 -12.625 1.00 74.25 341 MET A N 1
ATOM 2655 C CA . MET A 1 341 ? 17.978 4.412 -12.442 1.00 74.25 341 MET A CA 1
ATOM 2656 C C . MET A 1 341 ? 18.559 3.267 -13.276 1.00 74.25 341 MET A C 1
ATOM 2658 O O . MET A 1 341 ? 18.598 2.138 -12.807 1.00 74.25 341 MET A O 1
ATOM 2662 N N . LEU A 1 342 ? 18.978 3.537 -14.514 1.00 73.62 342 LEU A N 1
ATOM 2663 C CA . LEU A 1 342 ? 19.510 2.534 -15.446 1.00 73.62 342 LEU A CA 1
ATOM 2664 C C . LEU A 1 342 ? 21.039 2.545 -15.538 1.00 73.62 342 LEU A C 1
ATOM 2666 O O . LEU A 1 342 ? 21.627 1.892 -16.404 1.00 73.62 342 LEU A O 1
ATOM 2670 N N . GLY A 1 343 ? 21.701 3.310 -14.673 1.00 70.56 343 GLY A N 1
ATOM 2671 C CA . GLY A 1 343 ? 23.151 3.323 -14.591 1.00 70.56 343 GLY A CA 1
ATOM 2672 C C . GLY A 1 343 ? 23.714 1.934 -14.234 1.00 70.56 343 GLY A C 1
ATOM 2673 O O . GLY A 1 343 ? 23.049 1.151 -13.558 1.00 70.56 343 GLY A O 1
ATOM 2674 N N . PRO A 1 344 ? 24.968 1.628 -14.621 1.00 63.06 344 PRO A N 1
ATOM 2675 C CA . PRO A 1 344 ? 25.603 0.309 -14.443 1.00 63.06 344 PRO A CA 1
ATOM 2676 C C . PRO A 1 344 ? 25.702 -0.204 -13.012 1.00 63.06 344 PRO A C 1
ATOM 2678 O O . PRO A 1 344 ? 25.936 -1.390 -12.809 1.00 63.06 344 PRO A O 1
ATOM 2681 N N . CYS A 1 345 ? 25.558 0.678 -12.029 1.00 61.62 345 CYS A N 1
ATOM 2682 C CA . CYS A 1 345 ? 25.636 0.314 -10.623 1.00 61.62 345 CYS A CA 1
ATOM 2683 C C . CYS A 1 345 ? 24.262 0.184 -9.960 1.00 61.62 345 CYS A C 1
ATOM 2685 O O . CYS A 1 345 ? 24.214 -0.274 -8.827 1.00 61.62 345 CYS A O 1
ATOM 2687 N N . ALA A 1 346 ? 23.178 0.622 -10.610 1.00 72.88 346 ALA A N 1
ATOM 2688 C CA . ALA A 1 346 ? 21.867 0.674 -9.971 1.00 72.88 346 ALA A CA 1
ATOM 2689 C C . ALA A 1 346 ? 21.210 -0.711 -9.933 1.00 72.88 346 ALA A C 1
ATOM 2691 O O . ALA A 1 346 ? 20.850 -1.172 -8.858 1.00 72.88 346 ALA A O 1
ATOM 2692 N N . PHE A 1 347 ? 21.119 -1.390 -11.085 1.00 81.06 347 PHE A N 1
ATOM 2693 C CA . PHE A 1 347 ? 20.516 -2.726 -11.206 1.00 81.06 347 PHE A CA 1
ATOM 2694 C C . PHE A 1 347 ? 21.348 -3.620 -12.135 1.00 81.06 347 PHE A C 1
ATOM 2696 O O . PHE A 1 347 ? 21.014 -3.768 -13.313 1.00 81.06 347 PHE A O 1
ATOM 2703 N N . PRO A 1 348 ? 22.456 -4.200 -11.639 1.00 79.38 348 PRO A N 1
ATOM 2704 C CA . PRO A 1 348 ? 23.347 -5.016 -12.465 1.00 79.38 348 PRO A CA 1
ATOM 2705 C C . PRO A 1 348 ? 22.680 -6.297 -12.990 1.00 79.38 348 PRO A C 1
ATOM 2707 O O . PRO A 1 348 ? 23.043 -6.771 -14.064 1.00 79.38 348 PRO A O 1
ATOM 2710 N N . ASP A 1 349 ? 21.689 -6.825 -12.267 1.00 85.69 349 ASP A N 1
ATOM 2711 C CA . ASP A 1 349 ? 20.980 -8.066 -12.601 1.00 85.69 349 ASP A CA 1
ATOM 2712 C C . ASP A 1 349 ? 19.725 -7.842 -13.467 1.00 85.69 349 ASP A C 1
ATOM 2714 O O . ASP A 1 349 ? 18.987 -8.789 -13.741 1.00 85.69 349 ASP A O 1
ATOM 2718 N N . LEU A 1 350 ? 19.471 -6.607 -13.923 1.00 86.31 350 LEU A N 1
ATOM 2719 C CA . LEU A 1 350 ? 18.256 -6.261 -14.660 1.00 86.31 350 LEU A CA 1
ATOM 2720 C C . LEU A 1 350 ? 18.209 -6.953 -16.031 1.00 86.31 350 LEU A C 1
ATOM 2722 O O . LEU A 1 350 ? 18.942 -6.588 -16.953 1.00 86.31 350 LEU A O 1
ATOM 2726 N N . ARG A 1 351 ? 17.278 -7.899 -16.180 1.00 88.44 351 ARG A N 1
ATOM 2727 C CA . ARG A 1 351 ? 17.044 -8.687 -17.402 1.00 88.44 351 ARG A CA 1
ATOM 2728 C C . ARG A 1 351 ? 15.833 -8.235 -18.197 1.00 88.44 351 ARG A C 1
ATOM 2730 O O . ARG A 1 351 ? 15.820 -8.417 -19.414 1.00 88.44 351 ARG A O 1
ATOM 2737 N N . LYS A 1 352 ? 14.836 -7.643 -17.538 1.00 88.38 352 LYS A N 1
ATOM 2738 C CA . LYS A 1 352 ? 13.592 -7.202 -18.174 1.00 88.38 352 LYS A CA 1
ATOM 2739 C C . LYS A 1 352 ? 13.234 -5.766 -17.812 1.00 88.38 352 LYS A C 1
ATOM 2741 O O . LYS A 1 352 ? 13.199 -5.407 -16.637 1.00 88.38 352 LYS A O 1
ATOM 2746 N N . LEU A 1 353 ? 12.898 -4.970 -18.822 1.00 86.19 353 LEU A N 1
ATOM 2747 C CA . LEU A 1 353 ? 12.438 -3.594 -18.662 1.00 86.19 353 LEU A CA 1
ATOM 2748 C C . LEU A 1 353 ? 11.115 -3.397 -19.400 1.00 86.19 353 LEU A C 1
ATOM 2750 O O . LEU A 1 353 ? 11.059 -3.597 -20.609 1.00 86.19 353 LEU A O 1
ATOM 2754 N N . SER A 1 354 ? 10.074 -2.983 -18.684 1.00 84.44 354 SER A N 1
ATOM 2755 C CA . SER A 1 354 ? 8.743 -2.723 -19.236 1.00 84.44 354 SER A CA 1
ATOM 2756 C C . SER A 1 354 ? 8.345 -1.268 -19.027 1.00 84.44 354 SER A C 1
ATOM 2758 O O . SER A 1 354 ? 8.544 -0.704 -17.952 1.00 84.44 354 SER A O 1
ATOM 2760 N N . LEU A 1 355 ? 7.789 -0.639 -20.056 1.00 80.19 355 LEU A N 1
ATOM 2761 C CA . LEU A 1 355 ? 7.530 0.796 -20.073 1.00 80.19 355 LEU A CA 1
ATOM 2762 C C . LEU A 1 355 ? 6.173 1.056 -20.689 1.00 80.19 355 LEU A C 1
ATOM 2764 O O . LEU A 1 355 ? 5.957 0.742 -21.852 1.00 80.19 355 LEU A O 1
ATOM 2768 N N . PHE A 1 356 ? 5.282 1.684 -19.942 1.00 76.69 356 PHE A N 1
ATOM 2769 C CA . PHE A 1 356 ? 3.949 2.014 -20.411 1.00 76.69 356 PHE A CA 1
ATOM 2770 C C . PHE A 1 356 ? 3.707 3.502 -20.213 1.00 76.69 356 PHE A C 1
ATOM 2772 O O . PHE A 1 356 ? 3.779 4.009 -19.098 1.00 76.69 356 PHE A O 1
ATOM 2779 N N . THR A 1 357 ? 3.412 4.220 -21.289 1.00 70.06 357 THR A N 1
ATOM 2780 C CA . THR A 1 357 ? 3.140 5.662 -21.234 1.00 70.06 357 THR A CA 1
ATOM 2781 C C . THR A 1 357 ? 1.857 6.003 -21.966 1.00 70.06 357 THR A C 1
ATOM 2783 O O . THR A 1 357 ? 1.490 5.329 -22.924 1.00 70.06 357 THR A O 1
ATOM 2786 N N . LEU A 1 358 ? 1.166 7.066 -21.551 1.00 59.81 358 LEU A N 1
ATOM 2787 C CA . LEU A 1 358 ? 0.012 7.568 -22.287 1.00 59.81 358 LEU A CA 1
ATOM 2788 C C . LEU A 1 358 ? 0.342 8.094 -23.682 1.00 59.81 358 LEU A C 1
ATOM 2790 O O . LEU A 1 358 ? -0.460 7.888 -24.582 1.00 59.81 358 LEU A O 1
ATOM 2794 N N . ARG A 1 359 ? 1.453 8.799 -23.893 1.00 57.81 359 ARG A N 1
ATOM 2795 C CA . ARG A 1 359 ? 1.749 9.445 -25.182 1.00 57.81 359 ARG A CA 1
ATOM 2796 C C . ARG A 1 359 ? 3.249 9.536 -25.406 1.00 57.81 359 ARG A C 1
ATOM 2798 O O . ARG A 1 359 ? 3.978 9.879 -24.480 1.00 57.81 359 ARG A O 1
ATOM 2805 N N . ASP A 1 360 ? 3.681 9.385 -26.656 1.00 51.12 360 ASP A N 1
ATOM 2806 C CA . ASP A 1 360 ? 4.977 9.906 -27.094 1.00 51.12 360 ASP A CA 1
ATOM 2807 C C . ASP A 1 360 ? 4.852 11.422 -27.297 1.00 51.12 360 ASP A C 1
ATOM 2809 O O . ASP A 1 360 ? 4.771 11.940 -28.408 1.00 51.12 360 ASP A O 1
ATOM 2813 N N . THR A 1 361 ? 4.676 12.179 -26.211 1.00 45.59 361 THR A N 1
ATOM 2814 C CA . THR A 1 361 ? 4.660 13.631 -26.362 1.00 45.59 361 THR A CA 1
ATOM 2815 C C . THR A 1 361 ? 6.063 14.097 -26.714 1.00 45.59 361 THR A C 1
ATOM 2817 O O . THR A 1 361 ? 6.994 13.890 -25.944 1.00 45.59 361 THR A O 1
ATOM 2820 N N . SER A 1 362 ? 6.188 14.846 -27.807 1.00 42.09 362 SER A N 1
ATOM 2821 C CA . SER A 1 362 ? 7.387 15.587 -28.224 1.00 42.09 362 SER A CA 1
ATOM 2822 C C . SER A 1 362 ? 7.936 16.591 -27.190 1.00 42.09 362 SER A C 1
ATOM 2824 O O . SER A 1 362 ? 8.847 17.355 -27.506 1.00 42.09 362 SER A O 1
ATOM 2826 N N . TYR A 1 363 ? 7.353 16.662 -25.991 1.00 42.44 363 TYR A N 1
ATOM 2827 C CA . TYR A 1 363 ? 7.878 17.433 -24.876 1.00 42.44 363 TYR A CA 1
ATOM 2828 C C . TYR A 1 363 ? 9.059 16.675 -24.258 1.00 42.44 363 TYR A C 1
ATOM 2830 O O . TYR A 1 363 ? 9.010 15.465 -24.072 1.00 42.44 363 TYR A O 1
ATOM 2838 N N . GLU A 1 364 ? 10.137 17.401 -23.970 1.00 48.09 364 GLU A N 1
ATOM 2839 C CA . GLU A 1 364 ? 11.453 16.913 -23.530 1.00 48.09 364 GLU A CA 1
ATOM 2840 C C . GLU A 1 364 ? 11.466 16.249 -22.134 1.00 48.09 364 GLU A C 1
ATOM 2842 O O . GLU A 1 364 ? 12.451 16.381 -21.410 1.00 48.09 364 GLU A O 1
ATOM 2847 N N . TYR A 1 365 ? 10.401 15.570 -21.701 1.00 45.62 365 TYR A N 1
ATOM 2848 C CA . TYR A 1 365 ? 10.300 15.008 -20.352 1.00 45.62 365 TYR A CA 1
ATOM 2849 C C . TYR A 1 365 ? 9.640 13.618 -20.366 1.00 45.62 365 TYR A C 1
ATOM 2851 O O . TYR A 1 365 ? 8.466 13.463 -20.690 1.00 45.62 365 TYR A O 1
ATOM 2859 N N . GLY A 1 366 ? 10.459 12.614 -20.045 1.00 49.19 366 GLY A N 1
ATOM 2860 C CA . GLY A 1 366 ? 10.197 11.189 -19.838 1.00 49.19 366 GLY A CA 1
ATOM 2861 C C . GLY A 1 366 ? 9.619 10.364 -20.984 1.00 49.19 366 GLY A C 1
ATOM 2862 O O . GLY A 1 366 ? 9.117 9.277 -20.731 1.00 49.19 366 GLY A O 1
ATOM 2863 N N . SER A 1 367 ? 9.724 10.791 -22.241 1.00 57.44 367 SER A N 1
ATOM 2864 C CA . SER A 1 367 ? 9.337 9.935 -23.371 1.00 57.44 367 SER A CA 1
ATOM 2865 C C . SER A 1 367 ? 10.180 8.643 -23.456 1.00 57.44 367 SER A C 1
ATOM 2867 O O . SER A 1 367 ? 11.337 8.638 -23.013 1.00 57.44 367 SER A O 1
ATOM 2869 N N . PRO A 1 368 ? 9.666 7.559 -24.083 1.00 62.09 368 PRO A N 1
ATOM 2870 C CA . PRO A 1 368 ? 10.449 6.356 -24.397 1.00 62.09 368 PRO A CA 1
ATOM 2871 C C . PRO A 1 368 ? 11.791 6.680 -25.068 1.00 62.09 368 PRO A C 1
ATOM 2873 O O . PRO A 1 368 ? 12.800 6.036 -24.798 1.00 62.09 368 PRO A O 1
ATOM 2876 N N . LYS A 1 369 ? 11.838 7.757 -25.858 1.00 64.94 369 LYS A N 1
ATOM 2877 C CA . LYS A 1 369 ? 13.059 8.322 -26.437 1.00 64.94 369 LYS A CA 1
ATOM 2878 C C . LYS A 1 369 ? 14.119 8.710 -25.405 1.00 64.94 369 LYS A C 1
ATOM 2880 O O . LYS A 1 369 ? 15.291 8.412 -25.610 1.00 64.94 369 LYS A O 1
ATOM 2885 N N . GLN A 1 370 ? 13.759 9.382 -24.311 1.00 64.19 370 GLN A N 1
ATOM 2886 C CA . GLN A 1 370 ? 14.739 9.770 -23.285 1.00 64.19 370 GLN A CA 1
ATOM 2887 C C . GLN A 1 370 ? 15.342 8.567 -22.587 1.00 64.19 370 GLN A C 1
ATOM 2889 O O . GLN A 1 370 ? 16.523 8.580 -22.244 1.00 64.19 370 GLN A O 1
ATOM 2894 N N . LEU A 1 371 ? 14.540 7.522 -22.418 1.00 63.44 371 LEU A N 1
ATOM 2895 C CA . LEU A 1 371 ? 15.031 6.265 -21.912 1.00 63.44 371 LEU A CA 1
ATOM 2896 C C . LEU A 1 371 ? 15.957 5.581 -22.904 1.00 63.44 371 LEU A C 1
ATOM 2898 O O . LEU A 1 371 ? 17.055 5.203 -22.531 1.00 63.44 371 LEU A O 1
ATOM 2902 N N . ILE A 1 372 ? 15.539 5.458 -24.164 1.00 65.00 372 ILE A N 1
ATOM 2903 C CA . ILE A 1 372 ? 16.364 4.900 -25.236 1.00 65.00 372 ILE A CA 1
ATOM 2904 C C . ILE A 1 372 ? 17.710 5.631 -25.291 1.00 65.00 372 ILE A C 1
ATOM 2906 O O . ILE A 1 372 ? 18.754 4.993 -25.388 1.00 65.00 372 ILE A O 1
ATOM 2910 N N . GLN A 1 373 ? 17.702 6.956 -25.148 1.00 65.81 373 GLN A N 1
ATOM 2911 C CA . GLN A 1 373 ? 18.912 7.765 -25.046 1.00 65.81 373 GLN A CA 1
ATOM 2912 C C . GLN A 1 373 ? 19.732 7.429 -23.792 1.00 65.81 373 GLN A C 1
ATOM 2914 O O . GLN A 1 373 ? 20.926 7.169 -23.921 1.00 65.81 373 GLN A O 1
ATOM 2919 N N . ALA A 1 374 ? 19.121 7.370 -22.606 1.00 63.47 374 ALA A N 1
ATOM 2920 C CA . ALA A 1 374 ? 19.808 7.015 -21.360 1.00 63.47 374 ALA A CA 1
ATOM 2921 C C . ALA A 1 374 ? 20.407 5.592 -21.404 1.00 63.47 374 ALA A C 1
ATOM 2923 O O . ALA A 1 374 ? 21.574 5.396 -21.066 1.00 63.47 374 ALA A O 1
ATOM 2924 N N . SER A 1 375 ? 19.652 4.607 -21.897 1.00 62.12 375 SER A N 1
ATOM 2925 C CA . SER A 1 375 ? 20.078 3.214 -22.082 1.00 62.12 375 SER A CA 1
ATOM 2926 C C . SER A 1 375 ? 21.120 3.042 -23.190 1.00 62.12 375 SER A C 1
ATOM 2928 O O . SER A 1 375 ? 21.921 2.115 -23.129 1.00 62.12 375 SER A O 1
ATOM 2930 N N . ALA A 1 376 ? 21.124 3.897 -24.217 1.00 58.53 376 ALA A N 1
ATOM 2931 C CA . ALA A 1 376 ? 22.145 3.878 -25.265 1.00 58.53 376 ALA A CA 1
ATOM 2932 C C . ALA A 1 376 ? 23.462 4.530 -24.812 1.00 58.53 376 ALA A C 1
ATOM 2934 O O . ALA A 1 376 ? 24.524 4.163 -25.316 1.00 58.53 376 ALA A O 1
ATOM 2935 N N . LEU A 1 377 ? 23.395 5.494 -23.886 1.00 51.66 377 LEU A N 1
ATOM 2936 C CA . LEU A 1 377 ? 24.549 6.208 -23.327 1.00 51.66 377 LEU A CA 1
ATOM 2937 C C . LEU A 1 377 ? 25.236 5.435 -22.200 1.00 51.66 377 LEU A C 1
ATOM 2939 O O . LEU A 1 377 ? 26.458 5.511 -22.053 1.00 51.66 377 LEU A O 1
ATOM 2943 N N . HIS A 1 378 ? 24.470 4.683 -21.416 1.00 53.12 378 HIS A N 1
ATOM 2944 C CA . HIS A 1 378 ? 24.993 3.904 -20.309 1.00 53.12 378 HIS A CA 1
ATOM 2945 C C . HIS A 1 378 ? 24.955 2.423 -20.655 1.00 53.12 378 HIS A C 1
ATOM 2947 O O . HIS A 1 378 ? 23.897 1.837 -20.852 1.00 53.12 378 HIS A O 1
ATOM 2953 N N . SER A 1 379 ? 26.124 1.783 -20.644 1.00 52.28 379 SER A N 1
ATOM 2954 C CA . SER A 1 379 ? 26.300 0.326 -20.664 1.00 52.28 379 SER A CA 1
ATOM 2955 C C . SER A 1 379 ? 25.745 -0.342 -19.390 1.00 52.28 379 SER A C 1
ATOM 2957 O O . SER A 1 379 ? 26.372 -1.245 -18.853 1.00 52.28 379 SER A O 1
ATOM 2959 N N . GLY A 1 380 ? 24.662 0.187 -18.815 1.00 53.25 380 GLY A N 1
ATOM 2960 C CA . GLY A 1 380 ? 24.249 -0.059 -17.443 1.00 53.25 380 GLY A CA 1
ATOM 2961 C C . GLY A 1 380 ? 23.335 -1.255 -17.242 1.00 53.25 380 GLY A C 1
ATOM 2962 O O . GLY A 1 380 ? 23.381 -1.880 -16.193 1.00 53.25 380 GLY A O 1
ATOM 2963 N N . CYS A 1 381 ? 22.607 -1.653 -18.280 1.00 67.12 381 CYS A N 1
ATOM 2964 C CA . CYS A 1 381 ? 21.814 -2.880 -18.282 1.00 67.12 381 CYS A CA 1
ATOM 2965 C C . CYS A 1 381 ? 22.457 -3.877 -19.254 1.00 67.12 381 CYS A C 1
ATOM 2967 O O . CYS A 1 381 ? 21.932 -4.154 -20.342 1.00 67.12 381 CYS A O 1
ATOM 2969 N N . LEU A 1 382 ? 23.666 -4.323 -18.898 1.00 68.62 382 LEU A N 1
ATOM 2970 C CA . LEU A 1 382 ? 24.462 -5.281 -19.677 1.00 68.62 382 LEU A CA 1
ATOM 2971 C C . LEU A 1 382 ? 23.677 -6.571 -19.924 1.00 68.62 382 LEU A C 1
ATOM 2973 O O . LEU A 1 382 ? 23.646 -7.067 -21.046 1.00 68.62 382 LEU A O 1
ATOM 2977 N N . GLU A 1 383 ? 22.988 -7.030 -18.882 1.00 80.75 383 GLU A N 1
ATOM 2978 C CA . GLU A 1 383 ? 22.228 -8.278 -18.847 1.00 80.75 383 GLU A CA 1
ATOM 2979 C C . GLU A 1 383 ? 20.779 -8.117 -19.328 1.00 80.75 383 GLU A C 1
ATOM 2981 O O . GLU A 1 383 ? 20.009 -9.069 -19.254 1.00 80.75 383 GLU A O 1
ATOM 2986 N N . LEU A 1 384 ? 20.383 -6.939 -19.831 1.00 85.50 384 LEU A N 1
ATOM 2987 C CA . LEU A 1 384 ? 19.025 -6.734 -20.336 1.00 85.50 384 LEU A CA 1
ATOM 2988 C C . LEU A 1 384 ? 18.783 -7.640 -21.549 1.00 85.50 384 LEU A C 1
ATOM 2990 O O . LEU A 1 384 ? 19.430 -7.481 -22.590 1.00 85.50 384 LEU A O 1
ATOM 2994 N N . GLU A 1 385 ? 17.836 -8.563 -21.407 1.00 89.12 385 GLU A N 1
ATOM 2995 C CA . GLU A 1 385 ? 17.445 -9.538 -22.424 1.00 89.12 385 GLU A CA 1
ATOM 2996 C C . GLU A 1 385 ? 16.096 -9.177 -23.063 1.00 89.12 385 GLU A C 1
ATOM 2998 O O . GLU A 1 385 ? 15.901 -9.430 -24.255 1.00 89.12 385 GLU A O 1
ATOM 3003 N N . GLU A 1 386 ? 15.185 -8.569 -22.297 1.00 89.81 386 GLU A N 1
ATOM 3004 C CA . GLU A 1 386 ? 13.816 -8.261 -22.718 1.00 89.81 386 GLU A CA 1
ATOM 3005 C C . GLU A 1 386 ? 13.472 -6.776 -22.532 1.00 89.81 386 GLU A C 1
ATOM 3007 O O . GLU A 1 386 ? 13.694 -6.198 -21.464 1.00 89.81 386 GLU A O 1
ATOM 3012 N N . LEU A 1 387 ? 12.878 -6.173 -23.564 1.00 87.19 387 LEU A N 1
ATOM 3013 C CA . LEU A 1 387 ? 12.335 -4.815 -23.525 1.00 87.19 387 LEU A CA 1
ATOM 3014 C C . LEU A 1 387 ? 10.865 -4.830 -23.955 1.00 87.19 387 LEU A C 1
ATOM 3016 O O . LEU A 1 387 ? 10.539 -5.321 -25.033 1.00 87.19 387 LEU A O 1
ATOM 3020 N N . GLU A 1 388 ? 9.990 -4.266 -23.128 1.00 86.12 388 GLU A N 1
ATOM 3021 C CA . GLU A 1 388 ? 8.568 -4.090 -23.417 1.00 86.12 388 GLU A CA 1
ATOM 3022 C C . GLU A 1 388 ? 8.220 -2.602 -23.434 1.00 86.12 388 GLU A C 1
ATOM 3024 O O . GLU A 1 388 ? 8.550 -1.863 -22.504 1.00 86.12 388 GLU A O 1
ATOM 3029 N N . ILE A 1 389 ? 7.543 -2.155 -24.487 1.00 81.69 389 ILE A N 1
ATOM 3030 C CA . ILE A 1 389 ? 7.143 -0.757 -24.656 1.00 81.69 389 ILE A CA 1
ATOM 3031 C C . ILE A 1 389 ? 5.675 -0.714 -25.025 1.00 81.69 389 ILE A C 1
ATOM 3033 O O . ILE A 1 389 ? 5.295 -1.256 -26.052 1.00 81.69 389 ILE A O 1
ATOM 3037 N N . GLY A 1 390 ? 4.860 -0.030 -24.235 1.00 76.56 390 GLY A N 1
ATOM 3038 C CA . GLY A 1 390 ? 3.469 0.241 -24.544 1.00 76.56 390 GLY A CA 1
ATOM 3039 C C . GLY A 1 390 ? 3.157 1.727 -24.579 1.00 76.56 390 GLY A C 1
ATOM 3040 O O . GLY A 1 390 ? 3.511 2.485 -23.673 1.00 76.56 390 GLY A O 1
ATOM 3041 N N . VAL A 1 391 ? 2.439 2.144 -25.618 1.00 70.50 391 VAL A N 1
ATOM 3042 C CA . VAL A 1 391 ? 1.921 3.511 -25.755 1.00 70.50 391 VAL A CA 1
ATOM 3043 C C . VAL A 1 391 ? 0.393 3.444 -25.695 1.00 70.50 391 VAL A C 1
ATOM 3045 O O . VAL A 1 391 ? -0.237 2.815 -26.539 1.00 70.50 391 VAL A O 1
ATOM 3048 N N . ARG A 1 392 ? -0.211 4.027 -24.647 1.00 61.88 392 ARG A N 1
ATOM 3049 C CA . ARG A 1 392 ? -1.629 3.851 -24.273 1.00 61.88 392 ARG A CA 1
ATOM 3050 C C . ARG A 1 392 ? -2.609 4.757 -25.024 1.00 61.88 392 ARG A C 1
ATOM 3052 O O . ARG A 1 392 ? -3.806 4.511 -24.941 1.00 61.88 392 ARG A O 1
ATOM 3059 N N . PHE A 1 393 ? -2.158 5.790 -25.733 1.00 60.44 393 PHE A N 1
ATOM 3060 C CA . PHE A 1 393 ? -3.000 6.532 -26.677 1.00 60.44 393 PHE A CA 1
ATOM 3061 C C . PHE A 1 393 ? -2.472 6.369 -28.098 1.00 60.44 393 PHE A C 1
ATOM 3063 O O . PHE A 1 393 ? -1.256 6.421 -28.285 1.00 60.44 393 PHE A O 1
ATOM 3070 N N . PRO A 1 394 ? -3.365 6.261 -29.101 1.00 56.62 394 PRO A N 1
ATOM 3071 C CA . PRO A 1 394 ? -2.951 6.229 -30.492 1.00 56.62 394 PRO A CA 1
ATOM 3072 C C . PRO A 1 394 ? -2.178 7.510 -30.811 1.00 56.62 394 PRO A C 1
ATOM 3074 O O . PRO A 1 394 ? -2.724 8.617 -30.821 1.00 56.62 394 PRO A O 1
ATOM 3077 N N . SER A 1 395 ? -0.881 7.344 -31.027 1.00 60.53 395 SER A N 1
ATOM 3078 C CA . SER A 1 395 ? -0.008 8.367 -31.572 1.00 60.53 395 SER A CA 1
ATOM 3079 C C . SER A 1 395 ? -0.299 8.540 -33.072 1.00 60.53 395 SER A C 1
ATOM 3081 O O . SER A 1 395 ? -0.698 7.570 -33.737 1.00 60.53 395 SER A O 1
ATOM 3083 N N . PRO A 1 396 ? -0.139 9.755 -33.633 1.00 67.06 396 PRO A N 1
ATOM 3084 C CA . PRO A 1 396 ? -0.008 9.941 -35.073 1.00 67.06 396 PRO A CA 1
ATOM 3085 C C . PRO A 1 396 ? 1.017 8.964 -35.663 1.00 67.06 396 PRO A C 1
ATOM 3087 O O . PRO A 1 396 ? 2.046 8.709 -35.045 1.00 67.06 396 PRO A O 1
ATOM 3090 N N . ALA A 1 397 ? 0.793 8.479 -36.887 1.00 68.00 397 ALA A N 1
ATOM 3091 C CA . ALA A 1 397 ? 1.716 7.554 -37.559 1.00 68.00 397 ALA A CA 1
ATOM 3092 C C . ALA A 1 397 ? 3.169 8.078 -37.659 1.00 68.00 397 ALA A C 1
ATOM 3094 O O . ALA A 1 397 ? 4.105 7.293 -37.773 1.00 68.00 397 ALA A O 1
ATOM 3095 N N . GLU A 1 398 ? 3.377 9.398 -37.600 1.00 69.81 398 GLU A N 1
ATOM 3096 C CA . GLU A 1 398 ? 4.710 10.017 -37.573 1.00 69.81 398 GLU A CA 1
ATOM 3097 C C . GLU A 1 398 ? 5.509 9.701 -36.296 1.00 69.81 398 GLU A C 1
ATOM 3099 O O . GLU A 1 398 ? 6.737 9.627 -36.352 1.00 69.81 398 GLU A O 1
ATOM 3104 N N . ASP A 1 399 ? 4.840 9.501 -35.161 1.00 72.69 399 ASP A N 1
ATOM 3105 C CA . ASP A 1 399 ? 5.502 9.176 -33.893 1.00 72.69 399 ASP A CA 1
ATOM 3106 C C . ASP A 1 399 ? 5.954 7.709 -33.866 1.00 72.69 399 ASP A C 1
ATOM 3108 O O . ASP A 1 399 ? 7.010 7.406 -33.318 1.00 72.69 399 ASP A O 1
ATOM 3112 N N . ASP A 1 400 ? 5.241 6.807 -34.548 1.00 76.69 400 ASP A N 1
ATOM 3113 C CA . ASP A 1 400 ? 5.691 5.418 -34.711 1.00 76.69 400 ASP A CA 1
ATOM 3114 C C . ASP A 1 400 ? 6.999 5.338 -35.478 1.00 76.69 400 ASP A C 1
ATOM 3116 O O . ASP A 1 400 ? 7.908 4.617 -35.079 1.00 76.69 400 ASP A O 1
ATOM 3120 N N . VAL A 1 401 ? 7.119 6.111 -36.561 1.00 81.25 401 VAL A N 1
ATOM 3121 C CA . VAL A 1 401 ? 8.356 6.174 -37.349 1.00 81.25 401 VAL A CA 1
ATOM 3122 C C . VAL A 1 401 ? 9.516 6.628 -36.466 1.00 81.25 401 VAL A C 1
ATOM 3124 O O . VAL A 1 401 ? 10.584 6.023 -36.504 1.00 81.25 401 VAL A O 1
ATOM 3127 N N . ARG A 1 402 ? 9.300 7.645 -35.624 1.00 78.38 402 ARG A N 1
ATOM 3128 C CA . ARG A 1 402 ? 10.321 8.132 -34.684 1.00 78.38 402 ARG A CA 1
ATOM 3129 C C . ARG A 1 402 ? 10.685 7.085 -33.639 1.00 78.38 402 ARG A C 1
ATOM 3131 O O . ARG A 1 402 ? 11.869 6.855 -33.408 1.00 78.38 402 ARG A O 1
ATOM 3138 N N . LEU A 1 403 ? 9.694 6.424 -33.043 1.00 78.62 403 LEU A N 1
ATOM 3139 C CA . LEU A 1 403 ? 9.933 5.371 -32.062 1.00 78.62 403 LEU A CA 1
ATOM 3140 C C . LEU A 1 403 ? 10.677 4.181 -32.692 1.00 78.62 403 LEU A C 1
ATOM 3142 O O . LEU A 1 403 ? 11.612 3.661 -32.089 1.00 78.62 403 LEU A O 1
ATOM 3146 N N . ILE A 1 404 ? 10.330 3.785 -33.920 1.00 84.94 404 ILE A N 1
ATOM 3147 C CA . ILE A 1 404 ? 11.048 2.757 -34.689 1.00 84.94 404 ILE A CA 1
ATOM 3148 C C . ILE A 1 404 ? 12.501 3.180 -34.940 1.00 84.94 404 ILE A C 1
ATOM 3150 O O . ILE A 1 404 ? 13.410 2.366 -34.764 1.00 84.94 404 ILE A O 1
ATOM 3154 N N . GLU A 1 405 ? 12.747 4.433 -35.335 1.00 84.50 405 GLU A N 1
ATOM 3155 C CA . GLU A 1 405 ? 14.099 4.964 -35.550 1.00 84.50 405 GLU A CA 1
ATOM 3156 C C . GLU A 1 405 ? 14.938 4.929 -34.264 1.00 84.50 405 GLU A C 1
ATOM 3158 O O . GLU A 1 405 ? 16.078 4.449 -34.284 1.00 84.50 405 GLU A O 1
ATOM 3163 N N . ASP A 1 406 ? 14.363 5.375 -33.144 1.00 80.44 406 ASP A N 1
ATOM 3164 C CA . ASP A 1 406 ? 15.010 5.360 -31.832 1.00 80.44 406 ASP A CA 1
ATOM 3165 C C . ASP A 1 406 ? 15.305 3.912 -31.382 1.00 80.44 406 ASP A C 1
ATOM 3167 O O . ASP A 1 406 ? 16.423 3.605 -30.952 1.00 80.44 406 ASP A O 1
ATOM 3171 N N . LEU A 1 407 ? 14.362 2.981 -31.564 1.00 85.12 407 LEU A N 1
ATOM 3172 C CA . LEU A 1 407 ? 14.561 1.559 -31.255 1.00 85.12 407 LEU A CA 1
ATOM 3173 C C . LEU A 1 407 ? 15.627 0.909 -32.139 1.00 85.12 407 LEU A C 1
ATOM 3175 O O . LEU A 1 407 ? 16.482 0.176 -31.639 1.00 85.12 407 LEU A O 1
ATOM 3179 N N . CYS A 1 408 ? 15.648 1.217 -33.436 1.00 87.56 408 CYS A N 1
ATOM 3180 C CA . CYS A 1 408 ? 16.705 0.762 -34.335 1.00 87.56 408 CYS A CA 1
ATOM 3181 C C . CYS A 1 408 ? 18.081 1.256 -33.872 1.00 87.56 408 CYS A C 1
ATOM 3183 O O . CYS A 1 408 ? 19.058 0.500 -33.911 1.00 87.56 408 CYS A O 1
ATOM 3185 N N . ALA A 1 409 ? 18.182 2.519 -33.445 1.00 83.81 409 ALA A N 1
ATOM 3186 C CA . ALA A 1 409 ? 19.422 3.086 -32.927 1.00 83.81 409 ALA A CA 1
ATOM 3187 C C . ALA A 1 409 ? 19.875 2.372 -31.641 1.00 83.81 409 ALA A C 1
ATOM 3189 O O . ALA A 1 409 ? 21.050 2.005 -31.534 1.00 83.81 409 ALA A O 1
ATOM 3190 N N . LEU A 1 410 ? 18.947 2.101 -30.716 1.00 83.62 410 LEU A N 1
ATOM 3191 C CA . LEU A 1 410 ? 19.212 1.340 -29.492 1.00 83.62 410 LEU A CA 1
ATOM 3192 C C . LEU A 1 410 ? 19.731 -0.067 -29.798 1.00 83.62 410 LEU A C 1
ATOM 3194 O O . LEU A 1 410 ? 20.798 -0.447 -29.314 1.00 83.62 410 LEU A O 1
ATOM 3198 N N . LEU A 1 411 ? 19.002 -0.830 -30.617 1.00 86.81 411 LEU A N 1
ATOM 3199 C CA . LEU A 1 411 ? 19.331 -2.218 -30.943 1.00 86.81 411 LEU A CA 1
ATOM 3200 C C . LEU A 1 411 ? 20.689 -2.327 -31.642 1.00 86.81 411 LEU A C 1
ATOM 3202 O O . LEU A 1 411 ? 21.514 -3.159 -31.267 1.00 86.81 411 LEU A O 1
ATOM 3206 N N . ARG A 1 412 ? 20.976 -1.438 -32.603 1.00 87.81 412 ARG A N 1
ATOM 3207 C CA . ARG A 1 412 ? 22.288 -1.385 -33.274 1.00 87.81 412 ARG A CA 1
ATOM 3208 C C . ARG A 1 412 ? 23.410 -1.034 -32.304 1.00 87.81 412 ARG A C 1
ATOM 3210 O O . ARG A 1 412 ? 24.470 -1.660 -32.358 1.00 87.81 412 ARG A O 1
ATOM 3217 N N . SER A 1 413 ? 23.186 -0.063 -31.416 1.00 83.25 413 SER A N 1
ATOM 3218 C CA . SER A 1 413 ? 24.158 0.299 -30.382 1.00 83.25 413 SER A CA 1
ATOM 3219 C C . SER A 1 413 ? 24.456 -0.903 -29.485 1.00 83.25 413 SER A C 1
ATOM 3221 O O . SER A 1 413 ? 25.613 -1.311 -29.364 1.00 83.25 413 SER A O 1
ATOM 3223 N N . ARG A 1 414 ? 23.421 -1.553 -28.948 1.00 84.12 414 ARG A N 1
ATOM 3224 C CA . ARG A 1 414 ? 23.539 -2.750 -28.105 1.00 84.12 414 ARG A CA 1
ATOM 3225 C C . ARG A 1 414 ? 24.252 -3.907 -28.810 1.00 84.12 414 ARG A C 1
ATOM 3227 O O . ARG A 1 414 ? 25.187 -4.483 -28.253 1.00 84.12 414 ARG A O 1
ATOM 3234 N N . ALA A 1 415 ? 23.896 -4.195 -30.061 1.00 85.81 415 ALA A N 1
ATOM 3235 C CA . ALA A 1 415 ? 24.558 -5.219 -30.868 1.00 85.81 415 ALA A CA 1
ATOM 3236 C C . ALA A 1 415 ? 26.053 -4.915 -31.076 1.00 85.81 415 ALA A C 1
ATOM 3238 O O . ALA A 1 415 ? 26.892 -5.805 -30.924 1.00 85.81 415 ALA A O 1
ATOM 3239 N N . SER A 1 416 ? 26.413 -3.653 -31.347 1.00 86.62 416 SER A N 1
ATOM 3240 C CA . SER A 1 416 ? 27.818 -3.239 -31.505 1.00 86.62 416 SER A CA 1
ATOM 3241 C C . SER A 1 416 ? 28.647 -3.411 -30.224 1.00 86.62 416 SER A C 1
ATOM 3243 O O . SER A 1 416 ? 29.840 -3.709 -30.295 1.00 86.62 416 SER A O 1
ATOM 3245 N N . HIS A 1 417 ? 27.997 -3.321 -29.059 1.00 82.75 417 HIS A N 1
ATOM 3246 C CA . HIS A 1 417 ? 28.592 -3.565 -27.744 1.00 82.75 417 HIS A CA 1
ATOM 3247 C C . HIS A 1 417 ? 28.511 -5.034 -27.293 1.00 82.75 417 HIS A C 1
ATOM 3249 O O . HIS A 1 417 ? 28.940 -5.346 -26.185 1.00 82.75 417 HIS A O 1
ATOM 3255 N N . LYS A 1 418 ? 28.034 -5.952 -28.148 1.00 85.50 418 LYS A N 1
ATOM 3256 C CA . LYS A 1 418 ? 27.835 -7.385 -27.846 1.00 85.50 418 LYS A CA 1
ATOM 3257 C C . LYS A 1 418 ? 26.832 -7.655 -26.718 1.00 85.50 418 LYS A C 1
ATOM 3259 O O . LYS A 1 418 ? 26.985 -8.624 -25.981 1.00 85.50 418 LYS A O 1
ATOM 3264 N N . MET A 1 419 ? 25.804 -6.819 -26.612 1.00 85.31 419 MET A N 1
ATOM 3265 C CA . MET A 1 419 ? 24.734 -6.926 -25.613 1.00 85.31 419 MET A CA 1
ATOM 3266 C C . MET A 1 419 ? 23.360 -6.983 -26.303 1.00 85.31 419 MET A C 1
ATOM 3268 O O . MET A 1 419 ? 22.515 -6.124 -26.049 1.00 85.31 419 MET A O 1
ATOM 3272 N N . PRO A 1 420 ? 23.137 -7.901 -27.263 1.00 86.25 420 PRO A N 1
ATOM 3273 C CA . PRO A 1 420 ? 21.888 -7.927 -28.017 1.00 86.25 420 PRO A CA 1
ATOM 3274 C C . PRO A 1 420 ? 20.695 -8.186 -27.088 1.00 86.25 420 PRO A C 1
ATOM 3276 O O . PRO A 1 420 ? 20.800 -8.960 -26.138 1.00 86.25 420 PRO A O 1
ATOM 3279 N N . LEU A 1 421 ? 19.561 -7.544 -27.377 1.00 87.19 421 LEU A N 1
ATOM 3280 C CA . LEU A 1 421 ? 18.286 -7.958 -26.793 1.00 87.19 421 LEU A CA 1
ATOM 3281 C C . LEU A 1 421 ? 17.875 -9.298 -27.413 1.00 87.19 421 LEU A C 1
ATOM 3283 O O . LEU A 1 421 ? 18.117 -9.528 -28.598 1.00 87.19 421 LEU A O 1
ATOM 3287 N N . ARG A 1 422 ? 17.239 -10.162 -26.622 1.00 90.38 422 ARG A N 1
ATOM 3288 C CA . ARG A 1 422 ? 16.612 -11.398 -27.111 1.00 90.38 422 ARG A CA 1
ATOM 3289 C C . ARG A 1 422 ? 15.187 -11.141 -27.572 1.00 90.38 422 ARG A C 1
ATOM 3291 O O . ARG A 1 422 ? 14.750 -11.701 -28.570 1.00 90.38 422 ARG A O 1
ATOM 3298 N N . ARG A 1 423 ? 14.453 -10.298 -26.847 1.00 91.31 423 ARG A N 1
ATOM 3299 C CA . ARG A 1 423 ? 13.036 -10.056 -27.115 1.00 91.31 423 ARG A CA 1
ATOM 3300 C C . ARG A 1 423 ? 12.708 -8.579 -27.012 1.00 91.31 423 ARG A C 1
ATOM 3302 O O . ARG A 1 423 ? 13.064 -7.920 -26.034 1.00 91.31 423 ARG A O 1
ATOM 3309 N N . LEU A 1 424 ? 12.008 -8.081 -28.020 1.00 89.94 424 LEU A N 1
ATOM 3310 C CA . LEU A 1 424 ? 11.395 -6.764 -28.022 1.00 89.94 424 LEU A CA 1
ATOM 3311 C C . LEU A 1 424 ? 9.899 -6.939 -28.213 1.00 89.94 424 LEU A C 1
ATOM 3313 O O . LEU A 1 424 ? 9.455 -7.581 -29.163 1.00 89.94 424 LEU A O 1
ATOM 3317 N N . LEU A 1 425 ? 9.128 -6.349 -27.317 1.00 87.81 425 LEU A N 1
ATOM 3318 C CA . LEU A 1 425 ? 7.688 -6.370 -27.407 1.00 87.81 425 LEU A CA 1
ATOM 3319 C C . LEU A 1 425 ? 7.136 -4.943 -27.413 1.00 87.81 425 LEU A C 1
ATOM 3321 O O . LEU A 1 425 ? 7.555 -4.088 -26.631 1.00 87.81 425 LEU A O 1
ATOM 3325 N N . VAL A 1 426 ? 6.208 -4.692 -28.333 1.00 84.81 426 VAL A N 1
ATOM 3326 C CA . VAL A 1 426 ? 5.602 -3.382 -28.568 1.00 84.81 426 VAL A CA 1
ATOM 3327 C C . VAL A 1 426 ? 4.088 -3.500 -28.422 1.00 84.81 426 VAL A C 1
ATOM 3329 O O . VAL A 1 426 ? 3.426 -4.173 -29.211 1.00 84.81 426 VAL A O 1
ATOM 3332 N N . GLU A 1 427 ? 3.530 -2.849 -27.406 1.00 78.88 427 GLU A N 1
ATOM 3333 C CA . GLU A 1 427 ? 2.091 -2.698 -27.235 1.00 78.88 427 GLU A CA 1
ATOM 3334 C C . GLU A 1 427 ? 1.595 -1.441 -27.942 1.00 78.88 427 GLU A C 1
ATOM 3336 O O . GLU A 1 427 ? 1.871 -0.308 -27.532 1.00 78.88 427 GLU A O 1
ATOM 3341 N N . LEU A 1 428 ? 0.797 -1.658 -28.978 1.00 73.62 428 LEU A N 1
ATOM 3342 C CA . LEU A 1 428 ? 0.056 -0.612 -29.661 1.00 73.62 428 LEU A CA 1
ATOM 3343 C C . LEU A 1 428 ? -1.320 -0.554 -28.992 1.00 73.62 428 LEU A C 1
ATOM 3345 O O . LEU A 1 428 ? -2.256 -1.233 -29.404 1.00 73.62 428 LEU A O 1
ATOM 3349 N N . ASN A 1 429 ? -1.438 0.155 -27.868 1.00 66.31 429 ASN A N 1
ATOM 3350 C CA . ASN A 1 429 ? -2.690 0.141 -27.116 1.00 66.31 429 ASN A CA 1
ATOM 3351 C C . ASN A 1 429 ? -3.742 1.047 -27.765 1.00 66.31 429 ASN A C 1
ATOM 3353 O O . ASN A 1 429 ? -3.505 2.226 -28.044 1.00 66.31 429 ASN A O 1
ATOM 3357 N N . ASP A 1 430 ? -4.949 0.508 -27.924 1.00 55.28 430 ASP A N 1
ATOM 3358 C CA . ASP A 1 430 ? -6.127 1.291 -28.265 1.00 55.28 430 ASP A CA 1
ATOM 3359 C C . ASP A 1 430 ? -6.563 2.091 -27.037 1.00 55.28 430 ASP A C 1
ATOM 3361 O O . ASP A 1 430 ? -7.323 1.618 -26.189 1.00 55.28 430 ASP A O 1
ATOM 3365 N N . GLY A 1 431 ? -6.063 3.318 -26.921 1.00 52.62 431 GLY A N 1
ATOM 3366 C CA . GLY A 1 431 ? -6.583 4.274 -25.947 1.00 52.62 431 GLY A CA 1
ATOM 3367 C C . GLY A 1 431 ? -8.107 4.426 -26.050 1.00 52.62 431 GLY A C 1
ATOM 3368 O O . GLY A 1 431 ? -8.714 4.046 -27.055 1.00 52.62 431 GLY A O 1
ATOM 3369 N N . PRO A 1 432 ? -8.764 5.012 -25.033 1.00 50.78 432 PRO A N 1
ATOM 3370 C CA . PRO A 1 432 ? -10.200 4.851 -24.858 1.00 50.78 432 PRO A CA 1
ATOM 3371 C C . PRO A 1 432 ? -11.061 5.304 -26.046 1.00 50.78 432 PRO A C 1
ATOM 3373 O O . PRO A 1 432 ? -12.142 4.748 -26.180 1.00 50.78 432 PRO A O 1
ATOM 3376 N N . TYR A 1 433 ? -10.640 6.238 -26.917 1.00 53.72 433 TYR A N 1
ATOM 3377 C CA . TYR A 1 433 ? -11.447 6.654 -28.077 1.00 53.72 433 TYR A CA 1
ATOM 3378 C C . TYR A 1 433 ? -10.663 7.395 -29.187 1.00 53.72 433 TYR A C 1
ATOM 3380 O O . TYR A 1 433 ? -9.909 8.315 -28.859 1.00 53.72 433 TYR A O 1
ATOM 3388 N N . PRO A 1 434 ? -10.981 7.158 -30.482 1.00 56.09 434 PRO A N 1
ATOM 3389 C CA . PRO A 1 434 ? -11.467 5.899 -31.048 1.00 56.09 434 PRO A CA 1
ATOM 3390 C C . PRO A 1 434 ? -10.309 4.884 -31.178 1.00 56.09 434 PRO A C 1
ATOM 3392 O O . PRO A 1 434 ? -9.179 5.294 -31.447 1.00 56.09 434 PRO A O 1
ATOM 3395 N N . PRO A 1 435 ? -10.578 3.580 -30.997 1.00 64.31 435 PRO A N 1
ATOM 3396 C CA . PRO A 1 435 ? -9.587 2.532 -31.226 1.00 64.31 435 PRO A CA 1
ATOM 3397 C C . PRO A 1 435 ? -9.108 2.548 -32.683 1.00 64.31 435 PRO A C 1
ATOM 3399 O O . PRO A 1 435 ? -9.873 2.916 -33.582 1.00 64.31 435 PRO A O 1
ATOM 3402 N N . LEU A 1 436 ? -7.871 2.109 -32.918 1.00 67.50 436 LEU A N 1
ATOM 3403 C CA . LEU A 1 436 ? -7.359 1.920 -34.274 1.00 67.50 436 LEU A CA 1
ATOM 3404 C C . LEU A 1 436 ? -8.229 0.878 -34.988 1.00 67.50 436 LEU A C 1
ATOM 3406 O O . LEU A 1 436 ? -8.667 -0.102 -34.374 1.00 67.50 436 LEU A O 1
ATOM 3410 N N . GLY A 1 437 ? -8.496 1.089 -36.278 1.00 73.69 437 GLY A N 1
ATOM 3411 C CA . GLY A 1 437 ? -9.156 0.076 -37.103 1.00 73.69 437 GLY A CA 1
ATOM 3412 C C . GLY A 1 437 ? -8.255 -1.149 -37.280 1.00 73.69 437 GLY A C 1
ATOM 3413 O O . GLY A 1 437 ? -7.038 -1.012 -37.288 1.00 73.69 437 GLY A O 1
ATOM 3414 N N . GLU A 1 438 ? -8.831 -2.340 -37.458 1.00 78.62 438 GLU A N 1
ATOM 3415 C CA . GLU A 1 438 ? -8.072 -3.595 -37.629 1.00 78.62 438 GLU A CA 1
ATOM 3416 C C . GLU A 1 438 ? -7.016 -3.500 -38.748 1.00 78.62 438 GLU A C 1
ATOM 3418 O O . GLU A 1 438 ? -5.879 -3.923 -38.572 1.00 78.62 438 GLU A O 1
ATOM 3423 N N . GLU A 1 439 ? -7.357 -2.847 -39.863 1.00 81.31 439 GLU A N 1
ATOM 3424 C CA . GLU A 1 439 ? -6.433 -2.606 -40.979 1.00 81.31 439 GLU A CA 1
ATOM 3425 C C . GLU A 1 439 ? -5.282 -1.659 -40.598 1.00 81.31 439 GLU A C 1
ATOM 3427 O O . GLU A 1 439 ? -4.123 -1.935 -40.897 1.00 81.31 439 GLU A O 1
ATOM 3432 N N . GLU A 1 440 ? -5.581 -0.566 -39.891 1.00 79.25 440 GLU A N 1
ATOM 3433 C CA . GLU A 1 440 ? -4.572 0.392 -39.426 1.00 79.25 440 GLU A CA 1
ATOM 3434 C C . GLU A 1 440 ? -3.619 -0.249 -38.410 1.00 79.25 440 GLU A C 1
ATOM 3436 O O . GLU A 1 440 ? -2.411 -0.023 -38.467 1.00 79.25 440 GLU A O 1
ATOM 3441 N N . ARG A 1 441 ? -4.144 -1.110 -37.531 1.00 78.50 441 ARG A N 1
ATOM 3442 C CA . ARG A 1 441 ? -3.352 -1.906 -36.588 1.00 78.50 441 ARG A CA 1
ATOM 3443 C C . ARG A 1 441 ? -2.384 -2.827 -37.305 1.00 78.50 441 ARG A C 1
ATOM 3445 O O . ARG A 1 441 ? -1.190 -2.733 -37.059 1.00 78.50 441 ARG A O 1
ATOM 3452 N N . SER A 1 442 ? -2.872 -3.661 -38.222 1.00 82.25 442 SER A N 1
ATOM 3453 C CA . SER A 1 442 ? -2.013 -4.600 -38.948 1.00 82.25 442 SER A CA 1
ATOM 3454 C C . SER A 1 442 ? -0.934 -3.888 -39.766 1.00 82.25 442 SER A C 1
ATOM 3456 O O . SER A 1 442 ? 0.190 -4.376 -39.847 1.00 82.25 442 SER A O 1
ATOM 3458 N N . VAL A 1 443 ? -1.242 -2.719 -40.345 1.00 85.50 443 VAL A N 1
ATOM 3459 C CA . VAL A 1 443 ? -0.240 -1.897 -41.043 1.00 85.50 443 VAL A CA 1
ATOM 3460 C C . VAL A 1 443 ? 0.827 -1.393 -40.072 1.00 85.50 443 VAL A C 1
ATOM 3462 O O . VAL A 1 443 ? 2.013 -1.499 -40.374 1.00 85.50 443 VAL A O 1
ATOM 3465 N N . ARG A 1 444 ? 0.435 -0.871 -38.904 1.00 84.00 444 ARG A N 1
ATOM 3466 C CA . ARG A 1 444 ? 1.384 -0.396 -37.885 1.00 84.00 444 ARG A CA 1
ATOM 3467 C C . ARG A 1 444 ? 2.231 -1.538 -37.325 1.00 84.00 444 ARG A C 1
ATOM 3469 O O . ARG A 1 444 ? 3.445 -1.398 -37.269 1.00 84.00 444 ARG A O 1
ATOM 3476 N N . GLU A 1 445 ? 1.636 -2.681 -36.991 1.00 86.44 445 GLU A N 1
ATOM 3477 C CA . GLU A 1 445 ? 2.372 -3.877 -36.548 1.00 86.44 445 GLU A CA 1
ATOM 3478 C C . GLU A 1 445 ? 3.422 -4.308 -37.573 1.00 86.44 445 GLU A C 1
ATOM 3480 O O . GLU A 1 445 ? 4.581 -4.511 -37.217 1.00 86.44 445 GLU A O 1
ATOM 3485 N N . ALA A 1 446 ? 3.038 -4.390 -38.852 1.00 86.50 446 ALA A N 1
ATOM 3486 C CA . ALA A 1 446 ? 3.958 -4.755 -39.923 1.00 86.50 446 ALA A CA 1
ATOM 3487 C C . ALA A 1 446 ? 5.147 -3.786 -40.008 1.00 86.50 446 ALA A C 1
ATOM 3489 O O . ALA A 1 446 ? 6.279 -4.233 -40.161 1.00 86.50 446 ALA A O 1
ATOM 3490 N N . LEU A 1 447 ? 4.921 -2.476 -39.825 1.00 88.06 447 LEU A N 1
ATOM 3491 C CA . LEU A 1 447 ? 6.003 -1.483 -39.798 1.00 88.06 447 LEU A CA 1
ATOM 3492 C C . LEU A 1 447 ? 7.020 -1.751 -38.679 1.00 88.06 447 LEU A C 1
ATOM 3494 O O . LEU A 1 447 ? 8.223 -1.635 -38.918 1.00 88.06 447 LEU A O 1
ATOM 3498 N N . TYR A 1 448 ? 6.563 -2.113 -37.476 1.00 88.19 448 TYR A N 1
ATOM 3499 C CA . TYR A 1 448 ? 7.457 -2.455 -36.365 1.00 88.19 448 TYR A CA 1
ATOM 3500 C C . TYR A 1 448 ? 8.216 -3.756 -36.630 1.00 88.19 448 TYR A C 1
ATOM 3502 O O . TYR A 1 448 ? 9.436 -3.790 -36.464 1.00 88.19 448 TYR A O 1
ATOM 3510 N N . VAL A 1 449 ? 7.516 -4.811 -37.056 1.00 89.38 449 VAL A N 1
ATOM 3511 C CA . VAL A 1 449 ? 8.120 -6.127 -37.313 1.00 89.38 449 VAL A CA 1
ATOM 3512 C C . VAL A 1 449 ? 9.170 -6.031 -38.419 1.00 89.38 449 VAL A C 1
ATOM 3514 O O . VAL A 1 449 ? 10.329 -6.368 -38.177 1.00 89.38 449 VAL A O 1
ATOM 3517 N N . ASP A 1 450 ? 8.817 -5.470 -39.579 1.00 91.12 450 ASP A N 1
ATOM 3518 C CA . ASP A 1 450 ? 9.713 -5.367 -40.738 1.00 91.12 450 ASP A CA 1
ATOM 3519 C C . ASP A 1 450 ? 10.991 -4.569 -40.420 1.00 91.12 450 ASP A C 1
ATOM 3521 O O . ASP A 1 450 ? 12.078 -4.878 -40.919 1.00 91.12 450 ASP A O 1
ATOM 3525 N N . ALA A 1 451 ? 10.875 -3.524 -39.595 1.00 90.88 451 ALA A N 1
ATOM 3526 C CA . ALA A 1 451 ? 12.002 -2.665 -39.246 1.00 90.88 451 ALA A CA 1
ATOM 3527 C C . ALA A 1 451 ? 12.913 -3.261 -38.159 1.00 90.88 451 ALA A C 1
ATOM 3529 O O . ALA A 1 451 ? 14.126 -3.024 -38.187 1.00 90.88 451 ALA A O 1
ATOM 3530 N N . LEU A 1 452 ? 12.351 -3.999 -37.195 1.00 91.75 452 LEU A N 1
ATOM 3531 C CA . LEU A 1 452 ? 13.047 -4.391 -35.964 1.00 91.75 452 LEU A CA 1
ATOM 3532 C C . LEU A 1 452 ? 13.497 -5.856 -35.951 1.00 91.75 452 LEU A C 1
ATOM 3534 O O . LEU A 1 452 ? 14.542 -6.133 -35.366 1.00 91.75 452 LEU A O 1
ATOM 3538 N N . GLU A 1 453 ? 12.793 -6.771 -36.625 1.00 91.06 453 GLU A N 1
ATOM 3539 C CA . GLU A 1 453 ? 13.141 -8.205 -36.695 1.00 91.06 453 GLU A CA 1
ATOM 3540 C C . GLU A 1 453 ? 14.590 -8.465 -37.159 1.00 91.06 453 GLU A C 1
ATOM 3542 O O . GLU A 1 453 ? 15.250 -9.341 -36.603 1.00 91.06 453 GLU A O 1
ATOM 3547 N N . PRO A 1 454 ? 15.188 -7.679 -38.082 1.00 93.06 454 PRO A N 1
ATOM 3548 C CA . PRO A 1 454 ? 16.595 -7.864 -38.446 1.00 93.06 454 PRO A CA 1
ATOM 3549 C C . PRO A 1 454 ? 17.605 -7.557 -37.324 1.00 93.06 454 PRO A C 1
ATOM 3551 O O . PRO A 1 454 ? 18.803 -7.781 -37.511 1.00 93.06 454 PRO A O 1
ATOM 3554 N N . LEU A 1 455 ? 17.166 -6.963 -36.210 1.00 90.38 455 LEU A N 1
ATOM 3555 C CA . LEU A 1 455 ? 18.020 -6.397 -35.161 1.00 90.38 455 LEU A CA 1
ATOM 3556 C C . LEU A 1 455 ? 17.854 -7.071 -33.785 1.00 90.38 455 LEU A C 1
ATOM 3558 O O . LEU A 1 455 ? 18.644 -6.776 -32.885 1.00 90.38 455 LEU A O 1
ATOM 3562 N N . VAL A 1 456 ? 16.858 -7.942 -33.607 1.00 90.62 456 VAL A N 1
ATOM 3563 C CA . VAL A 1 456 ? 16.528 -8.636 -32.347 1.00 90.62 456 VAL A CA 1
ATOM 3564 C C . VAL A 1 456 ? 15.962 -10.024 -32.662 1.00 90.62 456 VAL A C 1
ATOM 3566 O O . VAL A 1 456 ? 15.316 -10.189 -33.690 1.00 90.62 456 VAL A O 1
ATOM 3569 N N . ASP A 1 457 ? 16.190 -11.021 -31.801 1.00 90.31 457 ASP A N 1
ATOM 3570 C CA . ASP A 1 457 ? 15.805 -12.410 -32.114 1.00 90.31 457 ASP A CA 1
ATOM 3571 C C . ASP A 1 457 ? 14.282 -12.599 -32.236 1.00 90.31 457 ASP A C 1
ATOM 3573 O O . ASP A 1 457 ? 13.817 -13.413 -33.034 1.00 90.31 457 ASP A O 1
ATOM 3577 N N . VAL A 1 458 ? 13.505 -11.869 -31.429 1.00 91.38 458 VAL A N 1
ATOM 3578 C CA . VAL A 1 458 ? 12.039 -11.932 -31.413 1.00 91.38 458 VAL A CA 1
ATOM 3579 C C . VAL A 1 458 ? 11.454 -10.525 -31.301 1.00 91.38 458 VAL A C 1
ATOM 3581 O O . VAL A 1 458 ? 11.758 -9.802 -30.348 1.00 91.38 458 VAL A O 1
ATOM 3584 N N . VAL A 1 459 ? 10.572 -10.170 -32.242 1.00 89.69 459 VAL A N 1
ATOM 3585 C CA . VAL A 1 459 ? 9.697 -8.991 -32.168 1.00 89.69 459 VAL A CA 1
ATOM 3586 C C . VAL A 1 459 ? 8.257 -9.455 -32.018 1.00 89.69 459 VAL A C 1
ATOM 3588 O O . VAL A 1 459 ? 7.759 -10.222 -32.839 1.00 89.69 459 VAL A O 1
ATOM 3591 N N . GLU A 1 460 ? 7.578 -8.972 -30.984 1.00 87.44 460 GLU A N 1
ATOM 3592 C CA . GLU A 1 460 ? 6.149 -9.202 -30.788 1.00 87.44 460 GLU A CA 1
ATOM 3593 C C . GLU A 1 460 ? 5.408 -7.873 -30.739 1.00 87.44 460 GLU A C 1
ATOM 3595 O O . GLU A 1 460 ? 5.740 -6.991 -29.949 1.00 87.44 460 GLU A O 1
ATOM 3600 N N . CYS A 1 461 ? 4.368 -7.743 -31.555 1.00 83.88 461 CYS A N 1
ATOM 3601 C CA . CYS A 1 461 ? 3.411 -6.656 -31.422 1.00 83.88 461 CYS A CA 1
ATOM 3602 C C . CYS A 1 461 ? 2.142 -7.192 -30.761 1.00 83.88 461 CYS A C 1
ATOM 3604 O O . CYS A 1 461 ? 1.661 -8.274 -31.104 1.00 83.88 461 CYS A O 1
ATOM 3606 N N . ALA A 1 462 ? 1.628 -6.460 -29.778 1.00 73.50 462 ALA A N 1
ATOM 3607 C CA . ALA A 1 462 ? 0.429 -6.837 -29.044 1.00 73.50 462 ALA A CA 1
ATOM 3608 C C . ALA A 1 462 ? -0.540 -5.657 -28.919 1.00 73.50 462 ALA A C 1
ATOM 3610 O O . ALA A 1 462 ? -0.141 -4.494 -28.924 1.00 73.50 462 ALA A O 1
ATOM 3611 N N . HIS A 1 463 ? -1.819 -5.985 -28.752 1.00 69.06 463 HIS A N 1
ATOM 3612 C CA . HIS A 1 463 ? -2.909 -5.032 -28.566 1.00 69.06 463 HIS A CA 1
ATOM 3613 C C . HIS A 1 463 ? -3.688 -5.394 -27.296 1.00 69.06 463 HIS A C 1
ATOM 3615 O O . HIS A 1 463 ? -4.226 -6.500 -27.213 1.00 69.06 463 HIS A O 1
ATOM 3621 N N . GLY A 1 464 ? -3.763 -4.489 -26.313 1.00 56.34 464 GLY A N 1
ATOM 3622 C CA . GLY A 1 464 ? -4.617 -4.648 -25.126 1.00 56.34 464 GLY A CA 1
ATOM 3623 C C . GLY A 1 464 ? -4.275 -5.834 -24.219 1.00 56.34 464 GLY A C 1
ATOM 3624 O O . GLY A 1 464 ? -5.174 -6.394 -23.599 1.00 56.34 464 GLY A O 1
ATOM 3625 N N . MET A 1 465 ? -3.011 -6.259 -24.171 1.00 51.06 465 MET A N 1
ATOM 3626 C CA . MET A 1 465 ? -2.597 -7.536 -23.565 1.00 51.06 465 MET A CA 1
ATOM 3627 C C . MET A 1 465 ? -1.597 -7.384 -22.415 1.00 51.06 465 MET A C 1
ATOM 3629 O O . MET A 1 465 ? -1.504 -8.278 -21.573 1.00 51.06 465 MET A O 1
ATOM 3633 N N . LEU A 1 466 ? -0.830 -6.293 -22.361 1.00 52.62 466 LEU A N 1
ATOM 3634 C CA . LEU A 1 466 ? 0.357 -6.210 -21.496 1.00 52.62 466 LEU A CA 1
ATOM 3635 C C . LEU A 1 466 ? 0.132 -5.405 -20.232 1.00 52.62 466 LEU A C 1
ATOM 3637 O O . LEU A 1 466 ? 0.793 -5.657 -19.228 1.00 52.62 466 LEU A O 1
ATOM 3641 N N . ALA A 1 467 ? -0.900 -4.561 -20.223 1.00 46.34 467 ALA A N 1
ATOM 3642 C CA . ALA A 1 467 ? -1.443 -4.049 -18.975 1.00 46.34 467 ALA A CA 1
ATOM 3643 C C . ALA A 1 467 ? -1.853 -5.189 -18.016 1.00 46.34 467 ALA A C 1
ATOM 3645 O O . ALA A 1 467 ? -1.912 -4.935 -16.813 1.00 46.34 467 ALA A O 1
ATOM 3646 N N . GLU A 1 468 ? -2.101 -6.420 -18.520 1.00 45.00 468 GLU A N 1
ATOM 3647 C CA . GLU A 1 468 ? -2.735 -7.524 -17.784 1.00 45.00 468 GLU A CA 1
ATOM 3648 C C . GLU A 1 468 ? -1.870 -8.665 -17.185 1.00 45.00 468 GLU A C 1
ATOM 3650 O O . GLU A 1 468 ? -2.414 -9.510 -16.473 1.00 45.00 468 GLU A O 1
ATOM 3655 N N . ARG A 1 469 ? -0.534 -8.737 -17.339 1.00 49.69 469 ARG A N 1
ATOM 3656 C CA . ARG A 1 469 ? 0.291 -9.793 -16.666 1.00 49.69 469 ARG A CA 1
ATOM 3657 C C . ARG A 1 469 ? 1.736 -9.344 -16.394 1.00 49.69 469 ARG A C 1
ATOM 3659 O O . ARG A 1 469 ? 2.243 -8.601 -17.221 1.00 49.69 469 ARG A O 1
ATOM 3666 N N . PRO A 1 470 ? 2.453 -9.804 -15.328 1.00 44.34 470 PRO A N 1
ATOM 3667 C CA . PRO A 1 470 ? 2.176 -10.876 -14.352 1.00 44.34 470 PRO A CA 1
ATOM 3668 C C . PRO A 1 470 ? 2.118 -10.433 -12.865 1.00 44.34 470 PRO A C 1
ATOM 3670 O O . PRO A 1 470 ? 2.025 -11.280 -11.982 1.00 44.34 470 PRO A O 1
ATOM 3673 N N . LEU A 1 471 ? 2.122 -9.131 -12.560 1.00 49.12 471 LEU A N 1
ATOM 3674 C CA . LEU A 1 471 ? 2.066 -8.616 -11.175 1.00 49.12 471 LEU A CA 1
ATOM 3675 C C . LEU A 1 471 ? 0.638 -8.363 -10.654 1.00 49.12 471 LEU A C 1
ATOM 3677 O O . LEU A 1 471 ? 0.426 -8.049 -9.485 1.00 49.12 471 LEU A O 1
ATOM 3681 N N . GLN A 1 472 ? -0.370 -8.515 -11.508 1.00 48.72 472 GLN A N 1
ATOM 3682 C CA . GLN A 1 472 ? -1.626 -7.787 -11.365 1.00 48.72 472 GLN A CA 1
ATOM 3683 C C . GLN A 1 472 ? -2.490 -8.094 -10.141 1.00 48.72 472 GLN A C 1
ATOM 3685 O O . GLN A 1 472 ? -3.051 -7.165 -9.589 1.00 48.72 472 GLN A O 1
ATOM 3690 N N . ALA A 1 473 ? -2.662 -9.332 -9.676 1.00 46.97 473 ALA A N 1
ATOM 3691 C CA . ALA A 1 473 ? -3.694 -9.552 -8.652 1.00 46.97 473 ALA A CA 1
ATOM 3692 C C . ALA A 1 473 ? -3.315 -8.928 -7.295 1.00 46.97 473 ALA A C 1
ATOM 3694 O O . ALA A 1 473 ? -4.096 -8.171 -6.719 1.00 46.97 473 ALA A O 1
ATOM 3695 N N . LYS A 1 474 ? -2.096 -9.206 -6.813 1.00 48.50 474 LYS A N 1
ATOM 3696 C CA . LYS A 1 474 ? -1.574 -8.626 -5.569 1.00 48.50 474 LYS A CA 1
ATOM 3697 C C . LYS A 1 474 ? -1.200 -7.160 -5.753 1.00 48.50 474 LYS A C 1
ATOM 3699 O O . LYS A 1 474 ? -1.568 -6.346 -4.916 1.00 48.50 474 LYS A O 1
ATOM 3704 N N . VAL A 1 475 ? -0.545 -6.796 -6.858 1.00 50.41 475 VAL A N 1
ATOM 3705 C CA . VAL A 1 475 ? -0.138 -5.406 -7.086 1.00 50.41 475 VAL A CA 1
ATOM 3706 C C . VAL A 1 475 ? -1.333 -4.498 -7.360 1.00 50.41 475 VAL A C 1
ATOM 3708 O O . VAL A 1 475 ? -1.391 -3.433 -6.767 1.00 50.41 475 VAL A O 1
ATOM 3711 N N . CYS A 1 476 ? -2.348 -4.914 -8.124 1.00 52.44 476 CYS A N 1
ATOM 3712 C CA . CYS A 1 476 ? -3.568 -4.113 -8.274 1.00 52.44 476 CYS A CA 1
ATOM 3713 C C . CYS A 1 476 ? -4.390 -4.063 -6.982 1.00 52.44 476 CYS A C 1
ATOM 3715 O O . CYS A 1 476 ? -5.019 -3.040 -6.716 1.00 52.44 476 CYS A O 1
ATOM 3717 N N . GLN A 1 477 ? -4.364 -5.108 -6.140 1.00 56.44 477 GLN A N 1
ATOM 3718 C CA . GLN A 1 477 ? -4.912 -5.005 -4.785 1.00 56.44 477 GLN A CA 1
ATOM 3719 C C . GLN A 1 477 ? -4.157 -3.954 -3.970 1.00 56.44 477 GLN A C 1
ATOM 3721 O O . GLN A 1 477 ? -4.807 -3.084 -3.408 1.00 56.44 477 GLN A O 1
ATOM 3726 N N . LEU A 1 478 ? -2.824 -3.962 -3.941 1.00 56.78 478 LEU A N 1
ATOM 3727 C CA . LEU A 1 478 ? -2.022 -2.985 -3.191 1.00 56.78 478 LEU A CA 1
ATOM 3728 C C . LEU A 1 478 ? -2.161 -1.563 -3.763 1.00 56.78 478 LEU A C 1
ATOM 3730 O O . LEU A 1 478 ? -2.360 -0.611 -3.012 1.00 56.78 478 LEU A O 1
ATOM 3734 N N . GLU A 1 479 ? -2.190 -1.416 -5.086 1.00 56.38 479 GLU A N 1
ATOM 3735 C CA . GLU A 1 479 ? -2.509 -0.166 -5.782 1.00 56.38 479 GLU A CA 1
ATOM 3736 C C . GLU A 1 479 ? -3.918 0.324 -5.445 1.00 56.38 479 GLU A C 1
ATOM 3738 O O . GLU A 1 479 ? -4.112 1.527 -5.291 1.00 56.38 479 GLU A O 1
ATOM 3743 N N . SER A 1 480 ? -4.904 -0.571 -5.297 1.00 60.31 480 SER A N 1
ATOM 3744 C CA . SER A 1 480 ? -6.264 -0.191 -4.889 1.00 60.31 480 SER A CA 1
ATOM 3745 C C . SER A 1 480 ? -6.325 0.352 -3.459 1.00 60.31 480 SER A C 1
ATOM 3747 O O . SER A 1 480 ? -7.228 1.117 -3.147 1.00 60.31 480 SER A O 1
ATOM 3749 N N . LEU A 1 481 ? -5.355 0.009 -2.602 1.00 56.50 481 LEU A N 1
ATOM 3750 C CA . LEU A 1 481 ? -5.233 0.572 -1.249 1.00 56.50 481 LEU A CA 1
ATOM 3751 C C . LEU A 1 481 ? -4.606 1.962 -1.251 1.00 56.50 481 LEU A C 1
ATOM 3753 O O . LEU A 1 481 ? -4.859 2.761 -0.352 1.00 56.50 481 LEU A O 1
ATOM 3757 N N . ILE A 1 482 ? -3.769 2.234 -2.250 1.00 56.16 482 ILE A N 1
ATOM 3758 C CA . ILE A 1 482 ? -3.127 3.533 -2.460 1.00 56.16 482 ILE A CA 1
ATOM 3759 C C . ILE A 1 482 ? -4.092 4.484 -3.178 1.00 56.16 482 ILE A C 1
ATOM 3761 O O . ILE A 1 482 ? -4.081 5.692 -2.926 1.00 56.16 482 ILE A O 1
ATOM 3765 N N . GLN A 1 483 ? -4.976 3.937 -4.015 1.00 48.00 483 GLN A N 1
ATOM 3766 C CA . GLN A 1 483 ? -6.085 4.650 -4.632 1.00 48.00 483 GLN A CA 1
ATOM 3767 C C . GLN A 1 483 ? -7.176 4.959 -3.599 1.00 48.00 483 GLN A C 1
ATOM 3769 O O . GLN A 1 483 ? -7.598 4.120 -2.813 1.00 48.00 483 GLN A O 1
ATOM 3774 N N . ILE A 1 484 ? -7.626 6.209 -3.600 1.00 41.72 484 ILE A N 1
ATOM 3775 C CA . ILE A 1 484 ? -8.643 6.747 -2.695 1.00 41.72 484 ILE A CA 1
ATOM 3776 C C . ILE A 1 484 ? -9.934 5.908 -2.811 1.00 41.72 484 ILE A C 1
ATOM 3778 O O . ILE A 1 484 ? -10.542 5.918 -3.885 1.00 41.72 484 ILE A O 1
ATOM 3782 N N . PRO A 1 485 ? -10.457 5.272 -1.741 1.00 34.00 485 PRO A N 1
ATOM 3783 C CA . PRO A 1 485 ? -11.897 5.108 -1.645 1.00 34.00 485 PRO A CA 1
ATOM 3784 C C . PRO A 1 485 ? -12.445 6.529 -1.586 1.00 34.00 485 PRO A C 1
ATOM 3786 O O . PRO A 1 485 ? -12.154 7.256 -0.634 1.00 34.00 485 PRO A O 1
ATOM 3789 N N . GLN A 1 486 ? -13.161 6.969 -2.624 1.00 30.09 486 GLN A N 1
ATOM 3790 C CA . GLN A 1 486 ? -13.919 8.212 -2.544 1.00 30.09 486 GLN A CA 1
ATOM 3791 C C . GLN A 1 486 ? -14.966 8.022 -1.447 1.00 30.09 486 GLN A C 1
ATOM 3793 O O . GLN A 1 486 ? -16.084 7.587 -1.706 1.00 30.09 486 GLN A O 1
ATOM 3798 N N . VAL A 1 487 ? -14.600 8.317 -0.202 1.00 27.02 487 VAL A N 1
ATOM 3799 C CA . VAL A 1 487 ? -15.581 8.651 0.816 1.00 27.02 487 VAL A CA 1
ATOM 3800 C C . VAL A 1 487 ? -16.078 10.019 0.383 1.00 27.02 487 VAL A C 1
ATOM 3802 O O . VAL A 1 487 ? -15.437 11.043 0.621 1.00 27.02 487 VAL A O 1
ATOM 3805 N N . LEU A 1 488 ? -17.138 9.992 -0.425 1.00 23.86 488 LEU A N 1
ATOM 3806 C CA . LEU A 1 488 ? -17.893 11.180 -0.782 1.00 23.86 488 LEU A CA 1
ATOM 3807 C C . LEU A 1 488 ? -18.273 11.910 0.519 1.00 23.86 488 LEU A C 1
ATOM 3809 O O . LEU A 1 488 ? -18.619 11.231 1.491 1.00 23.86 488 LEU A O 1
ATOM 3813 N N . PRO A 1 489 ? -18.171 13.250 0.546 1.00 29.97 489 PRO A N 1
ATOM 3814 C CA . PRO A 1 489 ? -18.592 14.049 1.691 1.00 29.97 489 PRO A CA 1
ATOM 3815 C C . PRO A 1 489 ? -20.080 13.886 2.010 1.00 29.97 489 PRO A C 1
ATOM 3817 O O . PRO A 1 489 ? -20.875 13.631 1.070 1.00 29.97 489 PRO A O 1
#

Secondary structure (DSSP, 8-state):
---SEEEE-TT--HHHHHHHHHHTTTS-EEEEEES-TTHHHHHHHHGGGGGGEEEEEEEEEEGGGHHHHHHHHTS--TT--EEEEEEEPSSTT--EEEE--TTT-TT--EEEEESEEEE--GGGTT-----SEEEEEEEEEEEEEHHHHHHHHHH-TT--EEEEEEEEEE-TT--TTS-GGGSPPPPPEEPPTT--EEEEEE-HHHHHHHHHTEE--TTSEEEEEEEE-TT-TT--S-HHHHHHS-GGGGS-SS-TT-GGGGS--EEEEEEETTTEEEEEEE-SS-EEEEEEEEPTT--PPP---HHHHHHHHHTTS---EEEEEESSS-----HHHHHHHSSTTT-TT--EEEEEES---SSSSS-HHHHHHHHHH-TT-TT--EEEEEESS---HHHHHHHHHHHHHHHHHHHHTT---SEEEEEE---SSSPPPHHHHHHHHHHHHHHHGGGSSEEEEESS-STTSSSHHHHHHHHHHHS------